Protein AF-A0A3M6UAI1-F1 (afdb_monomer)

Sequence (737 aa):
MRRSVRLAARAIEEVVSQNNKALQTSGQAITINLKEKEGNYSRKETSSKSETRKSKARKRARAKSSTEQDHNEKKGGYLIKSVAAEEKVKPEIKRVKTEPGIHATIKSEDKLNFQPLHEKLIGAHVSISGGLHNAVSEALAIGAKAFGMFLRSQRQWMSKPLQDKDAELFKEACSKANFSPHSILPHGIYLMNCGSPDEETLSKSRATLVDELKRCERLGLCLYNFHPGSTCGKITVEESVGRIAESINQAHAETKYVVTVLENMSCQGNTIGGKFEELRGIIDQVQDKSRVGVCLDTCHAFAAGYDIASERGFEIMMDEFETIVGLKYLRGVHLNDSKGDLGCHLDRHENIGKGKIGVEAFRRVMRDPRFNGIPMILETPYVSENIYQKEIKQLYAMIYLQVRGKKVKKKKLGILKTGLHLNSMSVTEVVLGVIFSILVVVNLVGNTLVCLVVFQNKSLRVPMNYLLVNLAIADMSFAVFVSPQYIVRPFFHHPEPPVGDFLCKVATGGSLSWVGTAASVFTLVLIASDRYYSVLFPYGKKGRMTPLRVKLGIVTSWLIAVISEIPAILVMKYDTDRKICLEDWPNIGFARAYTLATLFFDFILPFTFMASVYSKVIYRLWRGSNHAGTHLALLKRRKKVTKLLLIITALHGVCLFPDTVTYVLSYFGFQYGSIAYKVGTVLVCVNSTVNPFLYSLQSERFRRSLRQLLQCCEKCLVVRCWERRDVIVVNDIQMRG

Organism: Pocillopora damicornis (NCBI:txid46731)

Mean predicted aligned error: 20.4 Å

Secondary structure (DSSP, 8-state):
-HHHHHHHHHHHHHHHHHHHHHHHHHHHHHHHHHHHHHTTSSS-------------------------------------------------------------------------S---EEEEB---TT-HHHHHHHHHHTT-SSEEEESS-TT-S--PPPPHHHHHHHHHHHHHHT--GGGEEEE--TT--TT-SSHHHHHHHHHHHHHHHHHHHHHT--EEEE--EE-TTTS-HHHHHHHHHHHHHHHHHT-SSPEEEEEP----TTEE-SSHHHHHHHHHH-S-GGGEEEEEEHHHHHHHT---SSHHHHHHHHHHHHHHT-GGGEEEEE--EESSPTT-----EE-TTTSSS-HHHHHHHHH-GGGSSSEEEE-----STTHHHHHHHHHHHHHHTTTT-S--------------------HHHHHHHHHHHHHHHHHHHHHHHHHHHHHH-GGG-SHHHHHHHHHHHHHHHHHHHHHIIIIIGGG--PPPTTHHHHHIIIIIS-HHHHHHHHHHHHHHHHHHHHHHHHHH-TT--TT---HHHHHHHHHHHHHHHHHHHHHHHHHEEEETTTTEEEE--SSHHHHHHHHHHHIIIIIIHHHHHHHHHHHHHHHHHHH-----THHHHHHHHHHHHHHHHHHHHHHHHHHHHHHHHHHHHHTTTS-TT-HHHHHHHHHHHHHHHHHHHHHHHH-HHHHHHHHHHHHHHHHHHHHTSS---------------

pLDDT: mean 78.72, std 26.61, range [20.84, 98.88]

Radius of gyration: 40.07 Å; Cα contacts (8 Å, |Δi|>4): 977; chains: 1; bounding box: 144×85×112 Å

InterPro domains:
  IPR000276 G protein-coupled receptor, rhodopsin-like [PF00001] (446-695)
  IPR000276 G protein-coupled receptor, rhodopsin-like [PR00237] (431-455)
  IPR000276 G protein-coupled receptor, rhodopsin-like [PR00237] (464-485)
  IPR000276 G protein-coupled receptor, rhodopsin-like [PR00237] (513-535)
  IPR000276 G protein-coupled receptor, rhodopsin-like [PR00237] (549-570)
  IPR000276 G protein-coupled receptor, rhodopsin-like [PR00237] (595-618)
  IPR000276 G protein-coupled receptor, rhodopsin-like [PR00237] (641-665)
  IPR000276 G protein-coupled receptor, rhodopsin-like [PR00237] (677-703)
  IPR000276 G protein-coupled receptor, rhodopsin-like [PS00237] (519-535)
  IPR001719 AP endonuclease 2 [MF_00152] (120-399)
  IPR001719 AP endonuclease 2 [PS51432] (119-400)
  IPR001719 AP endonuclease 2 [PTHR21445] (45-399)
  IPR001719 AP endonuclease 2 [SM00518] (121-399)
  IPR001719 AP endonuclease 2 [TIGR00587] (120-396)
  IPR001719 AP endonuclease 2 [cd00019] (122-398)
  IPR013022 Xylose isomerase-like, TIM barrel domain [PF01261] (138-395)
  IPR017452 GPCR, rhodopsin-like, 7TM [PS50262] (446-695)
  IPR018246 AP endonuclease 2, zinc binding site [PS00729] (187-195)
  IPR018246 AP endonuclease 2, zinc binding site [PS00730] (293-300)
  IPR018246 AP endonuclease 2, zinc binding site [PS00731] (333-349)

Nearest PDB structures (foldseek):
  2nq9-assembly1_A  TM=9.874E-01  e=1.048E-27  Escherichia coli
  8rly-assembly2_B  TM=9.868E-01  e=1.005E-27  Escherichia coli
  2nqj-assembly1_A  TM=9.873E-01  e=2.262E-27  Escherichia coli
  4k1g-assembly2_B  TM=9.879E-01  e=7.804E-27  Escherichia coli K-12
  4hno-assembly1_A  TM=9.567E-01  e=3.231E-23  Thermotoga maritima MSB8

Foldseek 3Di:
DVVVVVVVVVVVVVVVVVVVVVVVVVVVVVVVVVVVVVVPPPDDDDDDDDDDDDDDDDDDDDDDDDDDDDDDDDDDDDDDDDDDDDDDDDDDDDDDDDDDDDDDDDDDDDDPDDDDLPQFFEFAEAEQPPAVLVSLVRRVVLVGNAYEYEPADLPDLDDDQDDLVRLVSNLVSCVVSVHDLLRYEYEHRPQAALLEPDPVNVVSNLVSLLSRLVSCVSNVHAEYEYAQHFDLPPDDLLSSLLSSLVSLQSSCVNHPGHAYAHEAALQARGGFRLDLLSVLSNLVSRPPNNRYAYEYEPQSPQSSQQLLLDPVSVVVVVVSNCVRPRLSRHAEYEYFAYQDGGNNSDDDGAAAQPHDSHPVSLLCVLQDCSNGNHHYYYPHDCPDPSSRSVSSVSSVLSNPLPPVPDDDPDDDDDDDDPDDPPDPDPPVLVVQLVLLVVLLVLLLVLLVLLLCLCVVDPVNVDLLSVLVNLLSVLLNQLSQQVNCQRHVLSVDQQDDPPRSFVCCLRHHVSLRSQLSLQLNLLSLLVNLQCLLCCQPPVPDPPSHRDVVNSVVSSVVSSVVSCVLSVQVSVQWGQDPSVRHTDRHDPDLVVQLVSLVVCCVPSAVVSLVSSVVSLVSSCCRLVVVPDDDDPVVVVSVVSVLVSVLSVVLSVLSNVLQVQQSVQSNCCSVPHPPPDPSNSSSSSSNSVSSSCSSVSCCVRDPSSVVSSVVVVVVVVVVVVVPPDDPDDDDDDDDDDDDD

Structure (mmCIF, N/CA/C/O backbone):
data_AF-A0A3M6UAI1-F1
#
_entry.id   AF-A0A3M6UAI1-F1
#
loop_
_atom_site.group_PDB
_atom_site.id
_atom_site.type_symbol
_atom_site.label_atom_id
_atom_site.label_alt_id
_atom_site.label_comp_id
_atom_site.label_asym_id
_atom_site.label_entity_id
_atom_site.label_seq_id
_atom_site.pdbx_PDB_ins_code
_atom_site.Cartn_x
_atom_site.Cartn_y
_atom_site.Cartn_z
_atom_site.occupancy
_atom_site.B_iso_or_equiv
_atom_site.auth_seq_id
_atom_site.auth_comp_id
_atom_site.auth_asym_id
_atom_site.auth_atom_id
_atom_site.pdbx_PDB_model_num
ATOM 1 N N . MET A 1 1 ? -27.367 -25.748 21.943 1.00 34.75 1 MET A N 1
ATOM 2 C CA . MET A 1 1 ? -26.567 -24.761 22.709 1.00 34.75 1 MET A CA 1
ATOM 3 C C . MET A 1 1 ? -25.481 -25.406 23.584 1.00 34.75 1 MET A C 1
ATOM 5 O O . MET A 1 1 ? -24.318 -25.249 23.250 1.00 34.75 1 MET A O 1
ATOM 9 N N . ARG A 1 2 ? -25.790 -26.214 24.620 1.00 27.20 2 ARG A N 1
ATOM 10 C CA . ARG A 1 2 ? -24.753 -26.900 25.444 1.00 27.20 2 ARG A CA 1
ATOM 11 C C . ARG A 1 2 ? -23.818 -27.831 24.648 1.00 27.20 2 ARG A C 1
ATOM 13 O O . ARG A 1 2 ? -22.632 -27.900 24.945 1.00 27.20 2 ARG A O 1
ATOM 20 N N . ARG A 1 3 ? -24.335 -28.514 23.619 1.00 30.08 3 ARG A N 1
ATOM 21 C CA . ARG A 1 3 ? -23.545 -29.384 22.722 1.00 30.08 3 ARG A CA 1
ATOM 22 C C . ARG A 1 3 ? -22.584 -28.583 21.831 1.00 30.08 3 ARG A C 1
ATOM 24 O O . ARG A 1 3 ? -21.436 -28.973 21.681 1.00 30.08 3 ARG A O 1
ATOM 31 N N . SER A 1 4 ? -23.026 -27.428 21.334 1.00 35.78 4 SER A N 1
ATOM 32 C CA . SER A 1 4 ? -22.235 -26.508 20.504 1.00 35.78 4 SER A CA 1
ATOM 33 C C . SER A 1 4 ? -21.109 -25.833 21.297 1.00 35.78 4 SER A C 1
ATOM 35 O O . SER A 1 4 ? -19.996 -25.728 20.804 1.00 35.78 4 SER A O 1
ATOM 37 N N . VAL A 1 5 ? -21.365 -25.462 22.558 1.00 40.44 5 VAL A N 1
ATOM 38 C CA . VAL A 1 5 ? -20.342 -24.904 23.465 1.00 40.44 5 VAL A CA 1
ATOM 39 C C . VAL A 1 5 ? -19.292 -25.955 23.841 1.00 40.44 5 VAL A C 1
ATOM 41 O O . VAL A 1 5 ? -18.109 -25.643 23.883 1.00 40.44 5 VAL A O 1
ATOM 44 N N . ARG A 1 6 ? -19.693 -27.218 24.051 1.00 39.75 6 ARG A N 1
ATOM 45 C CA . ARG A 1 6 ? -18.743 -28.318 24.301 1.00 39.75 6 ARG A CA 1
ATOM 46 C C . ARG A 1 6 ? -17.888 -28.655 23.078 1.00 39.75 6 ARG A C 1
ATOM 48 O O . ARG A 1 6 ? -16.724 -28.989 23.248 1.00 39.75 6 ARG A O 1
ATOM 55 N N . LEU A 1 7 ? -18.448 -28.565 21.871 1.00 46.12 7 LEU A N 1
ATOM 56 C CA . LEU A 1 7 ? -17.697 -28.765 20.626 1.00 46.12 7 LEU A CA 1
ATOM 57 C C . LEU A 1 7 ? -16.696 -27.627 20.383 1.00 46.12 7 LEU A C 1
ATOM 59 O O . LEU A 1 7 ? -15.553 -27.901 20.046 1.00 46.12 7 LEU A O 1
ATOM 63 N N . ALA A 1 8 ? -17.087 -26.376 20.647 1.00 38.50 8 ALA A N 1
ATOM 64 C CA . ALA A 1 8 ? -16.180 -25.231 20.570 1.00 38.50 8 ALA A CA 1
ATOM 65 C C . ALA A 1 8 ? -15.060 -25.299 21.624 1.00 38.50 8 ALA A C 1
ATOM 67 O O . ALA A 1 8 ? -13.908 -25.038 21.302 1.00 38.50 8 ALA A O 1
ATOM 68 N N . ALA A 1 9 ? -15.369 -25.709 22.860 1.00 40.47 9 ALA A N 1
ATOM 69 C CA . ALA A 1 9 ? -14.361 -25.894 23.906 1.00 40.47 9 ALA A CA 1
ATOM 70 C C . ALA A 1 9 ? -13.353 -27.005 23.559 1.00 40.47 9 ALA A C 1
ATOM 72 O O . ALA A 1 9 ? -12.156 -26.801 23.724 1.00 40.47 9 ALA A O 1
ATOM 73 N N . ARG A 1 10 ? -13.818 -28.134 22.997 1.00 46.31 10 ARG A N 1
ATOM 74 C CA . ARG A 1 10 ? -12.936 -29.216 22.523 1.00 46.31 10 ARG A CA 1
ATOM 75 C C . ARG A 1 10 ? -12.051 -28.788 21.355 1.00 46.31 10 ARG A C 1
ATOM 77 O O . ARG A 1 10 ? -10.870 -29.104 21.360 1.00 46.31 10 ARG A O 1
ATOM 84 N N . ALA A 1 11 ? -12.592 -28.027 20.403 1.00 44.28 11 ALA A N 1
ATOM 85 C CA . ALA A 1 11 ? -11.807 -27.488 19.294 1.00 44.28 11 ALA A CA 1
ATOM 86 C C . ALA A 1 11 ? -10.728 -26.502 19.783 1.00 44.28 11 ALA A C 1
ATOM 88 O O . ALA A 1 11 ? -9.613 -26.498 19.273 1.00 44.28 11 ALA A O 1
ATOM 89 N N . ILE A 1 12 ? -11.029 -25.697 20.809 1.00 42.81 12 ILE A N 1
ATOM 90 C CA . ILE A 1 12 ? -10.052 -24.792 21.433 1.00 42.81 12 ILE A CA 1
ATOM 91 C C . ILE A 1 12 ? -8.975 -25.585 22.189 1.00 42.81 12 ILE A C 1
ATOM 93 O O . ILE A 1 12 ? -7.795 -25.266 22.064 1.00 42.81 12 ILE A O 1
ATOM 97 N N . GLU A 1 13 ? -9.344 -26.635 22.927 1.00 49.84 13 GLU A N 1
ATOM 98 C CA . GLU A 1 13 ? -8.384 -27.514 23.612 1.00 49.84 13 GLU A CA 1
ATOM 99 C C . GLU A 1 13 ? -7.473 -28.268 22.628 1.00 49.84 13 GLU A C 1
ATOM 101 O O . GLU A 1 13 ? -6.271 -28.376 22.876 1.00 49.84 13 GLU A O 1
ATOM 106 N N . GLU A 1 14 ? -7.996 -28.721 21.483 1.00 54.00 14 GLU A N 1
ATOM 107 C CA . GLU A 1 14 ? -7.200 -29.346 20.416 1.00 54.00 14 GLU A CA 1
ATOM 108 C C . GLU A 1 14 ? -6.208 -28.363 19.785 1.00 54.00 14 GLU A C 1
ATOM 110 O O . GLU A 1 14 ? -5.037 -28.704 19.616 1.00 54.00 14 GLU A O 1
ATOM 115 N N . VAL A 1 15 ? -6.628 -27.124 19.512 1.00 46.25 15 VAL A N 1
ATOM 116 C CA . VAL A 1 15 ? -5.749 -26.079 18.956 1.00 46.25 15 VAL A CA 1
ATOM 117 C C . VAL A 1 15 ? -4.660 -25.673 19.956 1.00 46.25 15 VAL A C 1
ATOM 119 O O . VAL A 1 15 ? -3.497 -25.513 19.582 1.00 46.25 15 VAL A O 1
ATOM 122 N N . VAL A 1 16 ? -4.993 -25.561 21.247 1.00 48.16 16 VAL A N 1
ATOM 123 C CA . VAL A 1 16 ? -4.012 -25.265 22.307 1.00 48.16 16 VAL A CA 1
ATOM 124 C C . VAL A 1 16 ? -3.039 -26.435 22.502 1.00 48.16 16 VAL A C 1
ATOM 126 O O . VAL A 1 16 ? -1.840 -26.215 22.679 1.00 48.16 16 VAL A O 1
ATOM 129 N N . SER A 1 17 ? -3.514 -27.681 22.406 1.00 49.91 17 SER A N 1
ATOM 130 C CA . SER A 1 17 ? -2.671 -28.883 22.459 1.00 49.91 17 SER A CA 1
ATOM 131 C C . SER A 1 17 ? -1.700 -28.963 21.274 1.00 49.91 17 SER A C 1
ATOM 133 O O . SER A 1 17 ? -0.514 -29.242 21.467 1.00 49.91 17 SER A O 1
ATOM 135 N N . GLN A 1 18 ? -2.172 -28.662 20.060 1.00 52.34 18 GLN A N 1
ATOM 136 C CA . GLN A 1 18 ? -1.345 -28.638 18.851 1.00 52.34 18 GLN A CA 1
ATOM 137 C C . GLN A 1 18 ? -0.272 -27.543 18.913 1.00 52.34 18 GLN A C 1
ATOM 139 O O . GLN A 1 18 ? 0.891 -27.819 18.614 1.00 52.34 18 GLN A O 1
ATOM 144 N N . ASN A 1 19 ? -0.613 -26.346 19.400 1.00 46.47 19 ASN A N 1
ATOM 145 C CA . ASN A 1 19 ? 0.363 -25.269 19.585 1.00 46.47 19 ASN A CA 1
ATOM 146 C C . ASN A 1 19 ? 1.387 -25.575 20.688 1.00 46.47 19 ASN A C 1
ATOM 148 O O . ASN A 1 19 ? 2.567 -25.283 20.514 1.00 46.47 19 ASN A O 1
ATOM 152 N N . ASN A 1 20 ? 0.986 -26.220 21.788 1.00 49.91 20 ASN A N 1
ATOM 153 C CA . ASN A 1 20 ? 1.927 -26.632 22.836 1.00 49.91 20 ASN A CA 1
ATOM 154 C C . ASN A 1 20 ? 2.885 -27.737 22.361 1.00 49.91 20 ASN A C 1
ATOM 156 O O . ASN A 1 20 ? 4.064 -27.716 22.717 1.00 49.91 20 ASN A O 1
ATOM 160 N N . LYS A 1 21 ? 2.420 -28.661 21.507 1.00 47.31 21 LYS A N 1
ATOM 161 C CA . LYS A 1 21 ? 3.292 -29.646 20.848 1.00 47.31 21 LYS A CA 1
ATOM 162 C C . LYS A 1 21 ? 4.280 -28.983 19.888 1.00 47.31 21 LYS A C 1
ATOM 164 O O . LYS A 1 21 ? 5.450 -29.359 19.907 1.00 47.31 21 LYS A O 1
ATOM 169 N N . ALA A 1 22 ? 3.846 -27.976 19.123 1.00 40.16 22 ALA A N 1
ATOM 170 C CA . ALA A 1 22 ? 4.710 -27.190 18.236 1.00 40.16 22 ALA A CA 1
ATOM 171 C C . ALA A 1 22 ? 5.765 -26.369 19.010 1.00 40.16 22 ALA A C 1
ATOM 173 O O . ALA A 1 22 ? 6.926 -26.302 18.609 1.00 40.16 22 ALA A O 1
ATOM 174 N N . LEU A 1 23 ? 5.403 -25.814 20.172 1.00 36.47 23 LEU A N 1
ATOM 175 C CA . LEU A 1 23 ? 6.325 -25.107 21.072 1.00 36.47 23 LEU A CA 1
ATOM 176 C C . LEU A 1 23 ? 7.360 -26.041 21.723 1.00 36.47 23 LEU A C 1
ATOM 178 O O . LEU A 1 23 ? 8.516 -25.650 21.873 1.00 36.47 23 LEU A O 1
ATOM 182 N N . GLN A 1 24 ? 6.996 -27.286 22.049 1.00 40.25 24 GLN A N 1
ATOM 183 C CA . GLN A 1 24 ? 7.952 -28.282 22.557 1.00 40.25 24 GLN A CA 1
ATOM 184 C C . GLN A 1 24 ? 8.924 -28.783 21.479 1.00 40.25 24 GLN A C 1
ATOM 186 O O . GLN A 1 24 ? 10.110 -28.947 21.767 1.00 40.25 24 GLN A O 1
ATOM 191 N N . THR A 1 25 ? 8.466 -28.957 20.232 1.00 44.31 25 THR A N 1
ATOM 192 C CA . THR A 1 25 ? 9.351 -29.326 19.107 1.00 44.31 25 THR A CA 1
ATOM 193 C C . THR A 1 25 ? 10.301 -28.185 18.745 1.00 44.31 25 THR A C 1
ATOM 195 O O . THR A 1 25 ? 11.486 -28.420 18.510 1.00 44.31 25 THR A O 1
ATOM 198 N N . SER A 1 26 ? 9.827 -26.935 18.796 1.00 40.75 26 SER A N 1
ATOM 199 C CA . SER A 1 26 ? 10.674 -25.759 18.569 1.00 40.75 26 SER A CA 1
ATOM 200 C C . SER A 1 26 ? 11.665 -25.516 19.721 1.00 40.75 26 SER A C 1
ATOM 202 O O . SER A 1 26 ? 12.798 -25.106 19.476 1.00 40.75 26 SER A O 1
ATOM 204 N N . GLY A 1 27 ? 11.293 -25.825 20.971 1.00 35.28 27 GLY A N 1
ATOM 205 C CA . GLY A 1 27 ? 12.182 -25.736 22.139 1.00 35.28 27 GLY A CA 1
ATOM 206 C C . GLY A 1 27 ? 13.313 -26.775 22.146 1.00 35.28 27 GLY A C 1
ATOM 207 O O . GLY A 1 27 ? 14.443 -26.458 22.525 1.00 35.28 27 GLY A O 1
ATOM 208 N N . GLN A 1 28 ? 13.059 -27.996 21.662 1.00 36.03 28 GLN A N 1
ATOM 209 C CA . GLN A 1 28 ? 14.103 -29.017 21.494 1.00 36.03 28 GLN A CA 1
ATOM 210 C C . GLN A 1 28 ? 15.088 -28.664 20.366 1.00 36.03 28 GLN A C 1
ATOM 212 O O . GLN A 1 28 ? 16.293 -28.834 20.548 1.00 36.03 28 GLN A O 1
ATOM 217 N N . ALA A 1 29 ? 14.619 -28.076 19.259 1.00 34.31 29 ALA A N 1
ATOM 218 C CA . ALA A 1 29 ? 15.483 -27.626 18.160 1.00 34.31 29 ALA A CA 1
ATOM 219 C C . ALA A 1 29 ? 16.419 -26.460 18.552 1.00 34.31 29 ALA A C 1
ATOM 221 O O . ALA A 1 29 ? 17.553 -26.376 18.075 1.00 34.31 29 ALA A O 1
ATOM 222 N N . ILE A 1 30 ? 15.976 -25.582 19.462 1.00 37.34 30 ILE A N 1
ATOM 223 C CA . ILE A 1 30 ? 16.789 -24.472 19.990 1.00 37.34 30 ILE A CA 1
ATOM 224 C C . ILE A 1 30 ? 17.833 -24.981 21.000 1.00 37.34 30 ILE A C 1
ATOM 226 O O . ILE A 1 30 ? 18.968 -24.509 21.006 1.00 37.34 30 ILE A O 1
ATOM 230 N N . THR A 1 31 ? 17.495 -25.994 21.803 1.00 33.78 31 THR A N 1
ATOM 231 C CA . THR A 1 31 ? 18.413 -26.562 22.811 1.00 33.78 31 THR A CA 1
ATOM 232 C C . THR A 1 31 ? 19.536 -27.401 22.179 1.00 33.78 31 THR A C 1
ATOM 234 O O . THR A 1 31 ? 20.648 -27.435 22.704 1.00 33.78 31 THR A O 1
ATOM 237 N N . ILE A 1 32 ? 19.285 -28.033 21.025 1.00 40.06 32 ILE A N 1
ATOM 238 C CA . ILE A 1 32 ? 20.305 -28.774 20.259 1.00 40.06 32 ILE A CA 1
ATOM 239 C C . ILE A 1 32 ? 21.310 -27.806 19.603 1.00 40.06 32 ILE A C 1
ATOM 241 O O . ILE A 1 32 ? 22.516 -28.014 19.712 1.00 40.06 32 ILE A O 1
ATOM 245 N N . ASN A 1 33 ? 20.840 -26.684 19.043 1.00 36.19 33 ASN A N 1
ATOM 246 C CA . ASN A 1 33 ? 21.704 -25.669 18.418 1.00 36.19 33 ASN A CA 1
ATOM 247 C C . ASN A 1 33 ? 22.584 -24.883 19.411 1.00 36.19 33 ASN A C 1
ATOM 249 O O . ASN A 1 33 ? 23.636 -24.366 19.031 1.00 36.19 33 ASN A O 1
ATOM 253 N N . LEU A 1 34 ? 22.177 -24.774 20.681 1.00 34.19 34 LEU A N 1
ATOM 254 C CA . LEU A 1 34 ? 22.977 -24.099 21.711 1.00 34.19 34 LEU A CA 1
ATOM 255 C C . LEU A 1 34 ? 24.119 -24.985 22.239 1.00 34.19 34 LEU A C 1
ATOM 257 O O . LEU A 1 34 ? 25.206 -24.473 22.498 1.00 34.19 34 LEU A O 1
ATOM 261 N N . LYS A 1 35 ? 23.938 -26.314 22.287 1.00 33.84 35 LYS A N 1
ATOM 262 C CA . LYS A 1 35 ? 25.005 -27.251 22.687 1.00 33.84 35 LYS A CA 1
ATOM 263 C C . LYS A 1 35 ? 26.096 -27.441 21.626 1.00 33.84 35 LYS A C 1
ATOM 265 O O . LYS A 1 35 ? 27.243 -27.680 21.991 1.00 33.84 35 LYS A O 1
ATOM 270 N N . GLU A 1 36 ? 25.789 -27.274 20.338 1.00 35.59 36 GLU A N 1
ATOM 271 C CA . GLU A 1 36 ? 26.812 -27.297 19.274 1.00 35.59 36 GLU A CA 1
ATOM 272 C C . GLU A 1 36 ? 27.646 -26.005 19.205 1.00 35.59 36 GLU A C 1
ATOM 274 O O . GLU A 1 36 ? 28.802 -26.038 18.780 1.00 35.59 36 GLU A O 1
ATOM 279 N N . LYS A 1 37 ? 27.112 -24.868 19.677 1.00 34.00 37 LYS A N 1
ATOM 280 C CA . LYS A 1 37 ? 27.844 -23.588 19.705 1.00 34.00 37 LYS A CA 1
ATOM 281 C C . LYS A 1 37 ? 28.768 -23.417 20.915 1.00 34.00 37 LYS A C 1
ATOM 283 O O . LYS A 1 37 ? 29.785 -22.740 20.783 1.00 34.00 37 LYS A O 1
ATOM 288 N N . GLU A 1 38 ? 28.494 -24.064 22.047 1.00 33.25 38 GLU A N 1
ATOM 289 C CA . GLU A 1 38 ? 29.391 -24.036 23.219 1.00 33.25 38 GLU A CA 1
ATOM 290 C C . GLU A 1 38 ? 30.606 -24.978 23.084 1.00 33.25 38 GLU A C 1
ATOM 292 O O . GLU A 1 38 ? 31.637 -24.749 23.715 1.00 33.25 38 GLU A O 1
ATOM 297 N N . GLY A 1 39 ? 30.554 -25.977 22.193 1.00 30.69 39 GLY A N 1
ATOM 298 C CA . GLY A 1 39 ? 31.670 -26.900 21.933 1.00 30.69 39 GLY A CA 1
ATOM 299 C C . GLY A 1 39 ? 32.816 -26.330 21.084 1.00 30.69 39 GLY A C 1
ATOM 300 O O . GLY A 1 39 ? 33.887 -26.930 21.032 1.00 30.69 39 GLY A O 1
ATOM 301 N N . ASN A 1 40 ? 32.625 -25.174 20.436 1.00 32.62 40 ASN A N 1
ATOM 302 C CA . ASN A 1 40 ? 33.575 -24.635 19.451 1.00 32.62 40 ASN A CA 1
ATOM 303 C C . ASN A 1 40 ? 34.289 -23.341 19.887 1.00 32.62 40 ASN A C 1
ATOM 305 O O . ASN A 1 40 ? 35.106 -22.812 19.137 1.00 32.62 40 ASN A O 1
ATOM 309 N N . TYR A 1 41 ? 34.021 -22.845 21.102 1.00 26.19 41 TYR A N 1
ATOM 310 C CA . TYR A 1 41 ? 34.630 -21.614 21.634 1.00 26.19 41 TYR A CA 1
ATOM 311 C C . TYR A 1 41 ? 35.697 -21.852 22.717 1.00 26.19 41 TYR A C 1
ATOM 313 O O . TYR A 1 41 ? 36.285 -20.903 23.226 1.00 26.19 41 TYR A O 1
ATOM 321 N N . SER A 1 42 ? 36.004 -23.113 23.044 1.00 28.16 42 SER A N 1
ATOM 322 C CA . SER A 1 42 ? 37.006 -23.476 24.057 1.00 28.16 42 SER A CA 1
ATOM 323 C C . SER A 1 42 ? 38.182 -24.249 23.451 1.00 28.16 42 SER A C 1
ATOM 325 O O . SER A 1 42 ? 38.507 -25.357 23.865 1.00 28.16 42 SER A O 1
ATOM 327 N N . ARG A 1 43 ? 38.820 -23.692 22.411 1.00 28.70 43 ARG A N 1
ATOM 328 C CA . ARG A 1 43 ? 40.165 -24.134 21.997 1.00 28.70 43 ARG A CA 1
ATOM 329 C C . ARG A 1 43 ? 40.885 -23.108 21.126 1.00 28.70 43 ARG A C 1
ATOM 331 O O . ARG A 1 43 ? 41.113 -23.350 19.947 1.00 28.70 43 ARG A O 1
ATOM 338 N N . LYS A 1 44 ? 41.247 -21.965 21.706 1.00 26.78 44 LYS A N 1
ATOM 339 C CA . LYS A 1 44 ? 42.323 -21.086 21.214 1.00 26.78 44 LYS A CA 1
ATOM 340 C C . LYS A 1 44 ? 42.578 -19.999 22.253 1.00 26.78 44 LYS A C 1
ATOM 342 O O . LYS A 1 44 ? 41.873 -19.006 22.264 1.00 26.78 44 LYS A O 1
ATOM 347 N N . GLU A 1 45 ? 43.533 -20.252 23.142 1.00 23.41 45 GLU A N 1
ATOM 348 C CA . GLU A 1 45 ? 44.581 -19.319 23.586 1.00 23.41 45 GLU A CA 1
ATOM 349 C C . GLU A 1 45 ? 45.315 -19.877 24.811 1.00 23.41 45 GLU A C 1
ATOM 351 O O . GLU A 1 45 ? 44.753 -20.641 25.592 1.00 23.41 45 GLU A O 1
ATOM 356 N N . THR A 1 46 ? 46.579 -19.460 24.953 1.00 25.14 46 THR A N 1
ATOM 357 C CA . THR A 1 46 ? 47.639 -19.923 25.876 1.00 25.14 46 THR A CA 1
ATOM 358 C C . THR A 1 46 ? 48.355 -21.194 25.384 1.00 25.14 46 THR A C 1
ATOM 360 O O . THR A 1 46 ? 47.726 -22.159 24.977 1.00 25.14 46 THR A O 1
ATOM 363 N N . SER A 1 47 ? 49.683 -21.292 25.318 1.00 24.47 47 SER A N 1
ATOM 364 C CA . SER A 1 47 ? 50.780 -20.481 25.848 1.00 24.47 47 SER A CA 1
ATOM 365 C C . SER A 1 47 ? 52.073 -20.896 25.116 1.00 24.47 47 SER A C 1
ATOM 367 O O . SER A 1 47 ? 52.224 -22.047 24.704 1.00 24.47 47 SER A O 1
ATOM 369 N N . SER A 1 48 ? 52.996 -19.951 24.946 1.00 21.95 48 SER A N 1
ATOM 370 C CA . SER A 1 48 ? 54.361 -20.159 24.468 1.00 21.95 48 SER A CA 1
ATOM 371 C C . SER A 1 48 ? 55.323 -20.370 25.646 1.00 21.95 48 SER A C 1
ATOM 373 O O . SER A 1 48 ? 55.291 -19.591 26.594 1.00 21.95 48 SER A O 1
ATOM 375 N N . LYS A 1 49 ? 56.218 -21.373 25.563 1.00 25.09 49 LYS A N 1
ATOM 376 C CA . LYS A 1 49 ? 57.694 -21.261 25.716 1.00 25.09 49 LYS A CA 1
ATOM 377 C C . LYS A 1 49 ? 58.410 -22.605 25.989 1.00 25.09 49 LYS A C 1
ATOM 379 O O . LYS A 1 49 ? 57.939 -23.434 26.751 1.00 25.09 49 LYS A O 1
ATOM 384 N N . SER A 1 50 ? 59.599 -22.664 25.370 1.00 22.31 50 SER A N 1
ATOM 385 C CA . SER A 1 50 ? 60.882 -23.325 25.701 1.00 22.31 50 SER A CA 1
ATOM 386 C C . SER A 1 50 ? 61.096 -24.849 25.612 1.00 22.31 50 SER A C 1
ATOM 388 O O . SER A 1 50 ? 60.594 -25.596 26.439 1.00 22.31 50 SER A O 1
ATOM 390 N N . GLU A 1 51 ? 62.034 -25.188 24.699 1.00 23.75 51 GLU A N 1
ATOM 391 C CA . GLU A 1 51 ? 63.201 -26.102 24.835 1.00 23.75 51 GLU A CA 1
ATOM 392 C C . GLU A 1 51 ? 62.925 -27.619 25.018 1.00 23.75 51 GLU A C 1
ATOM 394 O O . GLU A 1 51 ? 61.998 -28.007 25.698 1.00 23.75 51 GLU A O 1
ATOM 399 N N . THR A 1 52 ? 63.658 -28.600 24.466 1.00 23.91 52 THR A N 1
ATOM 400 C CA . THR A 1 52 ? 65.011 -28.693 23.889 1.00 23.91 52 THR A CA 1
ATOM 401 C C . THR A 1 52 ? 65.145 -29.987 23.036 1.00 23.91 52 THR A C 1
ATOM 403 O O . THR A 1 52 ? 64.615 -31.027 23.394 1.00 23.91 52 THR A O 1
ATOM 406 N N . ARG A 1 53 ? 65.970 -29.920 21.973 1.00 25.23 53 ARG A N 1
ATOM 407 C CA . ARG A 1 53 ? 66.937 -30.925 21.437 1.00 25.23 53 ARG A CA 1
ATOM 408 C C . ARG A 1 53 ? 66.552 -32.362 20.970 1.00 25.23 53 ARG A C 1
ATOM 410 O O . ARG A 1 53 ? 66.124 -33.199 21.747 1.00 25.23 53 ARG A O 1
ATOM 417 N N . LYS A 1 54 ? 67.125 -32.665 19.776 1.00 24.61 54 LYS A N 1
ATOM 418 C CA . LYS A 1 54 ? 67.623 -33.953 19.197 1.00 24.61 54 LYS A CA 1
ATOM 419 C C . LYS A 1 54 ? 66.554 -34.901 18.611 1.00 24.61 54 LYS A C 1
ATOM 421 O O . LYS A 1 54 ? 65.501 -35.057 19.189 1.00 24.61 54 LYS A O 1
ATOM 426 N N . SER A 1 55 ? 66.741 -35.638 17.510 1.00 24.66 55 SER A N 1
ATOM 427 C CA . SER A 1 55 ? 67.780 -35.764 16.471 1.00 24.66 55 SER A CA 1
ATOM 428 C C . SER A 1 55 ? 67.328 -36.831 15.447 1.00 24.66 55 SER A C 1
ATOM 430 O O . SER A 1 55 ? 66.724 -37.801 15.888 1.00 24.66 55 SER A O 1
ATOM 432 N N . LYS A 1 56 ? 67.792 -36.735 14.181 1.00 26.19 56 LYS A N 1
ATOM 433 C CA . LYS A 1 56 ? 67.981 -37.831 13.177 1.00 26.19 56 LYS A CA 1
ATOM 434 C C . LYS A 1 56 ? 66.701 -38.529 12.648 1.00 26.19 56 LYS A C 1
ATOM 436 O O . LYS A 1 56 ? 65.747 -38.692 13.377 1.00 26.19 56 LYS A O 1
ATOM 441 N N . ALA A 1 57 ? 66.593 -39.072 11.431 1.00 26.12 57 ALA A N 1
ATOM 442 C CA . ALA A 1 57 ? 67.332 -39.055 10.163 1.00 26.12 57 ALA A CA 1
ATOM 443 C C . ALA A 1 57 ? 66.527 -39.896 9.125 1.00 26.12 57 ALA A C 1
ATOM 445 O O . ALA A 1 57 ? 65.702 -40.709 9.523 1.00 26.12 57 ALA A O 1
ATOM 446 N N . ARG A 1 58 ? 66.912 -39.779 7.835 1.00 26.09 58 ARG A N 1
ATOM 447 C CA . ARG A 1 58 ? 66.605 -40.617 6.630 1.00 26.09 58 ARG A CA 1
ATOM 448 C C . ARG A 1 58 ? 65.246 -40.368 5.944 1.00 26.09 58 ARG A C 1
ATOM 450 O O . ARG A 1 58 ? 64.221 -40.479 6.587 1.00 26.09 58 ARG A O 1
ATOM 457 N N . LYS A 1 59 ? 65.121 -39.888 4.689 1.00 25.00 59 LYS A N 1
ATOM 458 C CA . LYS A 1 59 ? 65.680 -40.160 3.322 1.00 25.00 59 LYS A CA 1
ATOM 459 C C . LYS A 1 59 ? 65.158 -41.424 2.595 1.00 25.00 59 LYS A C 1
ATOM 461 O O . LYS A 1 59 ? 65.570 -42.517 2.957 1.00 25.00 59 LYS A O 1
ATOM 466 N N . ARG A 1 60 ? 64.527 -41.146 1.426 1.00 26.30 60 ARG A N 1
ATOM 467 C CA . ARG A 1 60 ? 64.465 -41.875 0.116 1.00 26.30 60 ARG A CA 1
ATOM 468 C C . ARG A 1 60 ? 63.601 -43.157 0.067 1.00 26.30 60 ARG A C 1
ATOM 470 O O . ARG A 1 60 ? 63.506 -43.823 1.078 1.00 26.30 60 ARG A O 1
ATOM 477 N N . ALA A 1 61 ? 62.940 -43.571 -1.031 1.00 25.42 61 ALA A N 1
ATOM 478 C CA . ALA A 1 61 ? 63.021 -43.338 -2.496 1.00 25.42 61 ALA A CA 1
ATOM 479 C C . ALA A 1 61 ? 61.604 -43.518 -3.149 1.00 25.42 61 ALA A C 1
ATOM 481 O O . ALA A 1 61 ? 60.741 -44.085 -2.494 1.00 25.42 61 ALA A O 1
ATOM 482 N N . ARG A 1 62 ? 61.200 -42.918 -4.298 1.00 24.89 62 ARG A N 1
ATOM 483 C CA . ARG A 1 62 ? 61.422 -43.280 -5.744 1.00 24.89 62 ARG A CA 1
ATOM 484 C C . ARG A 1 62 ? 61.283 -44.801 -6.031 1.00 24.89 62 ARG A C 1
ATOM 486 O O . ARG A 1 62 ? 61.877 -45.557 -5.286 1.00 24.89 62 ARG A O 1
ATOM 493 N N . ALA A 1 63 ? 60.646 -45.341 -7.084 1.00 24.81 63 ALA A N 1
ATOM 494 C CA . ALA A 1 63 ? 60.028 -44.837 -8.319 1.00 24.81 63 ALA A CA 1
ATOM 495 C C . ALA A 1 63 ? 59.192 -45.954 -9.031 1.00 24.81 63 ALA A C 1
ATOM 497 O O . ALA A 1 63 ? 59.399 -47.128 -8.760 1.00 24.81 63 ALA A O 1
ATOM 498 N N . LYS A 1 64 ? 58.303 -45.520 -9.947 1.00 25.75 64 LYS A N 1
ATOM 499 C CA . LYS A 1 64 ? 57.838 -46.052 -11.267 1.00 25.75 64 LYS A CA 1
ATOM 500 C C . LYS A 1 64 ? 58.150 -47.494 -11.754 1.00 25.75 64 LYS A C 1
ATOM 502 O O . LYS A 1 64 ? 59.322 -47.825 -11.853 1.00 25.75 64 LYS A O 1
ATOM 507 N N . SER A 1 65 ? 57.131 -48.174 -12.320 1.00 22.75 65 SER A N 1
ATOM 508 C CA . SER A 1 65 ? 56.967 -48.608 -13.752 1.00 22.75 65 SER A CA 1
ATOM 509 C C . SER A 1 65 ? 55.709 -49.509 -13.876 1.00 22.75 65 SER A C 1
ATOM 511 O O . SER A 1 65 ? 55.571 -50.426 -13.079 1.00 22.75 65 SER A O 1
ATOM 513 N N . SER A 1 66 ? 54.642 -49.193 -14.625 1.00 23.92 66 SER A N 1
ATOM 514 C CA . SER A 1 66 ? 54.382 -49.392 -16.073 1.00 23.92 66 SER A CA 1
ATOM 515 C C . SER A 1 66 ? 54.629 -50.804 -16.629 1.00 23.92 66 SER A C 1
ATOM 517 O O . SER A 1 66 ? 55.794 -51.141 -16.811 1.00 23.92 66 SER A O 1
ATOM 519 N N . THR A 1 67 ? 53.555 -51.521 -17.003 1.00 23.03 67 THR A N 1
ATOM 520 C CA . THR A 1 67 ? 53.318 -52.084 -18.358 1.00 23.03 67 THR A CA 1
ATOM 521 C C . THR A 1 67 ? 51.901 -52.665 -18.498 1.00 23.03 67 THR A C 1
ATOM 523 O O . THR A 1 67 ? 51.346 -53.228 -17.558 1.00 23.03 67 THR A O 1
ATOM 526 N N . GLU A 1 68 ? 51.330 -52.463 -19.687 1.00 24.09 68 GLU A N 1
ATOM 527 C CA . GLU A 1 68 ? 50.059 -52.981 -20.217 1.00 24.09 68 GLU A CA 1
ATOM 528 C C . GLU A 1 68 ? 50.174 -54.465 -20.629 1.00 24.09 68 GLU A C 1
ATOM 530 O O . GLU A 1 68 ? 51.273 -54.916 -20.944 1.00 24.09 68 GLU A O 1
ATOM 535 N N . GLN A 1 69 ? 49.059 -55.213 -20.665 1.00 23.42 69 GLN A N 1
ATOM 536 C CA . GLN A 1 69 ? 48.282 -55.563 -21.881 1.00 23.42 69 GLN A CA 1
ATOM 537 C C . GLN A 1 69 ? 47.499 -56.897 -21.747 1.00 23.42 69 GLN A C 1
ATOM 539 O O . GLN A 1 69 ? 48.030 -57.900 -21.286 1.00 23.42 69 GLN A O 1
ATOM 544 N N . ASP A 1 70 ? 46.234 -56.837 -22.188 1.00 22.50 70 ASP A N 1
ATOM 545 C CA . ASP A 1 70 ? 45.340 -57.854 -22.781 1.00 22.50 70 ASP A CA 1
ATOM 546 C C . ASP A 1 70 ? 45.108 -59.255 -22.174 1.00 22.50 70 ASP A C 1
ATOM 548 O O . ASP A 1 70 ? 45.975 -60.121 -22.162 1.00 22.50 70 ASP A O 1
ATOM 552 N N . HIS A 1 71 ? 43.828 -59.549 -21.884 1.00 24.61 71 HIS A N 1
ATOM 553 C CA . HIS A 1 71 ? 43.059 -60.558 -22.633 1.00 24.61 71 HIS A CA 1
ATOM 554 C C . HIS A 1 71 ? 41.542 -60.472 -22.363 1.00 24.61 71 HIS A C 1
ATOM 556 O O . HIS A 1 71 ? 41.062 -59.763 -21.485 1.00 24.61 71 HIS A O 1
ATOM 562 N N . ASN A 1 72 ? 40.800 -61.179 -23.209 1.00 23.59 72 ASN A N 1
ATOM 563 C CA . ASN A 1 72 ? 39.483 -60.880 -23.755 1.00 23.59 72 ASN A CA 1
ATOM 564 C C . ASN A 1 72 ? 38.388 -61.836 -23.215 1.00 23.59 72 ASN A C 1
ATOM 566 O O . ASN A 1 72 ? 38.694 -62.912 -22.714 1.00 23.59 72 ASN A O 1
ATOM 570 N N . GLU A 1 73 ? 37.131 -61.467 -23.487 1.00 24.20 73 GLU A N 1
ATOM 571 C CA . GLU A 1 73 ? 35.930 -62.310 -23.665 1.00 24.20 73 GLU A CA 1
ATOM 572 C C . GLU A 1 73 ? 34.980 -62.721 -22.506 1.00 24.20 73 GLU A C 1
ATOM 574 O O . GLU A 1 73 ? 35.274 -63.585 -21.689 1.00 24.20 73 GLU A O 1
ATOM 579 N N . LYS A 1 74 ? 33.716 -62.268 -22.712 1.00 24.59 74 LYS A N 1
ATOM 580 C CA . LYS A 1 74 ? 32.415 -63.000 -22.663 1.00 24.59 74 LYS A CA 1
ATOM 581 C C . LYS A 1 74 ? 31.856 -63.370 -21.270 1.00 24.59 74 LYS A C 1
ATOM 583 O O . LYS A 1 74 ? 32.589 -63.700 -20.362 1.00 24.59 74 LYS A O 1
ATOM 588 N N . LYS A 1 75 ? 30.541 -63.407 -21.000 1.00 23.83 75 LYS A N 1
ATOM 589 C CA . LYS A 1 75 ? 29.291 -63.430 -21.794 1.00 23.83 75 LYS A CA 1
ATOM 590 C C . LYS A 1 75 ? 28.114 -63.209 -20.819 1.00 23.83 75 LYS A C 1
ATOM 592 O O . LYS A 1 75 ? 28.215 -63.600 -19.662 1.00 23.83 75 LYS A O 1
ATOM 597 N N . GLY A 1 76 ? 26.969 -62.732 -21.311 1.00 23.08 76 GLY A N 1
ATOM 598 C CA . GLY A 1 76 ? 25.693 -62.834 -20.590 1.00 23.08 76 GLY A CA 1
ATOM 599 C C . GLY A 1 76 ? 24.605 -61.940 -21.176 1.00 23.08 76 GLY A C 1
ATOM 600 O O . GLY A 1 76 ? 24.426 -60.818 -20.724 1.00 23.08 76 GLY A O 1
ATOM 601 N N . GLY A 1 77 ? 23.914 -62.423 -22.210 1.00 21.75 77 GLY A N 1
ATOM 602 C CA . GLY A 1 77 ? 22.753 -61.752 -22.798 1.00 21.75 77 GLY A CA 1
ATOM 603 C C . GLY A 1 77 ? 21.431 -62.230 -22.200 1.00 21.75 77 GLY A C 1
ATOM 604 O O . GLY A 1 77 ? 21.359 -63.331 -21.665 1.00 21.75 77 GLY A O 1
ATOM 605 N N . TYR A 1 78 ? 20.380 -61.430 -22.382 1.00 23.30 78 TYR A N 1
ATOM 606 C CA . TYR A 1 78 ? 19.010 -61.910 -22.557 1.00 23.30 78 TYR A CA 1
ATOM 607 C C . TYR A 1 78 ? 18.252 -60.928 -23.457 1.00 23.30 78 TYR A C 1
ATOM 609 O O . TYR A 1 78 ? 18.342 -59.713 -23.296 1.00 23.30 78 TYR A O 1
ATOM 617 N N . LEU A 1 79 ? 17.545 -61.485 -24.436 1.00 20.88 79 LEU A N 1
ATOM 618 C CA . LEU A 1 79 ? 16.805 -60.810 -25.495 1.00 20.88 79 LEU A CA 1
ATOM 619 C C . LEU A 1 79 ? 15.386 -61.378 -25.465 1.00 20.88 79 LEU A C 1
ATOM 621 O O . LEU A 1 79 ? 15.255 -62.589 -25.607 1.00 20.88 79 LEU A O 1
ATOM 625 N N . ILE A 1 80 ? 14.342 -60.551 -25.338 1.00 23.56 80 ILE A N 1
ATOM 626 C CA . ILE A 1 80 ? 12.983 -60.908 -25.783 1.00 23.56 80 ILE A CA 1
ATOM 627 C C . ILE A 1 80 ? 12.325 -59.686 -26.441 1.00 23.56 80 ILE A C 1
ATOM 629 O O . ILE A 1 80 ? 12.213 -58.614 -25.852 1.00 23.56 80 ILE A O 1
ATOM 633 N N . LYS A 1 81 ? 11.906 -59.901 -27.693 1.00 21.97 81 LYS A N 1
ATOM 634 C CA . LYS A 1 81 ? 11.051 -59.059 -28.541 1.00 21.97 81 LYS A CA 1
ATOM 635 C C . LYS A 1 81 ? 9.600 -59.068 -28.045 1.00 21.97 81 LYS A C 1
ATOM 637 O O . LYS A 1 81 ? 9.117 -60.117 -27.636 1.00 21.97 81 LYS A O 1
ATOM 642 N N . SER A 1 82 ? 8.850 -57.999 -28.303 1.00 23.52 82 SER A N 1
ATOM 643 C CA . SER A 1 82 ? 7.500 -58.143 -28.872 1.00 23.52 82 SER A CA 1
ATOM 644 C C . SER A 1 82 ? 7.093 -56.895 -29.661 1.00 23.52 82 SER A C 1
ATOM 646 O O . SER A 1 82 ? 7.490 -55.776 -29.348 1.00 23.52 82 SER A O 1
ATOM 648 N N . VAL A 1 83 ? 6.368 -57.153 -30.746 1.00 22.66 83 VAL A N 1
ATOM 649 C CA . VAL A 1 83 ? 5.827 -56.237 -31.753 1.00 22.66 83 VAL A CA 1
ATOM 650 C C . VAL A 1 83 ? 4.306 -56.316 -31.635 1.00 22.66 83 VAL A C 1
ATOM 652 O O . VAL A 1 83 ? 3.799 -57.428 -31.500 1.00 22.66 83 VAL A O 1
ATOM 655 N N . ALA A 1 84 ? 3.594 -55.192 -31.761 1.00 22.27 84 ALA A N 1
ATOM 656 C CA . ALA A 1 84 ? 2.216 -55.159 -32.264 1.00 22.27 84 ALA A CA 1
ATOM 657 C C . ALA A 1 84 ? 1.845 -53.748 -32.775 1.00 22.27 84 ALA A C 1
ATOM 659 O O . ALA A 1 84 ? 1.869 -52.778 -32.019 1.00 22.27 84 ALA A O 1
ATOM 660 N N . ALA A 1 85 ? 1.531 -53.670 -34.074 1.00 21.59 85 ALA A N 1
ATOM 661 C CA . ALA A 1 85 ? 0.651 -52.683 -34.724 1.00 21.59 85 ALA A CA 1
ATOM 662 C C . ALA A 1 85 ? -0.813 -52.948 -34.281 1.00 21.59 85 ALA A C 1
ATOM 664 O O . ALA A 1 85 ? -1.051 -53.981 -33.664 1.00 21.59 85 ALA A O 1
ATOM 665 N N . GLU A 1 86 ? -1.876 -52.172 -34.494 1.00 21.91 86 GLU A N 1
ATOM 666 C CA . GLU A 1 86 ? -2.325 -51.032 -35.318 1.00 21.91 86 GLU A CA 1
ATOM 667 C C . GLU A 1 86 ? -3.582 -50.497 -34.547 1.00 21.91 86 GLU A C 1
ATOM 669 O O . GLU A 1 86 ? -4.065 -51.173 -33.643 1.00 21.91 86 GLU A O 1
ATOM 674 N N . GLU A 1 87 ? -4.144 -49.293 -34.703 1.00 21.66 87 GLU A N 1
ATOM 675 C CA . GLU A 1 87 ? -5.143 -48.963 -35.733 1.00 21.66 87 GLU A CA 1
ATOM 676 C C . GLU A 1 87 ? -5.751 -47.558 -35.448 1.00 21.66 87 GLU A C 1
ATOM 678 O O . GLU A 1 87 ? -5.825 -47.097 -34.306 1.00 21.66 87 GLU A O 1
ATOM 683 N N . LYS A 1 88 ? -6.172 -46.863 -36.513 1.00 23.78 88 LYS A N 1
ATOM 684 C CA . LYS A 1 88 ? -6.727 -45.495 -36.562 1.00 23.78 88 LYS A CA 1
ATOM 685 C C . LYS A 1 88 ? -8.256 -45.501 -36.454 1.00 23.78 88 LYS A C 1
ATOM 687 O O . LYS A 1 88 ? -8.867 -46.245 -37.205 1.00 23.78 88 LYS A O 1
ATOM 692 N N . VAL A 1 89 ? -8.874 -44.535 -35.756 1.00 22.19 89 VAL A N 1
ATOM 693 C CA . VAL A 1 89 ? -10.254 -44.076 -36.065 1.00 22.19 89 VAL A CA 1
ATOM 694 C C . VAL A 1 89 ? -10.443 -42.576 -35.751 1.00 22.19 89 VAL A C 1
ATOM 696 O O . VAL A 1 89 ? -10.263 -42.132 -34.621 1.00 22.19 89 VAL A O 1
ATOM 699 N N . LYS A 1 90 ? -10.843 -41.802 -36.772 1.00 23.94 90 LYS A N 1
ATOM 700 C CA . LYS A 1 90 ? -11.509 -40.480 -36.697 1.00 23.94 90 LYS A CA 1
ATOM 701 C C . LYS A 1 90 ? -13.031 -40.695 -36.699 1.00 23.94 90 LYS A C 1
ATOM 703 O O . LYS A 1 90 ? -13.474 -41.663 -37.312 1.00 23.94 90 LYS A O 1
ATOM 708 N N . PRO A 1 91 ? -13.831 -39.725 -36.224 1.00 24.27 91 PRO A N 1
ATOM 709 C CA . PRO A 1 91 ? -15.110 -39.481 -36.881 1.00 24.27 91 PRO A CA 1
ATOM 710 C C . PRO A 1 91 ? -15.357 -38.017 -37.261 1.00 24.27 91 PRO A C 1
ATOM 712 O O . PRO A 1 91 ? -14.634 -37.088 -36.907 1.00 24.27 91 PRO A O 1
ATOM 715 N N . GLU A 1 92 ? -16.392 -37.896 -38.079 1.00 20.97 92 GLU A N 1
ATOM 716 C CA . GLU A 1 92 ? -16.655 -36.930 -39.131 1.00 20.97 92 GLU A CA 1
ATOM 717 C C . GLU A 1 92 ? -17.785 -35.950 -38.761 1.00 20.97 92 GLU A C 1
ATOM 719 O O . GLU A 1 92 ? -18.555 -36.147 -37.823 1.00 20.97 92 GLU A O 1
ATOM 724 N N . ILE A 1 93 ? -17.850 -34.866 -39.529 1.00 26.27 93 ILE A N 1
ATOM 725 C CA . ILE A 1 93 ? -18.714 -33.685 -39.422 1.00 26.27 93 ILE A CA 1
ATOM 726 C C . ILE A 1 93 ? -20.171 -33.999 -39.817 1.00 26.27 93 ILE A C 1
ATOM 728 O O . ILE A 1 93 ? -20.404 -34.726 -40.778 1.00 26.27 93 ILE A O 1
ATOM 732 N N . LYS A 1 94 ? -21.159 -33.315 -39.215 1.00 22.33 94 LYS A N 1
ATOM 733 C CA . LYS A 1 94 ? -22.451 -33.038 -39.881 1.00 22.33 94 LYS A CA 1
ATOM 734 C C . LYS A 1 94 ? -22.855 -31.562 -39.767 1.00 22.33 94 LYS A C 1
ATOM 736 O O . LYS A 1 94 ? -23.146 -31.061 -38.686 1.00 22.33 94 LYS A O 1
ATOM 741 N N . ARG A 1 95 ? -22.891 -30.886 -40.923 1.00 20.84 95 ARG A N 1
ATOM 742 C CA . ARG A 1 95 ? -23.605 -29.623 -41.196 1.00 20.84 95 ARG A CA 1
ATOM 743 C C . ARG A 1 95 ? -25.015 -29.951 -41.708 1.00 20.84 95 ARG A C 1
ATOM 745 O O . ARG A 1 95 ? -25.165 -30.896 -42.477 1.00 20.84 95 ARG A O 1
ATOM 752 N N . VAL A 1 96 ? -26.004 -29.122 -41.370 1.00 22.94 96 VAL A N 1
ATOM 753 C CA . VAL A 1 96 ? -27.350 -29.101 -41.983 1.00 22.94 96 VAL A CA 1
ATOM 754 C C . VAL A 1 96 ? -27.621 -27.695 -42.552 1.00 22.94 96 VAL A C 1
ATOM 756 O O . VAL A 1 96 ? -27.123 -26.708 -42.012 1.00 22.94 96 VAL A O 1
ATOM 759 N N . LYS A 1 97 ? -28.328 -27.643 -43.692 1.00 21.50 97 LYS A N 1
ATOM 760 C CA . LYS A 1 97 ? -28.527 -26.525 -44.643 1.00 21.50 97 LYS A CA 1
ATOM 761 C C . LYS A 1 97 ? -29.853 -25.734 -44.429 1.00 21.50 97 LYS A C 1
ATOM 763 O O . LYS A 1 97 ? -30.825 -26.365 -44.042 1.00 21.50 97 LYS A O 1
ATOM 768 N N . THR A 1 98 ? -29.812 -24.410 -44.721 1.00 22.11 98 THR A N 1
ATOM 769 C CA . THR A 1 98 ? -30.745 -23.462 -45.447 1.00 22.11 98 THR A CA 1
ATOM 770 C C . THR A 1 98 ? -32.287 -23.526 -45.215 1.00 22.11 98 THR A C 1
ATOM 772 O O . THR A 1 98 ? -32.804 -24.618 -45.062 1.00 22.11 98 THR A O 1
ATOM 775 N N . GLU A 1 99 ? -33.151 -22.479 -45.220 1.00 22.16 99 GLU A N 1
ATOM 776 C CA . GLU A 1 99 ? -33.262 -21.177 -45.952 1.00 22.16 99 GLU A CA 1
ATOM 777 C C . GLU A 1 99 ? -34.522 -20.343 -45.443 1.00 22.16 99 GLU A C 1
ATOM 779 O O . GLU A 1 99 ? -35.009 -20.682 -44.368 1.00 22.16 99 GLU A O 1
ATOM 784 N N . PRO A 1 100 ? -35.106 -19.295 -46.104 1.00 27.89 100 PRO A N 1
ATOM 785 C CA . PRO A 1 100 ? -34.890 -17.838 -45.934 1.00 27.89 100 PRO A CA 1
ATOM 786 C C . PRO A 1 100 ? -36.084 -16.956 -45.421 1.00 27.89 100 PRO A C 1
ATOM 788 O O . PRO A 1 100 ? -37.251 -17.259 -45.630 1.00 27.89 100 PRO A O 1
ATOM 791 N N . GLY A 1 101 ? -35.747 -15.770 -44.872 1.00 22.27 101 GLY A N 1
ATOM 792 C CA . GLY A 1 101 ? -36.408 -14.458 -45.095 1.00 22.27 101 GLY A CA 1
ATOM 793 C C . GLY A 1 101 ? -37.695 -14.062 -44.343 1.00 22.27 101 GLY A C 1
ATOM 794 O O . GLY A 1 101 ? -38.740 -14.598 -44.659 1.00 22.27 101 GLY A O 1
ATOM 795 N N . ILE A 1 102 ? -37.639 -13.002 -43.506 1.00 24.66 102 ILE A N 1
ATOM 796 C CA . ILE A 1 102 ? -38.578 -11.845 -43.496 1.00 24.66 102 ILE A CA 1
ATOM 797 C C . ILE A 1 102 ? -37.824 -10.596 -42.988 1.00 24.66 102 ILE A C 1
ATOM 799 O O . ILE A 1 102 ? -37.221 -10.602 -41.916 1.00 24.66 102 ILE A O 1
ATOM 803 N N . HIS A 1 103 ? -37.867 -9.521 -43.778 1.00 26.25 103 HIS A N 1
ATOM 804 C CA . HIS A 1 103 ? -37.353 -8.188 -43.462 1.00 26.25 103 HIS A CA 1
ATOM 805 C C . HIS A 1 103 ? -38.058 -7.549 -42.253 1.00 26.25 103 HIS A C 1
ATOM 807 O O . HIS A 1 103 ? -39.272 -7.367 -42.273 1.00 26.25 103 HIS A O 1
ATOM 813 N N . ALA A 1 104 ? -37.287 -7.073 -41.274 1.00 25.61 104 ALA A N 1
ATOM 814 C CA . ALA A 1 104 ? -37.677 -5.932 -40.447 1.00 25.61 104 ALA A CA 1
ATOM 815 C C . ALA A 1 104 ? -36.430 -5.149 -40.010 1.00 25.61 104 ALA A C 1
ATOM 817 O O . ALA A 1 104 ? -35.564 -5.628 -39.283 1.00 25.61 104 ALA A O 1
ATOM 818 N N . THR A 1 105 ? -36.343 -3.933 -40.527 1.00 28.03 105 THR A N 1
ATOM 819 C CA . THR A 1 105 ? -35.276 -2.950 -40.377 1.00 28.03 105 THR A CA 1
ATOM 820 C C . THR A 1 105 ? -35.162 -2.449 -38.935 1.00 28.03 105 THR A C 1
ATOM 822 O O . THR A 1 105 ? -36.015 -1.672 -38.522 1.00 28.03 105 THR A O 1
ATOM 825 N N . ILE A 1 106 ? -34.097 -2.784 -38.192 1.00 26.62 106 ILE A N 1
ATOM 826 C CA . ILE A 1 106 ? -33.607 -1.958 -37.068 1.00 26.62 106 ILE A CA 1
ATOM 827 C C . ILE A 1 106 ? -32.071 -1.952 -37.067 1.00 26.62 106 ILE A C 1
ATOM 829 O O . ILE A 1 106 ? -31.411 -2.973 -37.234 1.00 26.62 106 ILE A O 1
ATOM 833 N N . LYS A 1 107 ? -31.545 -0.735 -36.942 1.00 25.41 107 LYS A N 1
ATOM 834 C CA . LYS A 1 107 ? -30.162 -0.292 -37.098 1.00 25.41 107 LYS A CA 1
ATOM 835 C C . LYS A 1 107 ? -29.182 -0.932 -36.103 1.00 25.41 107 LYS A C 1
ATOM 837 O O . LYS A 1 107 ? -29.531 -1.205 -34.962 1.00 25.41 107 LYS A O 1
ATOM 842 N N . SER A 1 108 ? -27.951 -1.073 -36.592 1.00 31.86 108 SER A N 1
ATOM 843 C CA . SER A 1 108 ? -26.662 -1.211 -35.900 1.00 31.86 108 SER A CA 1
ATOM 844 C C . SER A 1 108 ? -26.649 -0.921 -34.389 1.00 31.86 108 SER A C 1
ATOM 846 O O . SER A 1 108 ? -26.772 0.233 -33.977 1.00 31.86 108 SER A O 1
ATOM 848 N N . GLU A 1 109 ? -26.348 -1.944 -33.590 1.00 26.34 109 GLU A N 1
ATOM 849 C CA . GLU A 1 109 ? -25.708 -1.774 -32.283 1.00 26.34 109 GLU A CA 1
ATOM 850 C C . GLU A 1 109 ? -24.403 -2.576 -32.273 1.00 26.34 109 GLU A C 1
ATOM 852 O O . GLU A 1 109 ? -24.395 -3.808 -32.370 1.00 26.34 109 GLU A O 1
ATOM 857 N N . ASP A 1 110 ? -23.296 -1.839 -32.195 1.00 27.20 110 ASP A N 1
ATOM 858 C CA . ASP A 1 110 ? -21.946 -2.356 -32.034 1.00 27.20 110 ASP A CA 1
ATOM 859 C C . ASP A 1 110 ? -21.848 -3.229 -30.779 1.00 27.20 110 ASP A C 1
ATOM 861 O O . ASP A 1 110 ? -22.077 -2.794 -29.646 1.00 27.20 110 ASP A O 1
ATOM 865 N N . LYS A 1 111 ? -21.452 -4.486 -30.984 1.00 28.05 111 LYS A N 1
ATOM 866 C CA . LYS A 1 111 ? -21.007 -5.383 -29.919 1.00 28.05 111 LYS A CA 1
ATOM 867 C C . LYS A 1 111 ? -19.705 -4.839 -29.333 1.00 28.05 111 LYS A C 1
ATOM 869 O O . LYS A 1 111 ? -18.625 -5.123 -29.845 1.00 28.05 111 LYS A O 1
ATOM 874 N N . LEU A 1 112 ? -19.788 -4.097 -28.232 1.00 28.00 112 LEU A N 1
ATOM 875 C CA . LEU A 1 112 ? -18.611 -3.774 -27.430 1.00 28.00 112 LEU A CA 1
ATOM 876 C C . LEU A 1 112 ? -18.176 -5.034 -26.655 1.00 28.00 112 LEU A C 1
ATOM 878 O O . LEU A 1 112 ? -18.681 -5.332 -25.571 1.00 28.00 112 LEU A O 1
ATOM 882 N N . ASN A 1 113 ? -17.264 -5.805 -27.249 1.00 27.02 113 ASN A N 1
ATOM 883 C CA . ASN A 1 113 ? -16.556 -6.902 -26.592 1.00 27.02 113 ASN A CA 1
ATOM 884 C C . ASN A 1 113 ? -15.702 -6.343 -25.439 1.00 27.02 113 ASN A C 1
ATOM 886 O O . ASN A 1 113 ? -14.651 -5.753 -25.676 1.00 27.02 113 ASN A O 1
ATOM 890 N N . PHE A 1 114 ? -16.117 -6.548 -24.188 1.00 34.66 114 PHE A N 1
ATOM 891 C CA . PHE A 1 114 ? -15.239 -6.334 -23.035 1.00 34.66 114 PHE A CA 1
ATOM 892 C C . PHE A 1 114 ? -14.309 -7.545 -22.871 1.00 34.66 114 PHE A C 1
ATOM 894 O O . PHE A 1 114 ? -14.725 -8.589 -22.372 1.00 34.66 114 PHE A O 1
ATOM 901 N N . GLN A 1 115 ? -13.054 -7.399 -23.300 1.00 34.25 115 GLN A N 1
ATOM 902 C CA . GLN A 1 115 ? -11.949 -8.295 -22.935 1.00 34.25 115 GLN A CA 1
ATOM 903 C C . GLN A 1 115 ? -11.589 -8.087 -21.444 1.00 34.25 115 GLN A C 1
ATOM 905 O O . GLN A 1 115 ? -11.646 -6.953 -20.955 1.00 34.25 115 GLN A O 1
ATOM 910 N N . PRO A 1 116 ? -11.246 -9.139 -20.681 1.00 38.41 116 PRO A N 1
ATOM 911 C CA . PRO A 1 116 ? -10.935 -9.014 -19.259 1.00 38.41 116 PRO A CA 1
ATOM 912 C C . PRO A 1 116 ? -9.571 -8.332 -19.035 1.00 38.41 116 PRO A C 1
ATOM 914 O O . PRO A 1 116 ? -8.561 -8.776 -19.565 1.00 38.41 116 PRO A O 1
ATOM 917 N N . LEU A 1 117 ? -9.511 -7.311 -18.166 1.00 49.97 117 LEU A N 1
ATOM 918 C CA . LEU A 1 117 ? -8.291 -6.578 -17.749 1.00 49.97 117 LEU A CA 1
ATOM 919 C C . LEU A 1 117 ? -7.253 -7.425 -16.948 1.00 49.97 117 LEU A C 1
ATOM 921 O O . LEU A 1 117 ? -6.467 -6.892 -16.166 1.00 49.97 117 LEU A O 1
ATOM 925 N N . HIS A 1 118 ? -7.224 -8.752 -17.108 1.00 54.75 118 HIS A N 1
ATOM 926 C CA . HIS A 1 118 ? -6.343 -9.667 -16.365 1.00 54.75 118 HIS A CA 1
ATOM 927 C C . HIS A 1 118 ? -4.953 -9.894 -16.997 1.00 54.75 118 HIS A C 1
ATOM 929 O O . HIS A 1 118 ? -4.190 -10.710 -16.482 1.00 54.75 118 HIS A O 1
ATOM 935 N N . GLU A 1 119 ? -4.594 -9.157 -18.052 1.00 82.00 119 GLU A N 1
ATOM 936 C CA . GLU A 1 119 ? -3.383 -9.389 -18.861 1.00 82.00 119 GLU A CA 1
ATOM 937 C C . GLU A 1 119 ? -2.103 -8.702 -18.348 1.00 82.00 119 GLU A C 1
ATOM 939 O O . GLU A 1 119 ? -1.034 -8.913 -18.918 1.00 82.00 119 GLU A O 1
ATOM 944 N N . LYS A 1 120 ? -2.163 -7.881 -17.289 1.00 93.81 120 LYS A N 1
ATOM 945 C CA . LYS A 1 120 ? -0.954 -7.253 -16.724 1.00 93.81 120 LYS A CA 1
ATOM 946 C C . LYS A 1 120 ? -0.089 -8.288 -16.004 1.00 93.81 120 LYS A C 1
ATOM 948 O O . LYS A 1 120 ? -0.571 -8.961 -15.087 1.00 93.81 120 LYS A O 1
ATOM 953 N N . LEU A 1 121 ? 1.182 -8.379 -16.391 1.00 96.69 121 LEU A N 1
ATOM 954 C CA . LEU A 1 121 ? 2.166 -9.285 -15.803 1.00 96.69 121 LEU A CA 1
ATOM 955 C C . LEU A 1 121 ? 3.134 -8.480 -14.932 1.00 96.69 121 LEU A C 1
ATOM 957 O O . LEU A 1 121 ? 4.172 -8.031 -15.399 1.00 96.69 121 LEU A O 1
ATOM 961 N N . ILE A 1 122 ? 2.770 -8.258 -13.669 1.00 97.94 122 ILE A N 1
ATOM 962 C CA . ILE A 1 122 ? 3.554 -7.419 -12.748 1.00 97.94 122 ILE A CA 1
ATOM 963 C C . ILE A 1 122 ? 4.430 -8.281 -11.843 1.00 97.94 122 ILE A C 1
ATOM 965 O O . ILE A 1 122 ? 3.940 -9.259 -11.268 1.00 97.94 122 ILE A O 1
ATOM 969 N N . GLY A 1 123 ? 5.673 -7.863 -11.631 1.00 98.12 123 GLY A N 1
ATOM 970 C CA . GLY A 1 123 ? 6.478 -8.297 -10.496 1.00 98.12 123 GLY A CA 1
ATOM 971 C C . GLY A 1 123 ? 7.648 -7.376 -10.212 1.00 98.12 123 GLY A C 1
ATOM 972 O O . GLY A 1 123 ? 7.499 -6.164 -10.304 1.00 98.12 123 GLY A O 1
ATOM 973 N N . ALA A 1 124 ? 8.785 -7.942 -9.818 1.00 98.31 124 ALA A N 1
ATOM 974 C CA . ALA A 1 124 ? 9.967 -7.186 -9.417 1.00 98.31 124 ALA A CA 1
ATOM 975 C C . ALA A 1 124 ? 11.255 -7.880 -9.857 1.00 98.31 124 ALA A C 1
ATOM 977 O O . ALA A 1 124 ? 11.240 -9.068 -10.196 1.00 98.31 124 ALA A O 1
ATOM 978 N N . HIS A 1 125 ? 12.360 -7.141 -9.835 1.00 97.75 125 HIS A N 1
ATOM 979 C CA . HIS A 1 125 ? 13.686 -7.709 -9.996 1.00 97.75 125 HIS A CA 1
ATOM 980 C C . HIS A 1 125 ? 14.104 -8.408 -8.690 1.00 97.75 125 HIS A C 1
ATOM 982 O O . HIS A 1 125 ? 14.338 -7.765 -7.663 1.00 97.75 125 HIS A O 1
ATOM 988 N N . VAL A 1 126 ? 14.174 -9.740 -8.718 1.00 96.81 126 VAL A N 1
ATOM 989 C CA . VAL A 1 126 ? 14.399 -10.599 -7.540 1.00 96.81 126 VAL A CA 1
ATOM 990 C C . VAL A 1 126 ? 15.832 -11.126 -7.469 1.00 96.81 126 VAL A C 1
ATOM 992 O O . VAL A 1 126 ? 16.600 -11.057 -8.433 1.00 96.81 126 VAL A O 1
ATOM 995 N N . SER A 1 127 ? 16.222 -11.626 -6.297 1.00 94.12 127 SER A N 1
ATOM 996 C CA . SER A 1 127 ? 17.560 -12.158 -6.067 1.00 94.12 127 SER A CA 1
ATOM 997 C C . SER A 1 127 ? 17.692 -13.583 -6.603 1.00 94.12 127 SER A C 1
ATOM 999 O O . SER A 1 127 ? 16.761 -14.384 -6.583 1.00 94.12 127 SER A O 1
ATOM 1001 N N . ILE A 1 128 ? 18.905 -13.917 -7.041 1.00 93.56 128 ILE A N 1
ATOM 1002 C CA . ILE A 1 128 ? 19.306 -15.278 -7.434 1.00 93.56 128 ILE A CA 1
ATOM 1003 C C . ILE A 1 128 ? 20.203 -15.940 -6.380 1.00 93.56 128 ILE A C 1
ATOM 1005 O O . ILE A 1 128 ? 20.935 -16.891 -6.670 1.00 93.56 128 ILE A O 1
ATOM 1009 N N . SER A 1 129 ? 20.228 -15.394 -5.160 1.00 91.25 129 SER A N 1
ATOM 1010 C CA . SER A 1 129 ? 21.087 -15.900 -4.088 1.00 91.25 129 SER A CA 1
ATOM 1011 C C . SER A 1 129 ? 20.773 -17.368 -3.788 1.00 91.25 129 SER A C 1
ATOM 1013 O O . SER A 1 129 ? 19.618 -17.767 -3.650 1.00 91.25 129 SER A O 1
ATOM 1015 N N . GLY A 1 130 ? 21.811 -18.201 -3.719 1.00 88.38 130 GLY A N 1
ATOM 1016 C CA . GLY A 1 130 ? 21.667 -19.650 -3.545 1.00 88.38 130 GLY A CA 1
ATOM 1017 C C . GLY A 1 130 ? 21.261 -20.426 -4.809 1.00 88.38 130 GLY A C 1
ATOM 1018 O O . GLY A 1 130 ? 21.202 -21.650 -4.748 1.00 88.38 130 GLY A O 1
ATOM 1019 N N . GLY A 1 131 ? 21.040 -19.758 -5.947 1.00 91.94 131 GLY A N 1
ATOM 1020 C CA . GLY A 1 131 ? 20.783 -20.385 -7.247 1.00 91.94 131 GLY A CA 1
ATOM 1021 C C . GLY A 1 131 ? 19.644 -19.726 -8.029 1.00 91.94 131 GLY A C 1
ATOM 1022 O O . GLY A 1 131 ? 18.746 -19.122 -7.451 1.00 91.94 131 GLY A O 1
ATOM 1023 N N . LEU A 1 132 ? 19.645 -19.888 -9.358 1.00 94.44 132 LEU A N 1
ATOM 1024 C CA . LEU A 1 132 ? 18.643 -19.274 -10.246 1.00 94.44 132 LEU A CA 1
ATOM 1025 C C . LEU A 1 132 ? 17.205 -19.709 -9.924 1.00 94.44 132 LEU A C 1
ATOM 1027 O O . LEU A 1 132 ? 16.288 -18.900 -9.985 1.00 94.44 132 LEU A O 1
ATOM 1031 N N . HIS A 1 133 ? 16.998 -20.971 -9.537 1.00 93.69 133 HIS A N 1
ATOM 1032 C CA . HIS A 1 133 ? 15.676 -21.493 -9.167 1.00 93.69 133 HIS A CA 1
ATOM 1033 C C . HIS A 1 133 ? 15.051 -20.760 -7.965 1.00 93.69 133 HIS A C 1
ATOM 1035 O O . HIS A 1 133 ? 13.827 -20.713 -7.856 1.00 93.69 133 HIS A O 1
ATOM 1041 N N . ASN A 1 134 ? 15.857 -20.138 -7.093 1.00 94.75 134 ASN A N 1
ATOM 1042 C CA . ASN A 1 134 ? 15.343 -19.367 -5.959 1.00 94.75 134 ASN A CA 1
ATOM 1043 C C . ASN A 1 134 ? 14.636 -18.080 -6.391 1.00 94.75 134 ASN A C 1
ATOM 1045 O O . ASN A 1 134 ? 13.699 -17.675 -5.707 1.00 94.75 134 ASN A O 1
ATOM 1049 N N . ALA A 1 135 ? 14.993 -17.497 -7.542 1.00 96.88 135 ALA A N 1
ATOM 1050 C CA . ALA A 1 135 ? 14.283 -16.339 -8.087 1.00 96.88 135 ALA A CA 1
ATOM 1051 C C . ALA A 1 135 ? 12.790 -16.636 -8.290 1.00 96.88 135 ALA A C 1
ATOM 1053 O O . ALA A 1 135 ? 11.942 -15.792 -8.016 1.00 96.88 135 ALA A O 1
ATOM 1054 N N . VAL A 1 136 ? 12.448 -17.869 -8.682 1.00 97.31 136 VAL A N 1
ATOM 1055 C CA . VAL A 1 136 ? 11.052 -18.300 -8.836 1.00 97.31 136 VAL A CA 1
ATOM 1056 C C . VAL A 1 136 ? 10.323 -18.297 -7.492 1.00 97.31 136 VAL A C 1
ATOM 1058 O O . VAL A 1 136 ? 9.210 -17.782 -7.385 1.00 97.31 136 VAL A O 1
ATOM 1061 N N . SER A 1 137 ? 10.956 -18.840 -6.451 1.00 95.38 137 SER A N 1
ATOM 1062 C CA . SER A 1 137 ? 10.406 -18.857 -5.091 1.00 95.38 137 SER A CA 1
ATOM 1063 C C . SER A 1 137 ? 10.243 -17.445 -4.522 1.00 95.38 137 SER A C 1
ATOM 1065 O O . SER A 1 137 ? 9.215 -17.146 -3.913 1.00 95.38 137 SER A O 1
ATOM 1067 N N . GLU A 1 138 ? 11.217 -16.559 -4.750 1.00 95.75 138 GLU A N 1
ATOM 1068 C CA . GLU A 1 138 ? 11.132 -15.151 -4.347 1.00 95.75 138 GLU A CA 1
ATOM 1069 C C . GLU A 1 138 ? 10.000 -14.419 -5.077 1.00 95.75 138 GLU A C 1
ATOM 1071 O O . GLU A 1 138 ? 9.194 -13.741 -4.436 1.00 95.75 138 GLU A O 1
ATOM 1076 N N . ALA A 1 139 ? 9.876 -14.612 -6.394 1.00 97.38 139 ALA A N 1
ATOM 1077 C CA . ALA A 1 139 ? 8.801 -14.041 -7.202 1.00 97.38 139 ALA A CA 1
ATOM 1078 C C . ALA A 1 139 ? 7.412 -14.506 -6.720 1.00 97.38 139 ALA A C 1
ATOM 1080 O O . ALA A 1 139 ? 6.495 -13.693 -6.563 1.00 97.38 139 ALA A O 1
ATOM 1081 N N . LEU A 1 140 ? 7.256 -15.796 -6.402 1.00 95.81 140 LEU A N 1
ATOM 1082 C CA . LEU A 1 140 ? 6.020 -16.327 -5.819 1.00 95.81 140 LEU A CA 1
ATOM 1083 C C . LEU A 1 140 ? 5.695 -15.688 -4.464 1.00 95.81 140 LEU A C 1
ATOM 1085 O O . LEU A 1 140 ? 4.546 -15.315 -4.221 1.00 95.81 140 LEU A O 1
ATOM 1089 N N . ALA A 1 141 ? 6.690 -15.527 -3.587 1.00 95.44 141 ALA A N 1
ATOM 1090 C CA . ALA A 1 141 ? 6.494 -14.970 -2.248 1.00 95.44 141 ALA A CA 1
ATOM 1091 C C . ALA A 1 141 ? 5.961 -13.524 -2.278 1.00 95.44 141 ALA A C 1
ATOM 1093 O O . ALA A 1 141 ? 5.134 -13.131 -1.444 1.00 95.44 141 ALA A O 1
ATOM 1094 N N . ILE A 1 142 ? 6.373 -12.737 -3.276 1.00 95.75 142 ILE A N 1
ATOM 1095 C CA . ILE A 1 142 ? 5.891 -11.363 -3.476 1.00 95.75 142 ILE A CA 1
ATOM 1096 C C . ILE A 1 142 ? 4.598 -11.280 -4.309 1.00 95.75 142 ILE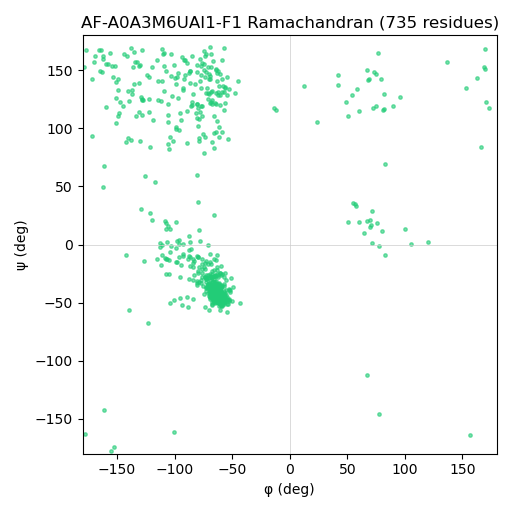 A C 1
ATOM 1098 O O . ILE A 1 142 ? 4.081 -10.185 -4.519 1.00 95.75 142 ILE A O 1
ATOM 1102 N N . GLY A 1 143 ? 4.025 -12.416 -4.725 1.00 95.19 143 GLY A N 1
ATOM 1103 C CA . GLY A 1 143 ? 2.781 -12.472 -5.500 1.00 95.19 143 GLY A CA 1
ATOM 1104 C C . GLY A 1 143 ? 2.934 -11.996 -6.947 1.00 95.19 143 GLY A C 1
ATOM 1105 O O . GLY A 1 143 ? 1.985 -11.453 -7.518 1.00 95.19 143 GLY A O 1
ATOM 1106 N N . ALA A 1 144 ? 4.127 -12.153 -7.517 1.00 97.00 144 ALA A N 1
ATOM 1107 C CA . ALA A 1 144 ? 4.437 -11.717 -8.866 1.00 97.00 144 ALA A CA 1
ATOM 1108 C C . ALA A 1 144 ? 3.821 -12.628 -9.943 1.00 97.00 144 ALA A C 1
ATOM 1110 O O . ALA A 1 144 ? 3.665 -13.832 -9.750 1.00 97.00 144 ALA A O 1
ATOM 1111 N N . LYS A 1 145 ? 3.505 -12.040 -11.103 1.00 96.31 145 LYS A N 1
ATOM 1112 C CA . LYS A 1 145 ? 3.129 -12.744 -12.347 1.00 96.31 145 LYS A CA 1
ATOM 1113 C C . LYS A 1 145 ? 4.178 -12.628 -13.457 1.00 96.31 145 LYS A C 1
ATOM 1115 O O . LYS A 1 145 ? 4.049 -13.292 -14.477 1.00 96.31 145 LYS A O 1
ATOM 1120 N N . ALA A 1 146 ? 5.183 -11.788 -13.245 1.00 97.94 146 ALA A N 1
ATOM 1121 C CA . ALA A 1 146 ? 6.401 -11.660 -14.035 1.00 97.94 146 ALA A CA 1
ATOM 1122 C C . ALA A 1 146 ? 7.569 -11.406 -13.083 1.00 97.94 146 ALA A C 1
ATOM 1124 O O . ALA A 1 146 ? 7.327 -10.997 -11.958 1.00 97.94 146 ALA A O 1
ATOM 1125 N N . PHE A 1 147 ? 8.819 -11.599 -13.478 1.00 98.56 147 PHE A N 1
ATOM 1126 C CA . PHE A 1 147 ? 9.941 -11.147 -12.649 1.00 98.56 147 PHE A CA 1
ATOM 1127 C C . PHE A 1 147 ? 11.188 -10.880 -13.484 1.00 98.56 147 PHE A C 1
ATOM 1129 O O . PHE A 1 147 ? 11.371 -11.464 -14.553 1.00 98.56 147 PHE A O 1
ATOM 1136 N N . GLY A 1 148 ? 12.031 -9.985 -12.977 1.00 98.19 148 GLY A N 1
ATOM 1137 C CA . GLY A 1 148 ? 13.375 -9.756 -13.492 1.00 98.19 148 GLY A CA 1
ATOM 1138 C C . GLY A 1 148 ? 14.414 -10.459 -12.628 1.00 98.19 148 GLY A C 1
ATOM 1139 O O . GLY A 1 148 ? 14.173 -10.722 -11.448 1.00 98.19 148 GLY A O 1
ATOM 1140 N N . MET A 1 149 ? 15.561 -10.792 -13.209 1.00 97.94 149 MET A N 1
ATOM 1141 C CA . MET A 1 149 ? 16.701 -11.337 -12.471 1.00 97.94 149 MET A CA 1
ATOM 1142 C C . MET A 1 149 ? 17.997 -11.161 -13.260 1.00 97.94 149 MET A C 1
ATOM 1144 O O . MET A 1 149 ? 17.990 -11.171 -14.489 1.00 97.94 149 MET A O 1
ATOM 1148 N N . PHE A 1 150 ? 19.134 -11.133 -12.573 1.00 97.38 150 PHE A N 1
ATOM 1149 C CA . PHE A 1 150 ? 20.413 -11.375 -13.237 1.00 97.38 150 PHE A CA 1
ATOM 1150 C C . PHE A 1 150 ? 20.597 -12.873 -13.493 1.00 97.38 150 PHE A C 1
ATOM 1152 O O . PHE A 1 150 ? 20.091 -13.702 -12.744 1.00 97.38 150 PHE A O 1
ATOM 1159 N N . LEU A 1 151 ? 21.380 -13.244 -14.505 1.00 95.19 151 LEU A N 1
ATOM 1160 C CA . LEU A 1 151 ? 21.759 -14.649 -14.740 1.00 95.19 151 LEU A CA 1
ATOM 1161 C C . LEU A 1 151 ? 23.087 -15.030 -14.062 1.00 95.19 151 LEU A C 1
ATOM 1163 O O . LEU A 1 151 ? 23.486 -16.199 -14.046 1.00 95.19 151 LEU A O 1
ATOM 1167 N N . ARG A 1 152 ? 23.787 -14.028 -13.519 1.00 90.62 152 ARG A N 1
ATOM 1168 C CA . ARG A 1 152 ? 25.092 -14.121 -12.854 1.00 90.62 152 ARG A CA 1
ATOM 1169 C C . ARG A 1 152 ? 25.277 -12.968 -11.863 1.00 90.62 152 ARG A C 1
ATOM 1171 O O . ARG A 1 152 ? 24.401 -12.126 -11.704 1.00 90.62 152 ARG A O 1
ATOM 1178 N N . SER A 1 153 ? 26.443 -12.893 -11.216 1.00 89.06 153 SER A N 1
ATOM 1179 C CA . SER A 1 153 ? 26.806 -11.685 -10.468 1.00 89.06 153 SER A CA 1
ATOM 1180 C C . SER A 1 153 ? 27.039 -10.506 -11.413 1.00 89.06 153 SER A C 1
ATOM 1182 O O . SER A 1 153 ? 27.922 -10.534 -12.262 1.00 89.06 153 SER A O 1
ATOM 1184 N N . GLN A 1 154 ? 26.313 -9.426 -11.171 1.00 87.06 154 GLN A N 1
ATOM 1185 C CA . GLN A 1 154 ? 26.396 -8.132 -11.836 1.00 87.06 154 GLN A CA 1
ATOM 1186 C C . GLN A 1 154 ? 27.737 -7.393 -11.672 1.00 87.06 154 GLN A C 1
ATOM 1188 O O . GLN A 1 154 ? 27.946 -6.357 -12.294 1.00 87.06 154 GLN A O 1
ATOM 1193 N N . ARG A 1 155 ? 28.638 -7.888 -10.812 1.00 87.75 155 ARG A N 1
ATOM 1194 C CA . ARG A 1 155 ? 29.918 -7.236 -10.476 1.00 87.75 155 ARG A CA 1
ATOM 1195 C C . ARG A 1 155 ? 31.133 -7.871 -11.156 1.00 87.75 155 ARG A C 1
ATOM 1197 O O . ARG A 1 155 ? 32.253 -7.432 -10.910 1.00 87.75 155 ARG A O 1
ATOM 1204 N N . GLN A 1 156 ? 30.944 -8.929 -11.943 1.00 87.81 156 GLN A N 1
ATOM 1205 C CA . GLN A 1 156 ? 32.038 -9.709 -12.524 1.00 87.81 156 GLN A CA 1
ATOM 1206 C C . GLN A 1 156 ? 31.765 -10.013 -13.998 1.00 87.81 156 GLN A C 1
ATOM 1208 O O . GLN A 1 156 ? 30.660 -10.402 -14.358 1.00 87.81 156 GLN A O 1
ATOM 1213 N N . TRP A 1 157 ? 32.797 -9.893 -14.835 1.00 87.81 157 TRP A N 1
ATOM 1214 C CA . TRP A 1 157 ? 32.742 -10.274 -16.251 1.00 87.81 157 TRP A CA 1
ATOM 1215 C C . TRP A 1 157 ? 32.594 -11.789 -16.435 1.00 87.81 157 TRP A C 1
ATOM 1217 O O . TRP A 1 157 ? 31.750 -12.277 -17.184 1.00 87.81 157 TRP A O 1
ATOM 1227 N N . MET A 1 158 ? 33.412 -12.549 -15.708 1.00 81.44 158 MET A N 1
ATOM 1228 C CA . MET A 1 158 ? 33.457 -14.003 -15.801 1.00 81.44 158 MET A CA 1
ATOM 1229 C C . MET A 1 158 ? 32.534 -14.630 -14.763 1.00 81.44 158 MET A C 1
ATOM 1231 O O . MET A 1 158 ? 32.596 -14.299 -13.580 1.00 81.44 158 MET A O 1
ATOM 1235 N N . SER A 1 159 ? 31.723 -15.592 -15.193 1.00 85.19 159 SER A N 1
ATOM 1236 C CA . SER A 1 159 ? 30.938 -16.439 -14.300 1.00 85.19 159 SER A CA 1
ATOM 1237 C C . SER A 1 159 ? 31.133 -17.906 -14.663 1.00 85.19 159 SER A C 1
ATOM 1239 O O . SER A 1 159 ? 31.479 -18.239 -15.797 1.00 85.19 159 SER A O 1
ATOM 1241 N N . LYS A 1 160 ? 30.934 -18.802 -13.691 1.00 88.62 160 LYS A N 1
ATOM 1242 C CA . LYS A 1 160 ? 31.002 -20.244 -13.958 1.00 88.62 160 LYS A CA 1
ATOM 1243 C C . LYS A 1 160 ? 29.972 -20.616 -15.032 1.00 88.62 160 LYS A C 1
ATOM 1245 O O . LYS A 1 160 ? 28.868 -20.059 -14.997 1.00 88.62 160 LYS A O 1
ATOM 1250 N N . PRO A 1 161 ? 30.289 -21.548 -15.949 1.00 91.44 161 PRO A N 1
ATOM 1251 C CA . PRO A 1 161 ? 29.312 -22.050 -16.906 1.00 91.44 161 PRO A CA 1
ATOM 1252 C C . PRO A 1 161 ? 28.060 -22.543 -16.182 1.00 91.44 161 PRO A C 1
ATOM 1254 O O . PRO A 1 161 ? 28.166 -23.261 -15.181 1.00 91.44 161 PRO A O 1
ATOM 1257 N N . LEU A 1 162 ? 26.884 -22.160 -16.683 1.00 93.75 162 LEU A N 1
ATOM 1258 C CA . LEU A 1 162 ? 25.615 -22.681 -16.182 1.00 93.75 162 LEU A CA 1
ATOM 1259 C C . LEU A 1 162 ? 25.630 -24.213 -16.314 1.00 93.75 162 LEU A C 1
ATOM 1261 O O . LEU A 1 162 ? 26.023 -24.729 -17.358 1.00 93.75 162 LEU A O 1
ATOM 1265 N N . GLN A 1 163 ? 25.272 -24.957 -15.274 1.00 94.38 163 GLN A N 1
ATOM 1266 C CA . GLN A 1 163 ? 25.214 -26.420 -15.356 1.00 94.38 163 GLN A CA 1
ATOM 1267 C C . GLN A 1 163 ? 23.834 -26.855 -15.859 1.00 94.38 163 GLN A C 1
ATOM 1269 O O . GLN A 1 163 ? 22.843 -26.189 -15.564 1.00 94.38 163 GLN A O 1
ATOM 1274 N N . ASP A 1 164 ? 23.753 -27.966 -16.599 1.00 94.38 164 ASP A N 1
ATOM 1275 C CA . ASP A 1 164 ? 22.468 -28.450 -17.140 1.00 94.38 164 ASP A CA 1
ATOM 1276 C C . ASP A 1 164 ? 21.463 -28.739 -16.024 1.00 94.38 164 ASP A C 1
ATOM 1278 O O . ASP A 1 164 ? 20.319 -28.300 -16.094 1.00 94.38 164 ASP A O 1
ATOM 1282 N N . LYS A 1 165 ? 21.937 -29.337 -14.926 1.00 95.62 165 LYS A N 1
ATOM 1283 C CA . LYS A 1 165 ? 21.140 -29.570 -13.718 1.00 95.62 165 LYS A CA 1
ATOM 1284 C C . LYS A 1 165 ? 20.517 -28.285 -13.159 1.00 95.62 165 LYS A C 1
ATOM 1286 O O . LYS A 1 165 ? 19.356 -28.291 -12.766 1.00 95.62 165 LYS A O 1
ATOM 1291 N N . ASP A 1 166 ? 21.268 -27.184 -13.108 1.00 94.44 166 ASP A N 1
ATOM 1292 C CA . ASP A 1 166 ? 20.758 -25.915 -12.571 1.00 94.44 166 ASP A CA 1
ATOM 1293 C C . ASP A 1 166 ? 19.713 -25.292 -13.507 1.00 94.44 166 ASP A C 1
ATOM 1295 O O . ASP A 1 166 ? 18.735 -24.701 -13.047 1.00 94.44 166 ASP A O 1
ATOM 1299 N N . ALA A 1 167 ? 19.900 -25.454 -14.821 1.00 96.81 167 ALA A N 1
ATOM 1300 C CA . ALA A 1 167 ? 18.943 -25.001 -15.821 1.00 96.81 167 ALA A CA 1
ATOM 1301 C C . ALA A 1 167 ? 17.640 -25.818 -15.789 1.00 96.81 167 ALA A C 1
ATOM 1303 O O . ALA A 1 167 ? 16.555 -25.245 -15.876 1.00 96.81 167 ALA A O 1
ATOM 1304 N N . GLU A 1 168 ? 17.730 -27.139 -15.620 1.00 97.19 168 GLU A N 1
ATOM 1305 C CA . GLU A 1 168 ? 16.574 -28.024 -15.434 1.00 97.19 168 GLU A CA 1
ATOM 1306 C C . GLU A 1 168 ? 15.805 -27.687 -14.154 1.00 97.19 168 GLU A C 1
ATOM 1308 O O . GLU A 1 168 ? 14.588 -27.524 -14.207 1.00 97.19 168 GLU A O 1
ATOM 1313 N N . LEU A 1 169 ? 16.509 -27.483 -13.034 1.00 97.19 169 LEU A N 1
ATOM 1314 C CA . LEU A 1 169 ? 15.899 -27.068 -11.766 1.00 97.19 169 LEU A CA 1
ATOM 1315 C C . LEU A 1 169 ? 15.141 -25.743 -11.898 1.00 97.19 169 LEU A C 1
ATOM 1317 O O . LEU A 1 169 ? 14.038 -25.604 -11.370 1.00 97.19 169 LEU A O 1
ATOM 1321 N N . PHE A 1 170 ? 15.708 -24.769 -12.612 1.00 98.00 170 PHE A N 1
ATOM 1322 C CA . PHE A 1 170 ? 15.031 -23.502 -12.881 1.00 98.00 170 PHE A CA 1
ATOM 1323 C C . PHE A 1 170 ? 13.765 -23.698 -13.728 1.00 98.00 170 PHE A C 1
ATOM 1325 O O . PHE A 1 170 ? 12.699 -23.209 -13.357 1.00 98.00 170 PHE A O 1
ATOM 1332 N N . LYS A 1 171 ? 13.850 -24.460 -14.827 1.00 98.06 171 LYS A N 1
ATOM 1333 C CA . LYS A 1 171 ? 12.697 -24.757 -15.695 1.00 98.06 171 LYS A CA 1
ATOM 1334 C C . LYS A 1 171 ? 11.583 -25.479 -14.944 1.00 98.06 171 LYS A C 1
ATOM 1336 O O . LYS A 1 171 ? 10.412 -25.130 -15.095 1.00 98.06 171 LYS A O 1
ATOM 1341 N N . GLU A 1 172 ? 11.939 -26.462 -14.121 1.00 97.31 172 GLU A N 1
ATOM 1342 C CA . GLU A 1 172 ? 10.992 -27.197 -13.285 1.00 97.31 172 GLU A CA 1
ATOM 1343 C C . GLU A 1 172 ? 10.307 -26.264 -12.280 1.00 97.31 172 GLU A C 1
ATOM 1345 O O . GLU A 1 172 ? 9.082 -26.305 -12.133 1.00 97.31 172 GLU A O 1
ATOM 1350 N N . ALA A 1 173 ? 11.072 -25.378 -11.633 1.00 97.31 173 ALA A N 1
ATOM 1351 C CA . ALA A 1 173 ? 10.527 -24.375 -10.726 1.00 97.31 173 ALA A CA 1
ATOM 1352 C C . ALA A 1 173 ? 9.545 -23.437 -11.448 1.00 97.31 173 ALA A C 1
ATOM 1354 O O . ALA A 1 173 ? 8.421 -23.261 -10.974 1.00 97.31 173 ALA A O 1
ATOM 1355 N N . CYS A 1 174 ? 9.910 -22.894 -12.617 1.00 97.50 174 CYS A N 1
ATOM 1356 C CA . CYS A 1 174 ? 9.025 -22.052 -13.428 1.00 97.50 174 CYS A CA 1
ATOM 1357 C C . CYS A 1 174 ? 7.736 -22.783 -13.824 1.00 97.50 174 CYS A C 1
ATOM 1359 O O . CYS A 1 174 ? 6.649 -22.226 -13.670 1.00 97.50 174 CYS A O 1
ATOM 1361 N N . SER A 1 175 ? 7.844 -24.037 -14.277 1.00 95.88 175 SER A N 1
ATOM 1362 C CA . SER A 1 175 ? 6.686 -24.849 -14.662 1.00 95.88 175 SER A CA 1
ATOM 1363 C C . SER A 1 175 ? 5.751 -25.106 -13.481 1.00 95.88 175 SER A C 1
ATOM 1365 O O . SER A 1 175 ? 4.541 -24.968 -13.632 1.00 95.88 175 SER A O 1
ATOM 1367 N N . LYS A 1 176 ? 6.285 -25.446 -12.301 1.00 95.94 176 LYS A N 1
ATOM 1368 C CA . LYS A 1 176 ? 5.490 -25.648 -11.076 1.00 95.94 176 LYS A CA 1
ATOM 1369 C C . LYS A 1 176 ? 4.801 -24.365 -10.610 1.00 95.94 176 LYS A C 1
ATOM 1371 O O . LYS A 1 176 ? 3.701 -24.415 -10.068 1.00 95.94 176 LYS A O 1
ATOM 1376 N N . ALA A 1 177 ? 5.451 -23.226 -10.825 1.00 94.81 177 ALA A N 1
ATOM 1377 C CA . ALA A 1 177 ? 4.972 -21.904 -10.448 1.00 94.81 177 ALA A CA 1
ATOM 1378 C C . ALA A 1 177 ? 4.052 -21.244 -11.495 1.00 94.81 177 ALA A C 1
ATOM 1380 O O . ALA A 1 177 ? 3.530 -20.163 -11.237 1.00 94.81 177 ALA A O 1
ATOM 1381 N N . ASN A 1 178 ? 3.833 -21.879 -12.655 1.00 94.38 178 ASN A N 1
ATOM 1382 C CA . ASN A 1 178 ? 3.104 -21.326 -13.803 1.00 94.38 178 ASN A CA 1
ATOM 1383 C C . ASN A 1 178 ? 3.687 -20.010 -14.361 1.00 94.38 178 ASN A C 1
ATOM 1385 O O . ASN A 1 178 ? 2.942 -19.170 -14.870 1.00 94.38 178 ASN A O 1
ATOM 1389 N N . PHE A 1 179 ? 5.010 -19.825 -14.308 1.00 96.25 179 PHE A N 1
ATOM 1390 C CA . PHE A 1 179 ? 5.662 -18.719 -15.014 1.00 96.25 179 PHE A CA 1
ATOM 1391 C C . PHE A 1 179 ? 5.966 -19.110 -16.459 1.00 96.25 179 PHE A C 1
ATOM 1393 O O . PHE A 1 179 ? 6.732 -20.036 -16.725 1.00 96.25 179 PHE A O 1
ATOM 1400 N N . SER A 1 180 ? 5.383 -18.366 -17.400 1.00 94.69 180 SER A N 1
ATOM 1401 C CA . SER A 1 180 ? 5.733 -18.462 -18.818 1.00 94.69 180 SER A CA 1
ATOM 1402 C C . SER A 1 180 ? 7.095 -17.804 -19.069 1.00 94.69 180 SER A C 1
ATOM 1404 O O . SER A 1 180 ? 7.352 -16.743 -18.492 1.00 94.69 180 SER A O 1
ATOM 1406 N N . PRO A 1 181 ? 7.935 -18.325 -19.981 1.00 94.50 181 PRO A N 1
ATOM 1407 C CA . PRO A 1 181 ? 9.161 -17.655 -20.415 1.00 94.50 181 PRO A CA 1
ATOM 1408 C C . PRO A 1 181 ? 8.980 -16.197 -20.853 1.00 94.50 181 PRO A C 1
ATOM 1410 O O . PRO A 1 181 ? 9.903 -15.404 -20.703 1.00 94.50 181 PRO A O 1
ATOM 1413 N N . HIS A 1 182 ? 7.801 -15.834 -21.373 1.00 94.50 182 HIS A N 1
ATOM 1414 C CA . HIS A 1 182 ? 7.474 -14.462 -21.788 1.00 94.50 182 HIS A CA 1
ATOM 1415 C C . HIS A 1 182 ? 7.229 -13.507 -20.613 1.00 94.50 182 HIS A C 1
ATOM 1417 O O . HIS A 1 182 ? 7.235 -12.298 -20.796 1.00 94.50 182 HIS A O 1
ATOM 1423 N N . SER A 1 183 ? 7.012 -14.039 -19.409 1.00 96.69 183 SER A N 1
ATOM 1424 C CA . SER A 1 183 ? 6.818 -13.258 -18.182 1.00 96.69 183 SER A CA 1
ATOM 1425 C C . SER A 1 183 ? 8.119 -13.018 -17.407 1.00 96.69 183 SER A C 1
ATOM 1427 O O . SER A 1 183 ? 8.100 -12.403 -16.348 1.00 96.69 183 SER A O 1
ATOM 1429 N N . ILE A 1 184 ? 9.256 -13.507 -17.900 1.00 98.50 184 ILE A N 1
ATOM 1430 C CA . ILE A 1 184 ? 10.541 -13.410 -17.208 1.00 98.50 184 ILE A CA 1
ATOM 1431 C C . ILE A 1 184 ? 11.452 -12.522 -18.047 1.00 98.50 184 ILE A C 1
ATOM 1433 O O . ILE A 1 184 ? 11.670 -12.803 -19.226 1.00 98.50 184 ILE A O 1
ATOM 1437 N N . LEU A 1 185 ? 11.979 -11.462 -17.437 1.00 98.62 185 LEU A N 1
ATOM 1438 C CA . LEU A 1 185 ? 12.811 -10.464 -18.107 1.00 98.62 185 LEU A CA 1
ATOM 1439 C C . LEU A 1 185 ? 14.188 -10.388 -17.431 1.00 98.62 185 LEU A C 1
ATOM 1441 O O . LEU A 1 185 ? 14.394 -9.568 -16.538 1.00 98.62 185 LEU A O 1
ATOM 1445 N N . PRO A 1 186 ? 15.135 -11.271 -17.791 1.00 98.31 186 PRO A N 1
ATOM 1446 C CA . PRO A 1 186 ? 16.490 -11.207 -17.272 1.00 98.31 186 PRO A CA 1
ATOM 1447 C C . PRO A 1 186 ? 17.172 -9.896 -17.635 1.00 98.31 186 PRO A C 1
ATOM 1449 O O . PRO A 1 186 ? 16.961 -9.389 -18.735 1.00 98.31 186 PRO A O 1
ATOM 1452 N N . HIS A 1 187 ? 18.029 -9.410 -16.747 1.00 97.94 187 HIS A N 1
ATOM 1453 C CA . HIS A 1 187 ? 18.772 -8.172 -16.927 1.00 97.94 187 HIS A CA 1
ATOM 1454 C C . HIS A 1 187 ? 20.267 -8.444 -17.120 1.00 97.94 187 HIS A C 1
ATOM 1456 O O . HIS A 1 187 ? 20.848 -9.303 -16.448 1.00 97.94 187 HIS A O 1
ATOM 1462 N N . GLY A 1 188 ? 20.903 -7.696 -18.018 1.00 93.31 188 GLY A N 1
ATOM 1463 C CA . GLY A 1 188 ? 22.344 -7.726 -18.230 1.00 93.31 188 GLY A CA 1
ATOM 1464 C C . GLY A 1 188 ? 23.136 -7.028 -17.133 1.00 93.31 188 GLY A C 1
ATOM 1465 O O . GLY A 1 188 ? 22.635 -6.159 -16.424 1.00 93.31 188 GLY A O 1
ATOM 1466 N N . ILE A 1 189 ? 24.397 -7.420 -16.968 1.00 92.81 189 ILE A N 1
ATOM 1467 C CA . ILE A 1 189 ? 25.258 -6.843 -15.934 1.00 92.81 189 ILE A CA 1
ATOM 1468 C C . ILE A 1 189 ? 25.616 -5.386 -16.265 1.00 92.81 189 ILE A C 1
ATOM 1470 O O . ILE A 1 189 ? 25.921 -5.058 -17.408 1.00 92.81 189 ILE A O 1
ATOM 1474 N N . TYR A 1 190 ? 25.688 -4.525 -15.248 1.00 87.69 190 TYR A N 1
ATOM 1475 C CA . TYR A 1 190 ? 25.978 -3.093 -15.428 1.00 87.69 190 TYR A CA 1
ATOM 1476 C C . TYR A 1 190 ? 27.375 -2.781 -15.990 1.00 87.69 190 TYR A C 1
ATOM 1478 O O . TYR A 1 190 ? 27.643 -1.651 -16.380 1.00 87.69 190 TYR A O 1
ATOM 1486 N N . LEU A 1 191 ? 28.282 -3.764 -16.009 1.00 92.50 191 LEU A N 1
ATOM 1487 C CA . LEU A 1 191 ? 29.614 -3.615 -16.602 1.00 92.50 191 LEU A CA 1
ATOM 1488 C C . LEU A 1 191 ? 29.584 -3.595 -18.136 1.00 92.50 191 LEU A C 1
ATOM 1490 O O . LEU A 1 191 ? 30.540 -3.123 -18.747 1.00 92.50 191 LEU A O 1
ATOM 1494 N N . MET A 1 192 ? 28.527 -4.130 -18.756 1.00 95.25 192 MET A N 1
ATOM 1495 C CA . MET A 1 192 ? 28.429 -4.204 -20.209 1.00 95.25 192 MET A CA 1
ATOM 1496 C C . MET A 1 192 ? 28.284 -2.812 -20.824 1.00 95.25 192 MET A C 1
ATOM 1498 O O . MET A 1 192 ? 27.431 -2.022 -20.434 1.00 95.25 192 MET A O 1
ATOM 1502 N N . ASN A 1 193 ? 29.083 -2.554 -21.853 1.00 97.62 193 ASN A N 1
ATOM 1503 C CA . ASN A 1 193 ? 28.923 -1.425 -22.752 1.00 97.62 193 ASN A CA 1
ATOM 1504 C C . ASN A 1 193 ? 29.164 -1.904 -24.192 1.00 97.62 193 ASN A C 1
ATOM 1506 O O . ASN A 1 193 ? 30.287 -1.883 -24.698 1.00 97.62 193 ASN A O 1
ATOM 1510 N N . CYS A 1 194 ? 28.093 -2.340 -24.861 1.00 97.81 194 CYS A N 1
ATOM 1511 C CA . CYS A 1 194 ? 28.130 -2.801 -26.255 1.00 97.81 194 CYS A CA 1
ATOM 1512 C C . CYS A 1 194 ? 28.397 -1.671 -27.266 1.00 97.81 194 CYS A C 1
ATOM 1514 O O . CYS A 1 194 ? 28.633 -1.947 -28.439 1.00 97.81 194 CYS A O 1
ATOM 1516 N N . GLY A 1 195 ? 28.388 -0.417 -26.811 1.00 97.38 195 GLY A N 1
ATOM 1517 C CA . GLY A 1 195 ? 28.752 0.769 -27.582 1.00 97.38 195 GLY A CA 1
ATOM 1518 C C . GLY A 1 195 ? 30.096 1.371 -27.180 1.00 97.38 195 GLY A C 1
ATOM 1519 O O . GLY A 1 195 ? 30.365 2.515 -27.539 1.00 97.38 195 GLY A O 1
ATOM 1520 N N . SER A 1 196 ? 30.913 0.646 -26.405 1.00 97.75 196 SER A N 1
ATOM 1521 C CA . SER A 1 196 ? 32.142 1.177 -25.814 1.00 97.75 196 SER A CA 1
ATOM 1522 C C . SER A 1 196 ? 33.149 1.636 -26.877 1.00 97.75 196 SER A C 1
ATOM 1524 O O . SER A 1 196 ? 33.392 0.893 -27.832 1.00 97.75 196 SER A O 1
ATOM 1526 N N . PRO A 1 197 ? 33.799 2.803 -26.695 1.00 97.19 197 PRO A N 1
ATOM 1527 C CA . PRO A 1 197 ? 34.954 3.217 -27.495 1.00 97.19 197 PRO A CA 1
ATOM 1528 C C . PRO A 1 197 ? 36.214 2.397 -27.178 1.00 97.19 197 PRO A C 1
ATOM 1530 O O . PRO A 1 197 ? 37.096 2.275 -28.023 1.00 97.19 197 PRO A O 1
ATOM 1533 N N . ASP A 1 198 ? 36.300 1.856 -25.961 1.00 97.88 198 ASP A N 1
ATOM 1534 C CA . ASP A 1 198 ? 37.398 1.012 -25.497 1.00 97.88 198 ASP A CA 1
ATOM 1535 C C . ASP A 1 198 ? 37.222 -0.424 -26.001 1.00 97.88 198 ASP A C 1
ATOM 1537 O O . ASP A 1 198 ? 36.207 -1.061 -25.700 1.00 97.88 198 ASP A O 1
ATOM 1541 N N . GLU A 1 199 ? 38.209 -0.913 -26.753 1.00 97.31 199 GLU A N 1
ATOM 1542 C CA . GLU A 1 199 ? 38.149 -2.192 -27.469 1.00 97.31 199 GLU A CA 1
ATOM 1543 C C . GLU A 1 199 ? 38.102 -3.397 -26.521 1.00 97.31 199 GLU A C 1
ATOM 1545 O O . GLU A 1 199 ? 37.391 -4.369 -26.772 1.00 97.31 199 GLU A O 1
ATOM 1550 N N . GLU A 1 200 ? 38.802 -3.327 -25.384 1.00 97.38 200 GLU A N 1
ATOM 1551 C CA . GLU A 1 200 ? 38.774 -4.393 -24.382 1.00 97.38 200 GLU A CA 1
ATOM 1552 C C . GLU A 1 200 ? 37.376 -4.519 -23.761 1.00 97.38 200 GLU A C 1
ATOM 1554 O O . GLU A 1 200 ? 36.816 -5.616 -23.682 1.00 97.38 200 GLU A O 1
ATOM 1559 N N . THR A 1 201 ? 36.783 -3.396 -23.355 1.00 97.50 201 THR A N 1
ATOM 1560 C CA . THR A 1 201 ? 35.421 -3.345 -22.813 1.00 97.50 201 THR A CA 1
ATOM 1561 C C . THR A 1 201 ? 34.390 -3.760 -23.860 1.00 97.50 201 THR A C 1
ATOM 1563 O O . THR A 1 201 ? 33.462 -4.503 -23.532 1.00 97.50 201 THR A O 1
ATOM 1566 N N . LEU A 1 202 ? 34.555 -3.340 -25.118 1.00 98.25 202 LEU A N 1
ATOM 1567 C CA . LEU A 1 202 ? 33.676 -3.725 -26.223 1.00 98.25 202 LEU A CA 1
ATOM 1568 C C . LEU A 1 202 ? 33.719 -5.240 -26.458 1.00 98.25 202 LEU A C 1
ATOM 1570 O O . LEU A 1 202 ? 32.674 -5.893 -26.468 1.00 98.25 202 LEU A O 1
ATOM 1574 N N . SER A 1 203 ? 34.919 -5.814 -26.561 1.00 97.94 203 SER A N 1
ATOM 1575 C CA . SER A 1 203 ? 35.135 -7.252 -26.743 1.00 97.94 203 SER A CA 1
ATOM 1576 C C . SER A 1 203 ? 34.555 -8.072 -25.584 1.00 97.94 203 SER A C 1
ATOM 1578 O O . SER A 1 203 ? 33.784 -9.011 -25.802 1.00 97.94 203 SER A O 1
ATOM 1580 N N . LYS A 1 204 ? 34.813 -7.663 -24.332 1.00 97.50 204 LYS A N 1
ATOM 1581 C CA . LYS A 1 204 ? 34.220 -8.305 -23.146 1.00 97.50 204 LYS A CA 1
ATOM 1582 C C . LYS A 1 204 ? 32.696 -8.195 -23.126 1.00 97.50 204 LYS A C 1
ATOM 1584 O O . LYS A 1 204 ? 32.027 -9.160 -22.754 1.00 97.50 204 LYS A O 1
ATOM 1589 N N . SER A 1 205 ? 32.137 -7.059 -23.538 1.00 97.88 205 SER A N 1
ATOM 1590 C CA . SER A 1 205 ? 30.684 -6.846 -23.598 1.00 97.88 205 SER A CA 1
ATOM 1591 C C . SER A 1 205 ? 30.027 -7.722 -24.661 1.00 97.88 205 SER A C 1
ATOM 1593 O O . SER A 1 205 ? 29.008 -8.341 -24.374 1.00 97.88 205 SER A O 1
ATOM 1595 N N . ARG A 1 206 ? 30.640 -7.854 -25.844 1.00 98.19 206 ARG A N 1
ATOM 1596 C CA . ARG A 1 206 ? 30.190 -8.759 -26.917 1.00 98.19 206 ARG A CA 1
ATOM 1597 C C . ARG A 1 206 ? 30.205 -10.217 -26.469 1.00 98.19 206 ARG A C 1
ATOM 1599 O O . ARG A 1 206 ? 29.182 -10.892 -26.549 1.00 98.19 206 ARG A O 1
ATOM 1606 N N . ALA A 1 207 ? 31.325 -10.672 -25.908 1.00 97.00 207 ALA A N 1
ATOM 1607 C CA . ALA A 1 207 ? 31.445 -12.028 -25.377 1.00 97.00 207 ALA A CA 1
ATOM 1608 C C . ALA A 1 207 ? 30.424 -12.301 -24.257 1.00 97.00 207 ALA A C 1
ATOM 1610 O O . ALA A 1 207 ? 29.824 -13.376 -24.203 1.00 97.00 207 ALA A O 1
ATOM 1611 N N . THR A 1 208 ? 30.189 -11.315 -23.386 1.00 97.12 208 THR A N 1
ATOM 1612 C CA . THR A 1 208 ? 29.191 -11.421 -22.315 1.00 97.12 208 THR A CA 1
ATOM 1613 C C . THR A 1 208 ? 27.777 -11.487 -22.881 1.00 97.12 208 THR A C 1
ATOM 1615 O O . THR A 1 208 ? 27.023 -12.357 -22.464 1.00 97.12 208 THR A O 1
ATOM 1618 N N . LEU A 1 209 ? 27.424 -10.645 -23.859 1.00 98.00 209 LEU A N 1
ATOM 1619 C CA . LEU A 1 209 ? 26.107 -10.671 -24.498 1.00 98.00 209 LEU A CA 1
ATOM 1620 C C . LEU A 1 209 ? 25.824 -12.044 -25.122 1.00 98.00 209 LEU A C 1
ATOM 1622 O O . LEU A 1 209 ? 24.774 -12.624 -24.864 1.00 98.00 209 LEU A O 1
ATOM 1626 N N . VAL A 1 210 ? 26.783 -12.604 -25.867 1.00 98.06 210 VAL A N 1
ATOM 1627 C CA . VAL A 1 210 ? 26.681 -13.959 -26.437 1.00 98.06 210 VAL A CA 1
ATOM 1628 C C . VAL A 1 210 ? 26.438 -15.007 -25.343 1.00 98.06 210 VAL A C 1
ATOM 1630 O O . VAL A 1 210 ? 25.528 -15.828 -25.465 1.00 98.06 210 VAL A O 1
ATOM 1633 N N . ASP A 1 211 ? 27.233 -14.997 -24.268 1.00 97.00 211 ASP A N 1
ATOM 1634 C CA . ASP A 1 211 ? 27.095 -15.962 -23.167 1.00 97.00 211 ASP A CA 1
ATOM 1635 C C . ASP A 1 211 ? 25.754 -15.812 -22.430 1.00 97.00 211 ASP A C 1
ATOM 1637 O O . ASP A 1 211 ? 25.126 -16.809 -22.078 1.00 97.00 211 ASP A O 1
ATOM 1641 N N . GLU A 1 212 ? 25.276 -14.586 -22.223 1.00 97.31 212 GLU A N 1
ATOM 1642 C CA . GLU A 1 212 ? 23.989 -14.313 -21.579 1.00 97.31 212 GLU A CA 1
ATOM 1643 C C . GLU A 1 212 ? 22.804 -14.781 -22.430 1.00 97.31 212 GLU A C 1
ATOM 1645 O O . GLU A 1 212 ? 21.905 -15.447 -21.913 1.00 97.31 212 GLU A O 1
ATOM 1650 N N . LEU A 1 213 ? 22.830 -14.549 -23.748 1.00 98.44 213 LEU A N 1
ATOM 1651 C CA . LEU A 1 213 ? 21.799 -15.080 -24.641 1.00 98.44 213 LEU A CA 1
ATOM 1652 C C . LEU A 1 213 ? 21.821 -16.617 -24.669 1.00 98.44 213 LEU A C 1
ATOM 1654 O O . LEU A 1 213 ? 20.767 -17.244 -24.561 1.00 98.44 213 LEU A O 1
ATOM 1658 N N . LYS A 1 214 ? 23.004 -17.249 -24.709 1.00 97.94 214 LYS A N 1
ATOM 1659 C CA . LYS A 1 214 ? 23.134 -18.718 -24.605 1.00 97.94 214 LYS A CA 1
ATOM 1660 C C . LYS A 1 214 ? 22.598 -19.249 -23.270 1.00 97.94 214 LYS A C 1
ATOM 1662 O O . LYS A 1 214 ? 21.985 -20.318 -23.229 1.00 97.94 214 LYS A O 1
ATOM 1667 N N . ARG A 1 215 ? 22.782 -18.516 -22.166 1.00 97.69 215 ARG A N 1
ATOM 1668 C CA . ARG A 1 215 ? 22.180 -18.854 -20.863 1.00 97.69 215 ARG A CA 1
ATOM 1669 C C . ARG A 1 215 ? 20.664 -18.734 -20.892 1.00 97.69 215 ARG A C 1
ATOM 1671 O O . ARG A 1 215 ? 20.008 -19.658 -20.417 1.00 97.69 215 ARG A O 1
ATOM 1678 N N . CYS A 1 216 ? 20.112 -17.668 -21.474 1.00 98.44 216 CYS A N 1
ATOM 1679 C CA . CYS A 1 216 ? 18.669 -17.538 -21.680 1.00 98.44 216 CYS A CA 1
ATOM 1680 C C . CYS A 1 216 ? 18.105 -18.754 -22.425 1.00 98.44 216 CYS A C 1
ATOM 1682 O O . CYS A 1 216 ? 17.151 -19.364 -21.946 1.00 98.44 216 CYS A O 1
ATOM 1684 N N . GLU A 1 217 ? 18.735 -19.185 -23.522 1.00 98.12 217 GLU A N 1
ATOM 1685 C CA . GLU A 1 217 ? 18.287 -20.366 -24.277 1.00 98.12 217 GLU A CA 1
ATOM 1686 C C . GLU A 1 217 ? 18.325 -21.644 -23.446 1.00 98.12 217 GLU A C 1
ATOM 1688 O O . GLU A 1 217 ? 17.366 -22.419 -23.413 1.00 98.12 217 GLU A O 1
ATOM 1693 N N . ARG A 1 218 ? 19.414 -21.848 -22.701 1.00 97.44 218 ARG A N 1
ATOM 1694 C CA . ARG A 1 218 ? 19.540 -23.005 -21.813 1.00 97.44 218 ARG A CA 1
ATOM 1695 C C . ARG A 1 218 ? 18.521 -22.990 -20.686 1.00 97.44 218 ARG A C 1
ATOM 1697 O O . ARG A 1 218 ? 18.059 -24.063 -20.314 1.00 97.44 218 ARG A O 1
ATOM 1704 N N . LEU A 1 219 ? 18.114 -21.819 -20.203 1.00 98.00 219 LEU A N 1
ATOM 1705 C CA . LEU A 1 219 ? 17.039 -21.642 -19.220 1.00 98.00 219 LEU A CA 1
ATOM 1706 C C . LEU A 1 219 ? 15.635 -21.691 -19.843 1.00 98.00 219 LEU A C 1
ATOM 1708 O O . LEU A 1 219 ? 14.656 -21.795 -19.111 1.00 98.00 219 LEU A O 1
ATOM 1712 N N . GLY A 1 220 ? 15.518 -21.688 -21.174 1.00 97.44 220 GLY A N 1
ATOM 1713 C CA . GLY A 1 220 ? 14.235 -21.643 -21.879 1.00 97.44 220 GLY A CA 1
ATOM 1714 C C . GLY A 1 220 ? 13.579 -20.258 -21.881 1.00 97.44 220 GLY A C 1
ATOM 1715 O O . GLY A 1 220 ? 12.379 -20.164 -22.107 1.00 97.44 220 GLY A O 1
ATOM 1716 N N . LEU A 1 221 ? 14.344 -19.197 -21.620 1.00 98.25 221 LEU A N 1
ATOM 1717 C CA . LEU A 1 221 ? 13.897 -17.804 -21.583 1.00 98.25 221 LEU A CA 1
ATOM 1718 C C . LEU A 1 221 ? 13.937 -17.186 -22.980 1.00 98.25 221 LEU A C 1
ATOM 1720 O O . LEU A 1 221 ? 14.770 -17.564 -23.801 1.00 98.25 221 LEU A O 1
ATOM 1724 N N . CYS A 1 222 ? 13.040 -16.238 -23.251 1.00 97.38 222 CYS A N 1
ATOM 1725 C CA . CYS A 1 222 ? 12.856 -15.666 -24.591 1.00 97.38 222 CYS A CA 1
ATOM 1726 C C . CYS A 1 222 ? 13.201 -14.174 -24.701 1.00 97.38 222 CYS A C 1
ATOM 1728 O O . CYS A 1 222 ? 13.336 -13.675 -25.815 1.00 97.38 222 CYS A O 1
ATOM 1730 N N . LEU A 1 223 ? 13.373 -13.479 -23.576 1.00 98.62 223 LEU A N 1
ATOM 1731 C CA . LEU A 1 223 ? 13.726 -12.061 -23.509 1.00 98.62 223 LEU A CA 1
ATOM 1732 C C . LEU A 1 223 ? 15.061 -11.896 -22.776 1.00 98.62 223 LEU A C 1
ATOM 1734 O O . LEU A 1 223 ? 15.409 -12.721 -21.930 1.00 98.62 223 LEU A O 1
ATOM 1738 N N . TYR A 1 224 ? 15.795 -10.833 -23.092 1.00 98.75 224 TYR A N 1
ATOM 1739 C CA . TYR A 1 224 ? 16.993 -10.425 -22.363 1.00 98.75 224 TYR A CA 1
ATOM 1740 C C . TYR A 1 224 ? 17.145 -8.904 -22.415 1.00 98.75 224 TYR A C 1
ATOM 1742 O O . TYR A 1 224 ? 17.408 -8.351 -23.482 1.00 98.75 224 TYR A O 1
ATOM 1750 N N . ASN A 1 225 ? 16.949 -8.244 -21.277 1.00 98.81 225 ASN A N 1
ATOM 1751 C CA . ASN A 1 225 ? 17.028 -6.798 -21.124 1.00 98.81 225 ASN A CA 1
ATOM 1752 C C . ASN A 1 225 ? 18.454 -6.333 -20.835 1.00 98.81 225 ASN A C 1
ATOM 1754 O O . ASN A 1 225 ? 19.162 -6.961 -20.049 1.00 98.81 225 ASN A O 1
ATOM 1758 N N . PHE A 1 226 ? 18.880 -5.226 -21.436 1.00 98.38 226 PHE A N 1
ATOM 1759 C CA . PHE A 1 226 ? 20.151 -4.593 -21.105 1.00 98.38 226 PHE A CA 1
ATOM 1760 C C . PHE A 1 226 ? 20.166 -3.112 -21.492 1.00 98.38 226 PHE A C 1
ATOM 1762 O O . PHE A 1 226 ? 19.477 -2.676 -22.417 1.00 98.38 226 PHE A O 1
ATOM 1769 N N . HIS A 1 227 ? 21.022 -2.354 -20.809 1.00 98.12 227 HIS A N 1
ATOM 1770 C CA . HIS A 1 227 ? 21.311 -0.972 -21.172 1.00 98.12 227 HIS A CA 1
ATOM 1771 C C . HIS A 1 227 ? 22.131 -0.952 -22.476 1.00 98.12 227 HIS A C 1
ATOM 1773 O O . HIS A 1 227 ? 23.145 -1.657 -22.543 1.00 98.12 227 HIS A O 1
ATOM 1779 N N . PRO A 1 228 ? 21.763 -0.152 -23.497 1.00 96.94 228 PRO A N 1
ATOM 1780 C CA . PRO A 1 228 ? 22.404 -0.197 -24.812 1.00 96.94 228 PRO A CA 1
ATOM 1781 C C . PRO A 1 228 ? 23.922 0.028 -24.764 1.00 96.94 228 PRO A C 1
ATOM 1783 O O . PRO A 1 228 ? 24.697 -0.756 -25.319 1.00 96.94 228 PRO A O 1
ATOM 1786 N N . GLY A 1 229 ? 24.363 1.083 -24.075 1.00 95.75 229 GLY A N 1
ATOM 1787 C CA . GLY A 1 229 ? 25.777 1.414 -23.931 1.00 95.75 229 GLY A CA 1
ATOM 1788 C C . GLY A 1 229 ? 26.031 2.885 -23.616 1.00 95.75 229 GLY A C 1
ATOM 1789 O O . GLY A 1 229 ? 25.138 3.625 -23.208 1.00 95.75 229 GLY A O 1
ATOM 1790 N N . SER A 1 230 ? 27.277 3.315 -23.795 1.00 97.12 230 SER A N 1
ATOM 1791 C CA . SER A 1 230 ? 27.718 4.693 -23.597 1.00 97.12 230 SER A CA 1
ATOM 1792 C C . SER A 1 230 ? 28.873 5.038 -24.532 1.00 97.12 230 SER A C 1
ATOM 1794 O O . SER A 1 230 ? 29.798 4.240 -24.691 1.00 97.12 230 SER A O 1
ATOM 1796 N N . THR A 1 231 ? 28.882 6.269 -25.052 1.00 97.56 231 THR A N 1
ATOM 1797 C CA . THR A 1 231 ? 30.009 6.806 -25.836 1.00 97.56 231 THR A CA 1
ATOM 1798 C C . THR A 1 231 ? 31.258 7.052 -24.986 1.00 97.56 231 THR A C 1
ATOM 1800 O O . THR A 1 231 ? 32.342 7.303 -25.517 1.00 97.56 231 THR A O 1
ATOM 1803 N N . CYS A 1 232 ? 31.105 7.062 -23.655 1.00 96.12 232 CYS A N 1
ATOM 1804 C CA . CYS A 1 232 ? 32.102 7.506 -22.680 1.00 96.12 232 CYS A CA 1
ATOM 1805 C C . CYS A 1 232 ? 32.705 8.895 -22.986 1.00 96.12 232 CYS A C 1
ATOM 1807 O O . CYS A 1 232 ? 33.786 9.205 -22.488 1.00 96.12 232 CYS A O 1
ATOM 1809 N N . GLY A 1 233 ? 32.037 9.708 -23.816 1.00 96.06 233 GLY A N 1
ATOM 1810 C CA . GLY A 1 233 ? 32.536 10.994 -24.303 1.00 96.06 233 GLY A CA 1
ATOM 1811 C C . GLY A 1 233 ? 33.707 10.899 -25.291 1.00 96.06 233 GLY A C 1
ATOM 1812 O O . GLY A 1 233 ? 34.392 11.897 -25.488 1.00 96.06 233 GLY A O 1
ATOM 1813 N N . LYS A 1 234 ? 33.985 9.720 -25.874 1.00 97.50 234 LYS A N 1
ATOM 1814 C CA . LYS A 1 234 ? 35.153 9.497 -26.756 1.00 97.50 234 LYS A CA 1
ATOM 1815 C C . LYS A 1 234 ? 34.814 9.244 -28.228 1.00 97.50 234 LYS A C 1
ATOM 1817 O O . LYS A 1 234 ? 35.713 9.327 -29.055 1.00 97.50 234 LYS A O 1
ATOM 1822 N N . ILE A 1 235 ? 33.569 8.897 -28.534 1.00 97.94 235 ILE A N 1
ATOM 1823 C CA . ILE A 1 235 ? 33.065 8.623 -29.891 1.00 97.94 235 ILE A CA 1
ATOM 1824 C C . ILE A 1 235 ? 31.711 9.307 -30.079 1.00 97.94 235 ILE A C 1
ATOM 1826 O O . ILE A 1 235 ? 31.098 9.733 -29.093 1.00 97.94 235 ILE A O 1
ATOM 1830 N N . THR A 1 236 ? 31.235 9.417 -31.318 1.00 98.25 236 THR A N 1
ATOM 1831 C CA . THR A 1 236 ? 29.909 9.990 -31.576 1.00 98.25 236 THR A CA 1
ATOM 1832 C C . THR A 1 236 ? 28.788 9.037 -31.154 1.00 98.25 236 THR A C 1
ATOM 1834 O O . THR A 1 236 ? 28.993 7.840 -30.915 1.00 98.25 236 THR A O 1
ATOM 1837 N N . VAL A 1 237 ? 27.574 9.581 -31.043 1.00 97.94 237 VAL A N 1
ATOM 1838 C CA . VAL A 1 237 ? 26.363 8.798 -30.763 1.00 97.94 237 VAL A CA 1
ATOM 1839 C C . VAL A 1 237 ? 26.131 7.776 -31.875 1.00 97.94 237 VAL A C 1
ATOM 1841 O O . VAL A 1 237 ? 25.889 6.610 -31.582 1.00 97.94 237 VAL A O 1
ATOM 1844 N N . GLU A 1 238 ? 26.292 8.176 -33.136 1.00 98.12 238 GLU A N 1
ATOM 1845 C CA . GLU A 1 238 ? 26.106 7.332 -34.320 1.00 98.12 238 GLU A CA 1
ATOM 1846 C C . GLU A 1 238 ? 27.106 6.170 -34.351 1.00 98.12 238 GLU A C 1
ATOM 1848 O O . GLU A 1 238 ? 26.721 5.029 -34.612 1.00 98.12 238 GLU A O 1
ATOM 1853 N N . GLU A 1 239 ? 28.376 6.432 -34.022 1.00 98.25 239 GLU A N 1
ATOM 1854 C CA . GLU A 1 239 ? 29.406 5.394 -33.917 1.00 98.25 239 GLU A CA 1
ATOM 1855 C C . GLU A 1 239 ? 29.071 4.380 -32.814 1.00 98.25 239 GLU A C 1
ATOM 1857 O O . GLU A 1 239 ? 29.186 3.169 -33.018 1.00 98.25 239 GLU A O 1
ATOM 1862 N N . SER A 1 240 ? 28.629 4.855 -31.644 1.00 98.44 240 SER A N 1
ATOM 1863 C CA . SER A 1 240 ? 28.243 3.984 -30.529 1.00 98.44 240 SER A CA 1
ATOM 1864 C C . SER A 1 240 ? 26.992 3.164 -30.860 1.00 98.44 240 SER A C 1
ATOM 1866 O O . SER A 1 240 ? 26.985 1.952 -30.650 1.00 98.44 240 SER A O 1
ATOM 1868 N N . VAL A 1 241 ? 25.976 3.783 -31.470 1.00 98.81 241 VAL A N 1
ATOM 1869 C CA . VAL A 1 241 ? 24.766 3.119 -31.982 1.00 98.81 241 VAL A CA 1
ATOM 1870 C C . VAL A 1 241 ? 25.122 2.003 -32.973 1.00 98.81 241 VAL A C 1
ATOM 1872 O O . VAL A 1 241 ? 24.617 0.885 -32.836 1.00 98.81 241 VAL A O 1
ATOM 1875 N N . GLY A 1 242 ? 26.041 2.260 -33.911 1.00 98.62 242 GLY A N 1
ATOM 1876 C CA . GLY A 1 242 ? 26.534 1.248 -34.850 1.00 98.62 242 GLY A CA 1
ATOM 1877 C C . GLY A 1 242 ? 27.228 0.074 -34.152 1.00 98.62 242 GLY A C 1
ATOM 1878 O O . GLY A 1 242 ? 26.924 -1.086 -34.435 1.00 98.62 242 GLY A O 1
ATOM 1879 N N . ARG A 1 243 ? 28.096 0.350 -33.165 1.00 98.69 243 ARG A N 1
ATOM 1880 C CA . ARG A 1 243 ? 28.765 -0.694 -32.359 1.00 98.69 243 ARG A CA 1
ATOM 1881 C C . ARG A 1 243 ? 27.777 -1.548 -31.562 1.00 98.69 243 ARG A C 1
ATOM 1883 O O . ARG A 1 243 ? 27.977 -2.764 -31.460 1.00 98.69 243 ARG A O 1
ATOM 1890 N N . ILE A 1 244 ? 26.717 -0.943 -31.020 1.00 98.81 244 ILE A N 1
ATOM 1891 C CA . ILE A 1 244 ? 25.666 -1.658 -30.282 1.00 98.81 244 ILE A CA 1
ATOM 1892 C C . ILE A 1 244 ? 24.916 -2.596 -31.227 1.00 98.81 244 ILE A C 1
ATOM 1894 O O . ILE A 1 244 ? 24.795 -3.785 -30.928 1.00 98.81 244 ILE A O 1
ATOM 1898 N N . ALA A 1 245 ? 24.474 -2.099 -32.385 1.00 98.88 245 ALA A N 1
ATOM 1899 C CA . ALA A 1 245 ? 23.785 -2.914 -33.381 1.00 98.88 245 ALA A CA 1
ATOM 1900 C C . ALA A 1 245 ? 24.660 -4.073 -33.888 1.00 98.88 245 ALA A C 1
ATOM 1902 O O . ALA A 1 245 ? 24.191 -5.207 -33.980 1.00 98.88 245 ALA A O 1
ATOM 1903 N N . GLU A 1 246 ? 25.948 -3.826 -34.144 1.00 98.75 246 GLU A N 1
ATOM 1904 C CA . GLU A 1 246 ? 26.902 -4.874 -34.518 1.00 98.75 246 GLU A CA 1
ATOM 1905 C C . GLU A 1 246 ? 27.039 -5.936 -33.417 1.00 98.75 246 GLU A C 1
ATOM 1907 O O . GLU A 1 246 ? 26.991 -7.133 -33.698 1.00 98.75 246 GLU A O 1
ATOM 1912 N N . SER A 1 247 ? 27.144 -5.513 -32.155 1.00 98.81 247 SER A N 1
ATOM 1913 C CA . SER A 1 247 ? 27.232 -6.425 -31.009 1.00 98.81 247 SER A CA 1
ATOM 1914 C C . SER A 1 247 ? 25.985 -7.310 -30.884 1.00 98.81 247 SER A C 1
ATOM 1916 O O . SER A 1 247 ? 26.102 -8.503 -30.603 1.00 98.81 247 SER A O 1
ATOM 1918 N N . ILE A 1 248 ? 24.796 -6.751 -31.139 1.00 98.88 248 ILE A N 1
ATOM 1919 C CA . ILE A 1 248 ? 23.534 -7.504 -31.176 1.00 98.88 248 ILE A CA 1
ATOM 1920 C C . ILE A 1 248 ? 23.538 -8.503 -32.335 1.00 98.88 248 ILE A C 1
ATOM 1922 O O . ILE A 1 248 ? 23.232 -9.672 -32.118 1.00 98.88 248 ILE A O 1
ATOM 1926 N N . ASN A 1 249 ? 23.929 -8.078 -33.539 1.00 98.88 249 ASN A N 1
ATOM 1927 C CA . ASN A 1 249 ? 23.986 -8.945 -34.719 1.00 98.88 249 ASN A CA 1
ATOM 1928 C C . ASN A 1 249 ? 24.936 -10.135 -34.512 1.00 98.88 249 ASN A C 1
ATOM 1930 O O . ASN A 1 249 ? 24.580 -11.266 -34.839 1.00 98.88 249 ASN A O 1
ATOM 1934 N N . GLN A 1 250 ? 26.109 -9.906 -33.913 1.00 98.56 250 GLN A N 1
ATOM 1935 C CA . GLN A 1 250 ? 27.048 -10.975 -33.558 1.00 98.56 250 GLN A CA 1
ATOM 1936 C C . GLN A 1 250 ? 26.421 -11.961 -32.560 1.00 98.56 250 GLN A C 1
ATOM 1938 O O . GLN A 1 250 ? 26.459 -13.173 -32.767 1.00 98.56 250 GLN A O 1
ATOM 1943 N N . ALA A 1 251 ? 25.769 -11.453 -31.510 1.00 98.62 251 ALA A N 1
ATOM 1944 C CA . ALA A 1 251 ? 25.114 -12.302 -30.521 1.00 98.62 251 ALA A CA 1
ATOM 1945 C C . ALA A 1 251 ? 23.925 -13.085 -31.101 1.00 98.62 251 ALA A C 1
ATOM 1947 O O . ALA A 1 251 ? 23.721 -14.252 -30.756 1.00 98.62 251 ALA A O 1
ATOM 1948 N N . HIS A 1 252 ? 23.160 -12.477 -32.010 1.00 98.69 252 HIS A N 1
ATOM 1949 C CA . HIS A 1 252 ? 22.070 -13.132 -32.733 1.00 98.69 252 HIS A CA 1
ATOM 1950 C C . HIS A 1 252 ? 22.574 -14.212 -33.684 1.00 98.69 252 HIS A C 1
ATOM 1952 O O . HIS A 1 252 ? 21.921 -15.242 -33.772 1.00 98.69 252 HIS A O 1
ATOM 1958 N N . ALA A 1 253 ? 23.727 -14.033 -34.334 1.00 98.50 253 ALA A N 1
ATOM 1959 C CA . ALA A 1 253 ? 24.326 -15.056 -35.196 1.00 98.50 253 ALA A CA 1
ATOM 1960 C C . ALA A 1 253 ? 24.758 -16.316 -34.419 1.00 98.50 253 ALA A C 1
ATOM 1962 O O . ALA A 1 253 ? 24.781 -17.416 -34.969 1.00 98.50 253 ALA A O 1
ATOM 1963 N N . GLU A 1 254 ? 25.067 -16.169 -33.129 1.00 98.44 254 GLU A N 1
ATOM 1964 C CA . GLU A 1 254 ? 25.485 -17.265 -32.247 1.00 98.44 254 GLU A CA 1
ATOM 1965 C C . GLU A 1 254 ? 24.355 -17.878 -31.404 1.00 98.44 254 GLU A C 1
ATOM 1967 O O . GLU A 1 254 ? 24.596 -18.790 -30.606 1.00 98.44 254 GLU A O 1
ATOM 1972 N N . THR A 1 255 ? 23.127 -17.382 -31.555 1.00 98.38 255 THR A N 1
ATOM 1973 C CA . THR A 1 255 ? 21.946 -17.832 -30.805 1.00 98.38 255 THR A CA 1
ATOM 1974 C C . THR A 1 255 ? 20.732 -17.939 -31.725 1.00 98.38 255 THR A C 1
ATOM 1976 O O . THR A 1 255 ? 20.760 -17.529 -32.876 1.00 98.38 255 THR A O 1
ATOM 1979 N N . LYS A 1 256 ? 19.644 -18.537 -31.263 1.00 97.50 256 LYS A N 1
ATOM 1980 C CA . LYS A 1 256 ? 18.511 -18.959 -32.091 1.00 97.50 256 LYS A CA 1
ATOM 1981 C C . LYS A 1 256 ? 17.293 -18.056 -31.972 1.00 97.50 256 LYS A C 1
ATOM 1983 O O . LYS A 1 256 ? 16.735 -17.691 -33.000 1.00 97.50 256 LYS A O 1
ATOM 1988 N N . TYR A 1 257 ? 16.839 -17.741 -30.757 1.00 97.75 257 TYR A N 1
ATOM 1989 C CA . TYR A 1 257 ? 15.489 -17.168 -30.599 1.00 97.75 257 TYR A CA 1
ATOM 1990 C C . TYR A 1 257 ? 15.330 -16.073 -29.542 1.00 97.75 257 TYR A C 1
ATOM 1992 O O . TYR A 1 257 ? 14.271 -15.450 -29.481 1.00 97.75 257 TYR A O 1
ATOM 2000 N N . VAL A 1 258 ? 16.333 -15.821 -28.698 1.00 98.69 258 VAL A N 1
ATOM 2001 C CA . VAL A 1 258 ? 16.196 -14.816 -27.631 1.00 98.69 258 VAL A CA 1
ATOM 2002 C C . VAL A 1 258 ? 16.115 -13.418 -28.239 1.00 98.69 258 VAL A C 1
ATOM 2004 O O . VAL A 1 258 ? 16.941 -13.060 -29.085 1.00 98.69 258 VAL A O 1
ATOM 2007 N N . VAL A 1 259 ? 15.127 -12.644 -27.792 1.00 98.81 259 VAL A N 1
ATOM 2008 C CA . VAL A 1 259 ? 14.930 -11.241 -28.154 1.00 98.81 259 VAL A CA 1
ATOM 2009 C C . VAL A 1 259 ? 15.787 -10.373 -27.236 1.00 98.81 259 VAL A C 1
ATOM 2011 O O . VAL A 1 259 ? 15.600 -10.380 -26.018 1.00 98.81 259 VAL A O 1
ATOM 2014 N N . THR A 1 260 ? 16.709 -9.606 -27.812 1.00 98.69 260 THR A N 1
ATOM 2015 C CA . THR A 1 260 ? 17.468 -8.576 -27.091 1.00 98.69 260 THR A CA 1
ATOM 2016 C C . THR A 1 260 ? 16.590 -7.347 -26.893 1.00 98.69 260 THR A C 1
ATOM 2018 O O . THR A 1 260 ? 16.127 -6.752 -27.866 1.00 98.69 260 THR A O 1
ATOM 2021 N N . VAL A 1 261 ? 16.351 -6.978 -25.643 1.00 98.81 261 VAL A N 1
ATOM 2022 C CA . VAL A 1 261 ? 15.465 -5.889 -25.240 1.00 98.81 261 VAL A CA 1
ATOM 2023 C C . VAL A 1 261 ? 16.328 -4.711 -24.785 1.00 98.81 261 VAL A C 1
ATOM 2025 O O . VAL A 1 261 ? 17.039 -4.806 -23.791 1.00 98.81 261 VAL A O 1
ATOM 2028 N N . LEU A 1 262 ? 16.310 -3.632 -25.563 1.00 98.81 262 LEU A N 1
ATOM 2029 C CA . LEU A 1 262 ? 17.040 -2.398 -25.286 1.00 98.81 262 LEU A CA 1
ATOM 2030 C C . LEU A 1 262 ? 16.261 -1.570 -24.270 1.00 98.81 262 LEU A C 1
ATOM 2032 O O . LEU A 1 262 ? 15.123 -1.195 -24.538 1.00 98.81 262 LEU A O 1
ATOM 2036 N N . 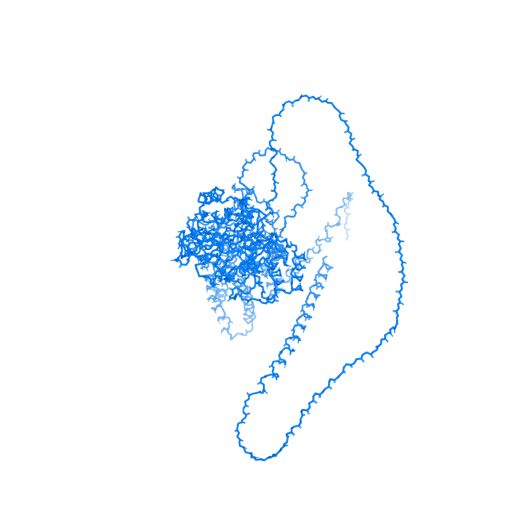GLU A 1 263 ? 16.851 -1.267 -23.128 1.00 98.81 263 GLU A N 1
ATOM 2037 C CA . GLU A 1 263 ? 16.220 -0.366 -22.166 1.00 98.81 263 GLU A CA 1
ATOM 2038 C C . GLU A 1 263 ? 16.472 1.099 -22.535 1.00 98.81 263 GLU A C 1
ATOM 2040 O O . GLU A 1 263 ? 17.582 1.455 -22.942 1.00 98.81 263 GLU A O 1
ATOM 2045 N N . ASN A 1 264 ? 15.461 1.965 -22.417 1.00 98.62 264 ASN A N 1
ATOM 2046 C CA . ASN A 1 264 ? 15.708 3.403 -22.514 1.00 98.62 264 ASN A CA 1
ATOM 2047 C C . ASN A 1 264 ? 16.481 3.894 -21.283 1.00 98.62 264 ASN A C 1
ATOM 2049 O O . ASN A 1 264 ? 16.272 3.414 -20.175 1.00 98.62 264 ASN A O 1
ATOM 2053 N N . MET A 1 265 ? 17.341 4.891 -21.471 1.00 98.12 265 MET A N 1
ATOM 2054 C CA . MET A 1 265 ? 18.247 5.387 -20.435 1.00 98.12 265 MET A CA 1
ATOM 2055 C C . MET A 1 265 ? 17.852 6.785 -19.954 1.00 98.12 265 MET A C 1
ATOM 2057 O O . MET A 1 265 ? 17.115 7.505 -20.614 1.00 98.12 265 MET A O 1
ATOM 2061 N N . SER A 1 266 ? 18.373 7.206 -18.803 1.00 96.44 266 SER A N 1
ATOM 2062 C CA . SER A 1 266 ? 18.075 8.513 -18.197 1.00 96.44 266 SER A CA 1
ATOM 2063 C C . SER A 1 266 ? 18.814 9.701 -18.832 1.00 96.44 266 SER A C 1
ATOM 2065 O O . SER A 1 266 ? 18.692 10.817 -18.337 1.00 96.44 266 SER A O 1
ATOM 2067 N N . CYS A 1 267 ? 19.605 9.488 -19.891 1.00 93.75 267 CYS A N 1
ATOM 2068 C CA . CYS A 1 267 ? 20.616 10.433 -20.400 1.00 93.75 267 CYS A CA 1
ATOM 2069 C C . CYS A 1 267 ? 21.723 10.777 -19.381 1.00 93.75 267 CYS A C 1
ATOM 2071 O O . CYS A 1 267 ? 22.397 11.798 -19.520 1.00 93.75 267 CYS A O 1
ATOM 2073 N N . GLN A 1 268 ? 21.932 9.961 -18.343 1.00 92.00 268 GLN A N 1
ATOM 2074 C CA . GLN A 1 268 ? 22.970 10.232 -17.354 1.00 92.00 268 GLN A CA 1
ATOM 2075 C C . GLN A 1 268 ? 24.375 10.108 -17.961 1.00 92.00 268 GLN A C 1
ATOM 2077 O O . GLN A 1 268 ? 24.809 9.046 -18.407 1.00 92.00 268 GLN A O 1
ATOM 2082 N N . GLY A 1 269 ? 25.144 11.195 -17.910 1.00 92.25 269 GLY A N 1
ATOM 2083 C CA . GLY A 1 269 ? 26.502 11.220 -18.445 1.00 92.25 269 GLY A CA 1
ATOM 2084 C C . GLY A 1 269 ? 26.507 11.082 -19.968 1.00 92.25 269 GLY A C 1
ATOM 2085 O O . GLY A 1 269 ? 26.087 11.991 -20.667 1.00 92.25 269 GLY A O 1
ATOM 2086 N N . ASN A 1 270 ? 27.022 9.960 -20.474 1.00 95.69 270 ASN A N 1
ATOM 2087 C CA . ASN A 1 270 ? 27.213 9.708 -21.908 1.00 95.69 270 ASN A CA 1
ATOM 2088 C C . ASN A 1 270 ? 26.459 8.449 -22.381 1.00 95.69 270 ASN A C 1
ATOM 2090 O O . ASN A 1 270 ? 26.947 7.734 -23.261 1.00 95.69 270 ASN A O 1
ATOM 2094 N N . THR A 1 271 ? 25.367 8.072 -21.714 1.00 97.00 271 THR A N 1
ATOM 2095 C CA . THR A 1 271 ? 24.579 6.871 -22.048 1.00 97.00 271 THR A CA 1
ATOM 2096 C C . THR A 1 271 ? 23.844 7.021 -23.377 1.00 97.00 271 THR A C 1
ATOM 2098 O O . THR A 1 271 ? 23.348 8.102 -23.676 1.00 97.00 271 THR A O 1
ATOM 2101 N N . ILE A 1 272 ? 23.717 5.920 -24.115 1.00 98.00 272 ILE A N 1
ATOM 2102 C CA . ILE A 1 272 ? 22.912 5.796 -25.336 1.00 98.00 272 ILE A CA 1
ATOM 2103 C C . ILE A 1 272 ? 21.559 5.171 -25.002 1.00 98.00 272 ILE A C 1
ATOM 2105 O O . ILE A 1 272 ? 21.489 4.264 -24.174 1.00 98.00 272 ILE A O 1
ATOM 2109 N N . GLY A 1 273 ? 20.510 5.612 -25.691 1.00 97.00 273 GLY A N 1
ATOM 2110 C CA . GLY A 1 273 ? 19.137 5.143 -25.514 1.00 97.00 273 GLY A CA 1
ATOM 2111 C C . GLY A 1 273 ? 18.293 6.092 -24.672 1.00 97.00 273 GLY A C 1
ATOM 2112 O O . GLY A 1 273 ? 17.223 5.707 -24.212 1.00 97.00 273 GLY A O 1
ATOM 2113 N N . GLY A 1 274 ? 18.779 7.312 -24.437 1.00 96.25 274 GLY A N 1
ATOM 2114 C CA . GLY A 1 274 ? 18.022 8.333 -23.722 1.00 96.25 274 GLY A CA 1
ATOM 2115 C C . GLY A 1 274 ? 16.945 8.978 -24.587 1.00 96.25 274 GLY A C 1
ATOM 2116 O O . GLY A 1 274 ? 15.861 9.289 -24.103 1.00 96.25 274 GLY A O 1
ATOM 2117 N N . LYS A 1 275 ? 17.226 9.106 -25.886 1.00 97.62 275 LYS A N 1
ATOM 2118 C CA . LYS A 1 275 ? 16.262 9.521 -26.906 1.00 97.62 275 LYS A CA 1
ATOM 2119 C C . LYS A 1 275 ? 15.732 8.309 -27.662 1.00 97.62 275 LYS A C 1
ATOM 2121 O O . LYS A 1 275 ? 16.487 7.381 -27.966 1.00 97.62 275 LYS A O 1
ATOM 2126 N N . PHE A 1 276 ? 14.454 8.321 -28.023 1.00 98.56 276 PHE A N 1
ATOM 2127 C CA . PHE A 1 276 ? 13.853 7.224 -28.785 1.00 98.56 276 PHE A CA 1
ATOM 2128 C C . PHE A 1 276 ? 14.483 7.033 -30.175 1.00 98.56 276 PHE A C 1
ATOM 2130 O O . PHE A 1 276 ? 14.557 5.900 -30.656 1.00 98.56 276 PHE A O 1
ATOM 2137 N N . GLU A 1 277 ? 15.023 8.086 -30.790 1.00 98.62 277 GLU A N 1
ATOM 2138 C CA . GLU A 1 277 ? 15.749 8.016 -32.062 1.00 98.62 277 GLU A CA 1
ATOM 2139 C C . GLU A 1 277 ? 17.037 7.198 -31.955 1.00 98.62 277 GLU A C 1
ATOM 2141 O O . GLU A 1 277 ? 17.401 6.500 -32.898 1.00 98.62 277 GLU A O 1
ATOM 2146 N N . GLU A 1 278 ? 17.713 7.231 -30.804 1.00 98.69 278 GLU A N 1
ATOM 2147 C CA . GLU A 1 278 ? 18.918 6.427 -30.573 1.00 98.69 278 GLU A CA 1
ATOM 2148 C C . GLU A 1 278 ? 18.560 4.936 -30.528 1.00 98.69 278 GLU A C 1
ATOM 2150 O O . GLU A 1 278 ? 19.234 4.114 -31.151 1.00 98.69 278 GLU A O 1
ATOM 2155 N N . LEU A 1 279 ? 17.450 4.582 -29.865 1.00 98.75 279 LEU A N 1
ATOM 2156 C CA . LEU A 1 279 ? 16.927 3.211 -29.854 1.00 98.75 279 LEU A CA 1
ATOM 2157 C C . LEU A 1 279 ? 16.508 2.763 -31.261 1.00 98.75 279 LEU A C 1
ATOM 2159 O O . LEU A 1 279 ? 16.865 1.665 -31.691 1.00 98.75 279 LEU A O 1
ATOM 2163 N N . ARG A 1 280 ? 15.796 3.620 -32.004 1.00 98.56 280 ARG A N 1
ATOM 2164 C CA . ARG A 1 280 ? 15.417 3.372 -33.405 1.00 98.56 280 ARG A CA 1
ATOM 2165 C C . ARG A 1 280 ? 16.643 3.154 -34.289 1.00 98.56 280 ARG A C 1
ATOM 2167 O O . ARG A 1 280 ? 16.676 2.172 -35.028 1.00 98.56 280 ARG A O 1
ATOM 2174 N N . GLY A 1 281 ? 17.669 3.995 -34.152 1.00 98.69 281 GLY A N 1
ATOM 2175 C CA . GLY A 1 281 ? 18.919 3.900 -34.905 1.00 98.69 281 GLY A CA 1
ATOM 2176 C C . GLY A 1 281 ? 19.659 2.579 -34.684 1.00 98.69 281 GLY A C 1
ATOM 2177 O O . GLY A 1 281 ? 20.229 2.034 -35.633 1.00 98.69 281 GLY A O 1
ATOM 2178 N N . ILE A 1 282 ? 19.597 2.018 -33.468 1.00 98.81 282 ILE A N 1
ATOM 2179 C CA . ILE A 1 282 ? 20.101 0.665 -33.186 1.00 98.81 282 ILE A CA 1
ATOM 2180 C C . ILE A 1 282 ? 19.231 -0.374 -33.907 1.00 98.81 282 ILE A C 1
ATOM 2182 O O . ILE A 1 282 ? 19.752 -1.207 -34.647 1.00 98.81 282 ILE A O 1
ATOM 2186 N N . ILE A 1 283 ? 17.904 -0.321 -33.732 1.00 98.81 283 ILE A N 1
ATOM 2187 C CA . ILE A 1 283 ? 16.956 -1.294 -34.310 1.00 98.81 283 ILE A CA 1
ATOM 2188 C C . ILE A 1 283 ? 17.036 -1.330 -35.846 1.00 98.81 283 ILE A C 1
ATOM 2190 O O . ILE A 1 283 ? 16.911 -2.401 -36.446 1.00 98.81 283 ILE A O 1
ATOM 2194 N N . ASP A 1 284 ? 17.254 -0.191 -36.504 1.00 98.69 284 ASP A N 1
ATOM 2195 C CA . ASP A 1 284 ? 17.409 -0.118 -37.961 1.00 98.69 284 ASP A CA 1
ATOM 2196 C C . ASP A 1 284 ? 18.607 -0.919 -38.468 1.00 98.69 284 ASP A C 1
ATOM 2198 O O . ASP A 1 284 ? 18.502 -1.596 -39.498 1.00 98.69 284 ASP A O 1
ATOM 2202 N N . GLN A 1 285 ? 19.699 -0.914 -37.705 1.00 98.75 285 GLN A N 1
ATOM 2203 C CA . GLN A 1 285 ? 20.953 -1.590 -38.034 1.00 98.75 285 GLN A CA 1
ATOM 2204 C C . GLN A 1 285 ? 21.009 -3.051 -37.554 1.00 98.75 285 GLN A C 1
ATOM 2206 O O . GLN A 1 285 ? 21.872 -3.816 -37.994 1.00 98.75 285 GLN A O 1
ATOM 2211 N N . VAL A 1 286 ? 20.078 -3.483 -36.697 1.00 98.75 286 VAL A N 1
ATOM 2212 C CA . VAL A 1 286 ? 19.909 -4.907 -36.374 1.00 98.75 286 VAL A CA 1
ATOM 2213 C C . VAL A 1 286 ? 19.340 -5.649 -37.590 1.00 98.75 286 VAL A C 1
ATOM 2215 O O . VAL A 1 286 ? 18.338 -5.238 -38.186 1.00 98.75 286 VAL A O 1
ATOM 2218 N N . GLN A 1 287 ? 19.985 -6.755 -37.965 1.00 98.44 287 GLN A N 1
ATOM 2219 C CA . GLN A 1 287 ? 19.639 -7.576 -39.126 1.00 98.44 287 GLN A CA 1
ATOM 2220 C C . GL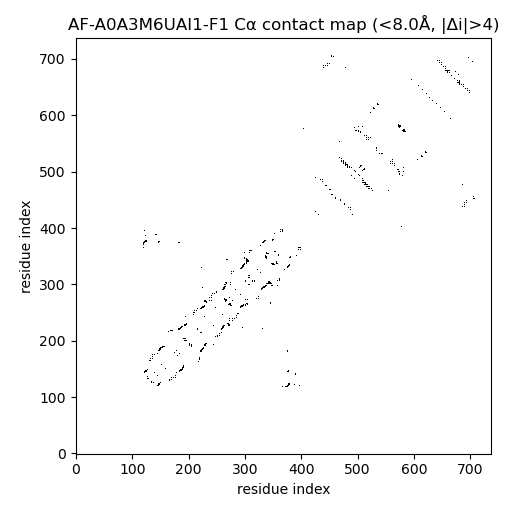N A 1 287 ? 18.323 -8.327 -38.894 1.00 98.44 287 GLN A C 1
ATOM 2222 O O . GLN A 1 287 ? 17.368 -8.144 -39.650 1.00 98.44 287 GLN A O 1
ATOM 2227 N N . ASP A 1 288 ? 18.237 -9.111 -37.815 1.00 98.12 288 ASP A N 1
ATOM 2228 C CA . ASP A 1 288 ? 17.007 -9.803 -37.429 1.00 98.12 288 ASP A CA 1
ATOM 2229 C C . ASP A 1 288 ? 16.141 -8.928 -36.513 1.00 98.12 288 ASP A C 1
ATOM 2231 O O . ASP A 1 288 ? 16.180 -8.991 -35.281 1.00 98.12 288 ASP A O 1
ATOM 2235 N N . LYS A 1 289 ? 15.295 -8.112 -37.144 1.00 98.31 289 LYS A N 1
ATOM 2236 C CA . LYS A 1 289 ? 14.365 -7.214 -36.448 1.00 98.31 289 LYS A CA 1
ATOM 2237 C C . LYS A 1 289 ? 13.277 -7.950 -35.654 1.00 98.31 289 LYS A C 1
ATOM 2239 O O . LYS A 1 289 ? 12.591 -7.304 -34.866 1.00 98.31 289 LYS A O 1
ATOM 2244 N N . SER A 1 290 ? 13.095 -9.262 -35.837 1.00 97.94 290 SER A N 1
ATOM 2245 C CA . SER A 1 290 ? 12.157 -10.050 -35.023 1.00 97.94 290 SER A CA 1
ATOM 2246 C C . SER A 1 290 ? 12.706 -10.344 -33.621 1.00 97.94 290 SER A C 1
ATOM 2248 O O . SER A 1 290 ? 11.933 -10.572 -32.687 1.00 97.94 290 SER A O 1
ATOM 2250 N N . ARG A 1 291 ? 14.034 -10.265 -33.462 1.00 98.31 291 ARG A N 1
ATOM 2251 C CA . ARG A 1 291 ? 14.776 -10.580 -32.237 1.00 98.31 291 ARG A CA 1
ATOM 2252 C C . ARG A 1 291 ? 15.327 -9.356 -31.508 1.00 98.31 291 ARG A C 1
ATOM 2254 O O . ARG A 1 291 ? 16.189 -9.488 -30.643 1.00 98.31 291 ARG A O 1
ATOM 2261 N N . VAL A 1 292 ? 14.795 -8.171 -31.787 1.00 98.75 292 VAL A N 1
ATOM 2262 C CA . VAL A 1 292 ? 15.075 -6.952 -31.018 1.00 98.75 292 VAL A CA 1
ATOM 2263 C C . VAL A 1 292 ? 13.778 -6.343 -30.496 1.00 98.75 292 VAL A C 1
ATOM 2265 O O . VAL A 1 292 ? 12.729 -6.445 -31.132 1.00 98.75 292 VAL A O 1
ATOM 2268 N N . GLY A 1 293 ? 13.838 -5.737 -29.318 1.00 98.69 293 GLY A N 1
ATOM 2269 C CA . GLY A 1 293 ? 12.731 -5.015 -28.704 1.00 98.69 293 GLY A CA 1
ATOM 2270 C C . GLY A 1 293 ? 13.228 -3.928 -27.761 1.00 98.69 293 GLY A C 1
ATOM 2271 O O . GLY A 1 293 ? 14.429 -3.689 -27.673 1.00 98.69 293 GLY A O 1
ATOM 2272 N N . VAL A 1 294 ? 12.299 -3.291 -27.055 1.00 98.88 294 VAL A N 1
ATOM 2273 C CA . VAL A 1 294 ? 12.558 -2.200 -26.114 1.00 98.88 294 VAL A CA 1
ATOM 2274 C C . VAL A 1 294 ? 11.855 -2.454 -24.782 1.00 98.88 294 VAL A C 1
ATOM 2276 O O . VAL A 1 294 ? 10.711 -2.929 -24.758 1.00 98.88 294 VAL A O 1
ATOM 2279 N N . CYS A 1 295 ? 12.550 -2.148 -23.687 1.00 98.81 295 CYS A N 1
ATOM 2280 C CA . CYS A 1 295 ? 11.981 -2.012 -22.353 1.00 98.81 295 CYS A CA 1
ATOM 2281 C C . CYS A 1 295 ? 11.840 -0.523 -22.044 1.00 98.81 295 CYS A C 1
ATOM 2283 O O . CYS A 1 295 ? 12.800 0.228 -22.207 1.00 98.81 295 CYS A O 1
ATOM 2285 N N . LEU A 1 296 ? 10.641 -0.105 -21.637 1.00 98.69 296 LEU A N 1
ATOM 2286 C CA . LEU A 1 296 ? 10.409 1.259 -21.172 1.00 98.69 296 LEU A CA 1
ATOM 2287 C C . LEU A 1 296 ? 10.537 1.323 -19.650 1.00 98.69 296 LEU A C 1
ATOM 2289 O O . LEU A 1 296 ? 9.641 0.874 -18.940 1.00 98.69 296 LEU A O 1
ATOM 2293 N N . ASP A 1 297 ? 11.617 1.904 -19.147 1.00 98.81 297 ASP A N 1
ATOM 2294 C CA . ASP A 1 297 ? 11.754 2.315 -17.758 1.00 98.81 297 ASP A CA 1
ATOM 2295 C C . ASP A 1 297 ? 11.145 3.708 -17.544 1.00 98.81 297 ASP A C 1
ATOM 2297 O O . ASP A 1 297 ? 11.511 4.700 -18.192 1.00 98.81 297 ASP A O 1
ATOM 2301 N N . THR A 1 298 ? 10.186 3.782 -16.616 1.00 98.75 298 THR A N 1
ATOM 2302 C CA . THR A 1 298 ? 9.444 5.012 -16.324 1.00 98.75 298 THR A CA 1
ATOM 2303 C C . THR A 1 298 ? 10.294 6.091 -15.652 1.00 98.75 298 THR A C 1
ATOM 2305 O O . THR A 1 298 ? 10.085 7.274 -15.928 1.00 98.75 298 THR A O 1
ATOM 2308 N N . CYS A 1 299 ? 11.253 5.720 -14.798 1.00 98.69 299 CYS A N 1
ATOM 2309 C CA . CYS A 1 299 ? 12.186 6.655 -14.170 1.00 98.69 299 CYS A CA 1
ATOM 2310 C C . CYS A 1 299 ? 13.167 7.207 -15.203 1.00 98.69 299 CYS A C 1
ATOM 2312 O O . CYS A 1 299 ? 13.387 8.417 -15.254 1.00 98.69 299 CYS A O 1
ATOM 2314 N N . HIS A 1 300 ? 13.713 6.349 -16.064 1.00 98.69 300 HIS A N 1
ATOM 2315 C CA . HIS A 1 300 ? 14.624 6.753 -17.128 1.00 98.69 300 HIS A CA 1
ATOM 2316 C C . HIS A 1 300 ? 13.950 7.693 -18.121 1.00 98.69 300 HIS A C 1
ATOM 2318 O O . HIS A 1 300 ? 14.505 8.747 -18.418 1.00 98.69 300 HIS A O 1
ATOM 2324 N N . ALA A 1 301 ? 12.733 7.374 -18.572 1.00 98.56 301 ALA A N 1
ATOM 2325 C CA . ALA A 1 301 ? 11.992 8.233 -19.494 1.00 98.56 301 ALA A CA 1
ATOM 2326 C C . ALA A 1 301 ? 11.765 9.627 -18.883 1.00 98.56 301 ALA A C 1
ATOM 2328 O O . ALA A 1 301 ? 12.062 10.647 -19.505 1.00 98.56 301 ALA A O 1
ATOM 2329 N N . PHE A 1 302 ? 11.335 9.674 -17.619 1.00 98.62 302 PHE A N 1
ATOM 2330 C CA . PHE A 1 302 ? 11.142 10.928 -16.893 1.00 98.62 302 PHE A CA 1
ATOM 2331 C C . PHE A 1 302 ? 12.444 11.719 -16.712 1.00 98.62 302 PHE A C 1
ATOM 2333 O O . PHE A 1 302 ? 12.489 12.925 -16.949 1.00 98.62 302 PHE A O 1
ATOM 2340 N N . ALA A 1 303 ? 13.532 11.053 -16.334 1.00 98.38 303 ALA A N 1
ATOM 2341 C CA . ALA A 1 303 ? 14.835 11.688 -16.175 1.00 98.38 303 ALA A CA 1
ATOM 2342 C C . ALA A 1 303 ? 15.435 12.165 -17.511 1.00 98.38 303 ALA A C 1
ATOM 2344 O O . ALA A 1 303 ? 16.160 13.160 -17.519 1.00 98.38 303 ALA A O 1
ATOM 2345 N N . ALA A 1 304 ? 15.107 11.509 -18.627 1.00 98.19 304 ALA A N 1
ATOM 2346 C CA . ALA A 1 304 ? 15.514 11.900 -19.976 1.00 98.19 304 ALA A CA 1
ATOM 2347 C C . ALA A 1 304 ? 14.742 13.118 -20.517 1.00 98.19 304 ALA A C 1
ATOM 2349 O O . ALA A 1 304 ? 15.238 13.797 -21.413 1.00 98.19 304 ALA A O 1
ATOM 2350 N N . GLY A 1 305 ? 13.573 13.433 -19.942 1.00 97.94 305 GLY A N 1
ATOM 2351 C CA . GLY A 1 305 ? 12.756 14.598 -20.304 1.00 97.94 305 GLY A CA 1
ATOM 2352 C C . GLY A 1 305 ? 11.350 14.269 -20.810 1.00 97.94 305 GLY A C 1
ATOM 2353 O O . GLY A 1 305 ? 10.596 15.187 -21.129 1.00 97.94 305 GLY A O 1
ATOM 2354 N N . TYR A 1 306 ? 10.962 12.994 -20.846 1.00 98.12 306 TYR A N 1
ATOM 2355 C CA . TYR A 1 306 ? 9.612 12.581 -21.214 1.00 98.12 306 TYR A CA 1
ATOM 2356 C C . TYR A 1 306 ? 8.657 12.708 -20.021 1.00 98.12 306 TYR A C 1
ATOM 2358 O O . TYR A 1 306 ? 8.768 11.984 -19.030 1.00 98.12 306 TYR A O 1
ATOM 2366 N N . ASP A 1 307 ? 7.692 13.625 -20.101 1.00 97.06 307 ASP A N 1
ATOM 2367 C CA . ASP A 1 307 ? 6.746 13.878 -19.009 1.00 97.06 307 ASP A CA 1
ATOM 2368 C C . ASP A 1 307 ? 5.683 12.774 -18.873 1.00 97.06 307 ASP A C 1
ATOM 2370 O O . ASP A 1 307 ? 4.527 12.935 -19.247 1.00 97.06 307 ASP A O 1
ATOM 2374 N N . ILE A 1 308 ? 6.050 11.650 -18.265 1.00 95.94 308 ILE A N 1
ATOM 2375 C CA . ILE A 1 308 ? 5.110 10.586 -17.883 1.00 95.94 308 ILE A CA 1
ATOM 2376 C C . ILE A 1 308 ? 4.199 10.981 -16.697 1.00 95.94 308 ILE A C 1
ATOM 2378 O O . ILE A 1 308 ? 3.162 10.346 -16.451 1.00 95.94 308 ILE A O 1
ATOM 2382 N N . ALA A 1 309 ? 4.562 12.031 -15.949 1.00 95.06 309 ALA A N 1
ATOM 2383 C CA . ALA A 1 309 ? 3.863 12.450 -14.738 1.00 95.06 309 ALA A CA 1
ATOM 2384 C C . ALA A 1 309 ? 2.512 13.105 -15.048 1.00 95.06 309 ALA A C 1
ATOM 2386 O O . ALA A 1 309 ? 1.543 12.852 -14.327 1.00 95.06 309 ALA A O 1
ATOM 2387 N N . SER A 1 310 ? 2.400 13.887 -16.126 1.00 95.88 310 SER A N 1
ATOM 2388 C CA . SER A 1 310 ? 1.121 14.444 -16.587 1.00 95.88 310 SER A CA 1
ATOM 2389 C C . SER A 1 310 ? 0.383 13.512 -17.561 1.00 95.88 310 SER A C 1
ATOM 2391 O O . SER A 1 310 ? 0.973 12.654 -18.210 1.00 95.88 310 SER A O 1
ATOM 2393 N N . GLU A 1 311 ? -0.943 13.652 -17.666 1.00 92.44 311 GLU A N 1
ATOM 2394 C CA . GLU A 1 311 ? -1.745 12.873 -18.627 1.00 92.44 311 GLU A CA 1
ATOM 2395 C C . GLU A 1 311 ? -1.382 13.218 -20.077 1.00 92.44 311 GLU A C 1
ATOM 2397 O O . GLU A 1 311 ? -1.143 12.327 -20.885 1.00 92.44 311 GLU A O 1
ATOM 2402 N N . ARG A 1 312 ? -1.276 14.516 -20.390 1.00 93.94 312 ARG A N 1
ATOM 2403 C CA . ARG A 1 312 ? -0.909 14.985 -21.731 1.00 93.94 312 ARG A CA 1
ATOM 2404 C C . ARG A 1 312 ? 0.516 14.584 -22.105 1.00 93.94 312 ARG A C 1
ATOM 2406 O O . ARG A 1 312 ? 0.736 14.177 -23.239 1.00 93.94 312 ARG A O 1
ATOM 2413 N N . GLY A 1 313 ? 1.468 14.723 -21.184 1.00 96.50 313 GLY A N 1
ATOM 2414 C CA . GLY A 1 313 ? 2.856 14.347 -21.432 1.00 96.50 313 GLY A CA 1
ATOM 2415 C C . GLY A 1 313 ? 3.008 12.845 -21.672 1.00 96.50 313 GLY A C 1
ATOM 2416 O O . GLY A 1 313 ? 3.727 12.448 -22.584 1.00 96.50 313 GLY A O 1
ATOM 2417 N N . PHE A 1 314 ? 2.256 12.019 -20.938 1.00 97.31 314 PHE A N 1
ATOM 2418 C CA . PHE A 1 314 ? 2.248 10.574 -21.139 1.00 97.31 314 PHE A CA 1
ATOM 2419 C C . PHE A 1 314 ? 1.759 10.185 -22.541 1.00 97.31 314 PHE A C 1
ATOM 2421 O O . PHE A 1 314 ? 2.418 9.384 -23.198 1.00 97.31 314 PHE A O 1
ATOM 2428 N N . GLU A 1 315 ? 0.656 10.766 -23.029 1.00 96.75 315 GLU A N 1
ATOM 2429 C CA . GLU A 1 315 ? 0.191 10.479 -24.395 1.00 96.75 315 GLU A CA 1
ATOM 2430 C C . GLU A 1 315 ? 1.182 10.968 -25.455 1.00 96.75 315 GLU A C 1
ATOM 2432 O O . GLU A 1 315 ? 1.483 10.219 -26.376 1.00 96.75 315 GLU A O 1
ATOM 2437 N N . ILE A 1 316 ? 1.771 12.161 -25.285 1.00 97.69 316 ILE A N 1
ATOM 2438 C CA . ILE A 1 316 ? 2.813 12.664 -26.198 1.00 97.69 316 ILE A CA 1
ATOM 2439 C C . ILE A 1 316 ? 4.000 11.696 -26.252 1.00 97.69 316 ILE A C 1
ATOM 2441 O O . ILE A 1 316 ? 4.435 11.333 -27.339 1.00 97.69 316 ILE A O 1
ATOM 2445 N N . MET A 1 317 ? 4.496 11.243 -25.097 1.00 98.12 317 MET A N 1
ATOM 2446 C CA . MET A 1 317 ? 5.600 10.285 -25.029 1.00 98.12 317 MET A CA 1
ATOM 2447 C C . MET A 1 317 ? 5.244 8.971 -25.731 1.00 98.12 317 MET A C 1
ATOM 2449 O O . MET A 1 317 ? 6.069 8.421 -26.455 1.00 98.12 317 MET A O 1
ATOM 2453 N N . MET A 1 318 ? 4.035 8.445 -25.520 1.00 98.06 318 MET A N 1
ATOM 2454 C CA . MET A 1 318 ? 3.624 7.186 -26.139 1.00 98.06 318 MET A CA 1
ATOM 2455 C C . MET A 1 318 ? 3.386 7.317 -27.650 1.00 98.06 318 MET A C 1
ATOM 2457 O O . MET A 1 318 ? 3.701 6.379 -28.383 1.00 98.06 318 MET A O 1
ATOM 2461 N N . ASP A 1 319 ? 2.872 8.454 -28.123 1.00 97.31 319 ASP A N 1
ATOM 2462 C CA . ASP A 1 319 ? 2.724 8.760 -29.552 1.00 97.31 319 ASP A CA 1
ATOM 2463 C C . ASP A 1 319 ? 4.090 8.929 -30.227 1.00 97.31 319 ASP A C 1
ATOM 2465 O O . ASP A 1 319 ? 4.315 8.425 -31.331 1.00 97.31 319 ASP A O 1
ATOM 2469 N N . GLU A 1 320 ? 5.030 9.589 -29.550 1.00 98.12 320 GLU A N 1
ATOM 2470 C CA . GLU A 1 320 ? 6.415 9.712 -29.998 1.00 98.12 320 GLU A CA 1
ATOM 2471 C C . GLU A 1 320 ? 7.095 8.337 -30.046 1.00 98.12 320 GLU A C 1
ATOM 2473 O O . GLU A 1 320 ? 7.710 7.985 -31.054 1.00 98.12 320 GLU A O 1
ATOM 2478 N N . PHE A 1 321 ? 6.908 7.506 -29.016 1.00 98.62 321 PHE A N 1
ATOM 2479 C CA . PHE A 1 321 ? 7.414 6.136 -28.995 1.00 98.62 321 PHE A CA 1
ATOM 2480 C C . PHE A 1 321 ? 6.853 5.297 -30.148 1.00 98.62 321 PHE A C 1
ATOM 2482 O O . PHE A 1 321 ? 7.612 4.597 -30.816 1.00 98.62 321 PHE A O 1
ATOM 2489 N N . GLU A 1 322 ? 5.545 5.358 -30.415 1.00 97.94 322 GLU A N 1
ATOM 2490 C CA . GLU A 1 322 ? 4.928 4.661 -31.552 1.00 97.94 322 GLU A CA 1
ATOM 2491 C C . GLU A 1 322 ? 5.474 5.168 -32.892 1.00 97.94 322 GLU A C 1
ATOM 2493 O O . GLU A 1 322 ? 5.800 4.366 -33.766 1.00 97.94 322 GLU A O 1
ATOM 2498 N N . THR A 1 323 ? 5.614 6.484 -33.044 1.00 98.12 323 THR A N 1
ATOM 2499 C CA . THR A 1 323 ? 6.063 7.107 -34.296 1.00 98.12 323 THR A CA 1
ATOM 2500 C C . THR A 1 323 ? 7.522 6.781 -34.604 1.00 98.12 323 THR A C 1
ATOM 2502 O O . THR A 1 323 ? 7.861 6.475 -35.747 1.00 98.12 323 THR A O 1
ATOM 2505 N N . ILE A 1 324 ? 8.389 6.849 -33.594 1.00 98.56 324 ILE A N 1
ATOM 2506 C CA . ILE A 1 324 ? 9.835 6.703 -33.761 1.00 98.56 324 ILE A CA 1
ATOM 2507 C C . ILE A 1 324 ? 10.241 5.236 -33.669 1.00 98.56 324 ILE A C 1
ATOM 2509 O O . ILE A 1 324 ? 10.905 4.721 -34.562 1.00 98.56 324 ILE A O 1
ATOM 2513 N N . VAL A 1 325 ? 9.859 4.541 -32.598 1.00 98.56 325 VAL A N 1
ATOM 2514 C CA . VAL A 1 325 ? 10.287 3.158 -32.342 1.00 98.56 325 VAL A CA 1
ATOM 2515 C C . VAL A 1 325 ? 9.266 2.170 -32.897 1.00 98.56 325 VAL A C 1
ATOM 2517 O O . VAL A 1 325 ? 9.632 1.271 -33.663 1.00 98.56 325 VAL A O 1
ATOM 2520 N N . GLY A 1 326 ? 7.997 2.351 -32.528 1.00 97.44 326 GLY A N 1
ATOM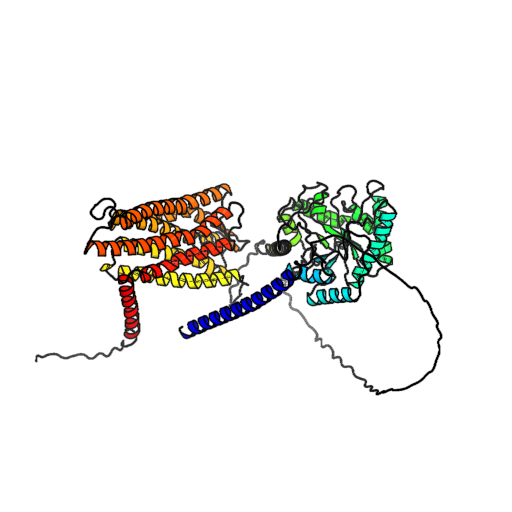 2521 C CA . GLY A 1 326 ? 6.873 1.455 -32.787 1.00 97.44 326 GLY A CA 1
ATOM 2522 C C . GLY A 1 326 ? 6.583 0.517 -31.611 1.00 97.44 326 GLY A C 1
ATOM 2523 O O . GLY A 1 326 ? 7.439 -0.265 -31.192 1.00 97.44 326 GLY A O 1
ATOM 2524 N N . LEU A 1 327 ? 5.333 0.493 -31.143 1.00 97.12 327 LEU A N 1
ATOM 2525 C CA . LEU A 1 327 ? 4.811 -0.363 -30.068 1.00 97.12 327 LEU A CA 1
ATOM 2526 C C . LEU A 1 327 ? 5.021 -1.851 -30.346 1.00 97.12 327 LEU A C 1
ATOM 2528 O O . LEU A 1 327 ? 5.154 -2.644 -29.416 1.00 97.12 327 LEU A O 1
ATOM 2532 N N . LYS A 1 328 ? 5.149 -2.246 -31.618 1.00 97.25 328 LYS A N 1
ATOM 2533 C CA . LYS A 1 328 ? 5.518 -3.616 -32.003 1.00 97.25 328 LYS A CA 1
ATOM 2534 C C . LYS A 1 328 ? 6.874 -4.064 -31.455 1.00 97.25 328 LYS A C 1
ATOM 2536 O O . LYS A 1 328 ? 7.119 -5.268 -31.446 1.00 97.25 328 LYS A O 1
ATOM 2541 N N . TYR A 1 329 ? 7.745 -3.146 -31.031 1.00 98.62 329 TYR A N 1
ATOM 2542 C CA . TYR A 1 329 ? 9.022 -3.444 -30.381 1.00 98.62 329 TYR A CA 1
ATOM 2543 C C . TYR A 1 329 ? 8.946 -3.392 -28.858 1.00 98.62 329 TYR A C 1
ATOM 2545 O O . TYR A 1 329 ? 9.874 -3.864 -28.212 1.00 98.62 329 TYR A O 1
ATOM 2553 N N . LEU A 1 330 ? 7.860 -2.895 -28.261 1.00 98.56 330 LEU A N 1
ATOM 2554 C CA . LEU A 1 330 ? 7.704 -2.899 -26.811 1.00 98.56 330 LEU A CA 1
ATOM 2555 C C . LEU A 1 330 ? 7.629 -4.350 -26.307 1.00 98.56 330 LEU A C 1
ATOM 2557 O O . LEU A 1 330 ? 6.806 -5.150 -26.767 1.00 98.56 330 LEU A O 1
ATOM 2561 N N . ARG A 1 331 ? 8.547 -4.724 -25.414 1.00 98.25 331 ARG A N 1
ATOM 2562 C CA . ARG A 1 331 ? 8.674 -6.091 -24.874 1.00 98.25 331 ARG A CA 1
ATOM 2563 C C . ARG A 1 331 ? 8.674 -6.148 -23.354 1.00 98.25 331 ARG A C 1
ATOM 2565 O O . ARG A 1 331 ? 8.483 -7.233 -22.821 1.00 98.25 331 ARG A O 1
ATOM 2572 N N . GLY A 1 332 ? 8.856 -5.022 -22.672 1.00 98.19 332 GLY A N 1
ATOM 2573 C CA . GLY A 1 332 ? 8.839 -4.942 -21.216 1.00 98.19 332 GLY A CA 1
ATOM 2574 C C . GLY A 1 332 ? 8.685 -3.507 -20.729 1.00 98.19 332 GLY A C 1
ATOM 2575 O O . GLY A 1 332 ? 8.790 -2.560 -21.510 1.00 98.19 332 GLY A O 1
ATOM 2576 N N . VAL A 1 333 ? 8.403 -3.362 -19.439 1.00 98.44 333 VAL A N 1
ATOM 2577 C CA . VAL A 1 333 ? 8.360 -2.070 -18.748 1.00 98.44 333 VAL A CA 1
ATOM 2578 C C . VAL A 1 333 ? 9.056 -2.224 -17.408 1.00 98.44 333 VAL A C 1
ATOM 2580 O O . VAL A 1 333 ? 8.741 -3.159 -16.670 1.00 98.44 333 VAL A O 1
ATOM 2583 N N . HIS A 1 334 ? 9.935 -1.297 -17.057 1.00 98.88 334 HIS A N 1
ATOM 2584 C CA . HIS A 1 334 ? 10.397 -1.150 -15.684 1.00 98.88 334 HIS A CA 1
ATOM 2585 C C . HIS A 1 334 ? 9.584 -0.053 -14.991 1.00 98.88 334 HIS A C 1
ATOM 2587 O O . HIS A 1 334 ? 9.405 1.054 -15.501 1.00 98.88 334 HIS A O 1
ATOM 2593 N N . LEU A 1 335 ? 8.992 -0.399 -13.849 1.00 98.50 335 LEU A N 1
ATOM 2594 C CA . LEU A 1 335 ? 8.069 0.453 -13.106 1.00 98.50 335 LEU A CA 1
ATOM 2595 C C . LEU A 1 335 ? 8.799 1.089 -11.930 1.00 98.50 335 LEU A C 1
ATOM 2597 O O . LEU A 1 335 ? 8.795 0.559 -10.821 1.00 98.50 335 LEU A O 1
ATOM 2601 N N . ASN A 1 336 ? 9.389 2.249 -12.175 1.00 98.62 336 ASN A N 1
ATOM 2602 C CA . ASN A 1 336 ? 10.193 2.971 -11.201 1.00 98.62 336 ASN A CA 1
ATOM 2603 C C . ASN A 1 336 ? 9.705 4.418 -11.093 1.00 98.62 336 ASN A C 1
ATOM 2605 O O . ASN A 1 336 ? 9.594 5.128 -12.095 1.00 98.62 336 ASN A O 1
ATOM 2609 N N . ASP A 1 337 ? 9.370 4.868 -9.880 1.00 98.50 337 ASP A N 1
ATOM 2610 C CA . ASP A 1 337 ? 9.156 6.299 -9.635 1.00 98.50 337 ASP A CA 1
ATOM 2611 C C . ASP A 1 337 ? 10.524 7.004 -9.622 1.00 98.50 337 ASP A C 1
ATOM 2613 O O . ASP A 1 337 ? 11.558 6.352 -9.487 1.00 98.50 337 ASP A O 1
ATOM 2617 N N . SER A 1 338 ? 10.557 8.326 -9.771 1.00 98.12 338 SER A N 1
ATOM 2618 C CA . SER A 1 338 ? 11.810 9.090 -9.845 1.00 98.12 338 SER A CA 1
ATOM 2619 C C . SER A 1 338 ? 12.025 9.929 -8.591 1.00 98.12 338 SER A C 1
ATOM 2621 O O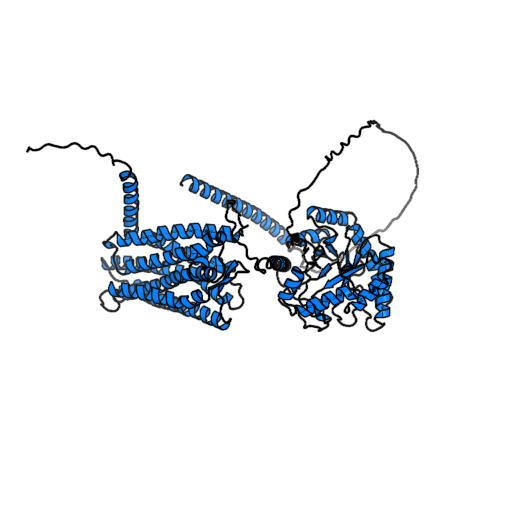 . SER A 1 338 ? 11.143 10.689 -8.188 1.00 98.12 338 SER A O 1
ATOM 2623 N N . LYS A 1 339 ? 13.223 9.872 -7.995 1.00 97.25 339 LYS A N 1
ATOM 2624 C CA . LYS A 1 339 ? 13.636 10.845 -6.962 1.00 97.25 339 LYS A CA 1
ATOM 2625 C C . LYS A 1 339 ? 13.943 12.220 -7.548 1.00 97.25 339 LYS A C 1
ATOM 2627 O O . LYS A 1 339 ? 13.787 13.223 -6.851 1.00 97.25 339 LYS A O 1
ATOM 2632 N N . GLY A 1 340 ? 14.450 12.252 -8.778 1.00 94.81 340 GLY A N 1
ATOM 2633 C CA . GLY A 1 340 ? 14.831 13.472 -9.482 1.00 94.81 340 GLY A CA 1
ATOM 2634 C C . GLY A 1 340 ? 13.653 14.123 -10.202 1.00 94.81 340 GLY A C 1
ATOM 2635 O O . GLY A 1 340 ? 12.622 13.488 -10.427 1.00 94.81 340 GLY A O 1
ATOM 2636 N N . ASP A 1 341 ? 13.810 15.396 -10.554 1.00 97.88 341 ASP A N 1
ATOM 2637 C CA . ASP A 1 341 ? 12.823 16.147 -11.334 1.00 97.88 341 ASP A CA 1
ATOM 2638 C C . ASP A 1 341 ? 12.829 15.733 -12.823 1.00 97.88 341 ASP A C 1
ATOM 2640 O O . ASP A 1 341 ? 13.736 15.039 -13.290 1.00 97.88 341 ASP A O 1
ATOM 2644 N N . LEU A 1 342 ? 11.798 16.145 -13.569 1.00 98.00 342 LEU A N 1
ATOM 2645 C CA . LEU A 1 342 ? 11.688 15.915 -15.015 1.00 98.00 342 LEU A CA 1
ATOM 2646 C C . LEU A 1 342 ? 12.936 16.457 -15.724 1.00 98.00 342 LEU A C 1
ATOM 2648 O O . LEU A 1 342 ? 13.311 17.609 -15.504 1.00 98.00 342 LEU A O 1
ATOM 2652 N N . GLY A 1 343 ? 13.571 15.640 -16.567 1.00 97.75 343 GLY A N 1
ATOM 2653 C CA . GLY A 1 343 ? 14.779 16.047 -17.292 1.00 97.75 343 GLY A CA 1
ATOM 2654 C C . GLY A 1 343 ? 16.025 16.213 -16.410 1.00 97.75 343 GLY A C 1
ATOM 2655 O O . GLY A 1 343 ? 16.946 16.928 -16.789 1.00 97.75 343 GLY A O 1
ATOM 2656 N N . CYS A 1 344 ? 16.071 15.609 -15.215 1.00 96.50 344 CYS A N 1
ATOM 2657 C CA . CYS A 1 344 ? 17.227 15.738 -14.317 1.00 96.50 344 CYS A CA 1
ATOM 2658 C C . CYS A 1 344 ? 18.478 14.967 -14.763 1.00 96.50 344 CYS A C 1
ATOM 2660 O O . CYS A 1 344 ? 19.550 15.187 -14.202 1.00 96.50 344 CYS A O 1
ATOM 2662 N N . HIS A 1 345 ? 18.345 14.049 -15.722 1.00 97.19 345 HIS A N 1
ATOM 2663 C CA . HIS A 1 345 ? 19.417 13.177 -16.199 1.00 97.19 345 HIS A CA 1
ATOM 2664 C C . HIS A 1 345 ? 20.090 12.328 -15.107 1.00 97.19 345 HIS A C 1
ATOM 2666 O O . HIS A 1 345 ? 21.298 12.083 -15.133 1.00 97.19 345 HIS A O 1
ATOM 2672 N N . LEU A 1 346 ? 19.303 11.893 -14.118 1.00 94.06 346 LEU A N 1
ATOM 2673 C CA . LEU A 1 346 ? 19.748 11.034 -13.025 1.00 94.06 346 LEU A CA 1
ATOM 2674 C C . LEU A 1 346 ? 18.928 9.747 -12.986 1.00 94.06 346 LEU A C 1
ATOM 2676 O O . LEU A 1 346 ? 17.710 9.786 -12.824 1.00 94.06 346 LEU A O 1
ATOM 2680 N N . ASP A 1 347 ? 19.616 8.610 -13.024 1.00 96.06 347 ASP A N 1
ATOM 2681 C CA . ASP A 1 347 ? 19.040 7.315 -12.675 1.00 96.06 347 ASP A CA 1
ATOM 2682 C C . ASP A 1 347 ? 18.986 7.183 -11.139 1.00 96.06 347 ASP A C 1
ATOM 2684 O O . ASP A 1 347 ? 19.962 6.840 -10.461 1.00 96.06 347 ASP A O 1
ATOM 2688 N N . ARG A 1 348 ? 17.850 7.592 -10.559 1.00 96.69 348 ARG A N 1
ATOM 2689 C CA . ARG A 1 348 ? 17.575 7.471 -9.121 1.00 96.69 348 ARG A CA 1
ATOM 2690 C C . ARG A 1 348 ? 16.131 7.065 -8.871 1.00 96.69 348 ARG A C 1
ATOM 2692 O O . ARG A 1 348 ? 15.266 7.919 -8.665 1.00 96.69 348 ARG A O 1
ATOM 2699 N N . HIS A 1 349 ? 15.920 5.758 -8.786 1.00 98.00 349 HIS A N 1
ATOM 2700 C CA . HIS A 1 349 ? 14.611 5.168 -8.536 1.00 98.00 349 HIS A CA 1
ATOM 2701 C C . HIS A 1 349 ? 14.038 5.535 -7.159 1.00 98.00 349 HIS A C 1
ATOM 2703 O O . HIS A 1 349 ? 14.750 5.705 -6.157 1.00 98.00 349 HIS A O 1
ATOM 2709 N N . GLU A 1 350 ? 12.713 5.590 -7.109 1.00 98.06 350 GLU A N 1
ATOM 2710 C CA . GLU A 1 350 ? 11.889 5.767 -5.924 1.00 98.06 350 GLU A CA 1
ATOM 2711 C C . GLU A 1 350 ? 10.722 4.769 -5.923 1.00 98.06 350 GLU A C 1
ATOM 2713 O O . GLU A 1 350 ? 10.314 4.245 -6.960 1.00 98.06 350 GLU A O 1
ATOM 2718 N N . ASN A 1 351 ? 10.185 4.489 -4.737 1.00 98.00 351 ASN A N 1
ATOM 2719 C CA . ASN A 1 351 ? 9.001 3.649 -4.578 1.00 98.00 351 ASN A CA 1
ATOM 2720 C C . ASN A 1 351 ? 7.751 4.266 -5.233 1.00 98.00 351 ASN A C 1
ATOM 2722 O O . ASN A 1 351 ? 7.583 5.487 -5.284 1.00 98.00 351 ASN A O 1
ATOM 2726 N N . ILE A 1 352 ? 6.824 3.414 -5.676 1.00 97.69 352 ILE A N 1
ATOM 2727 C CA . ILE A 1 352 ? 5.646 3.796 -6.468 1.00 97.69 352 ILE A CA 1
ATOM 2728 C C . ILE A 1 352 ? 4.786 4.850 -5.754 1.00 97.69 352 ILE A C 1
ATOM 2730 O O . ILE A 1 352 ? 4.145 4.593 -4.728 1.00 97.69 352 ILE A O 1
ATOM 2734 N N . GLY A 1 353 ? 4.701 6.041 -6.349 1.00 94.56 353 GLY A N 1
ATOM 2735 C CA . GLY A 1 353 ? 3.922 7.171 -5.848 1.00 94.56 353 GLY A CA 1
ATOM 2736 C C . GLY A 1 353 ? 4.604 7.963 -4.731 1.00 94.56 353 GLY A C 1
ATOM 2737 O O . GLY A 1 353 ? 3.930 8.752 -4.063 1.00 94.56 353 GLY A O 1
ATOM 2738 N N . LYS A 1 354 ? 5.896 7.728 -4.480 1.00 96.06 354 LYS A N 1
ATOM 2739 C CA . LYS A 1 354 ? 6.714 8.470 -3.507 1.00 96.06 354 LYS A CA 1
ATOM 2740 C C . LYS A 1 354 ? 7.675 9.457 -4.165 1.00 96.06 354 LYS A C 1
ATOM 2742 O O . LYS A 1 354 ? 8.209 10.308 -3.458 1.00 96.06 354 LYS A O 1
ATOM 2747 N N . GLY A 1 355 ? 7.864 9.356 -5.476 1.00 96.50 355 GLY A N 1
ATOM 2748 C CA . GLY A 1 355 ? 8.726 10.233 -6.251 1.00 96.50 355 GLY A CA 1
ATOM 2749 C C . GLY A 1 355 ? 7.959 11.320 -7.000 1.00 96.50 355 GLY A C 1
ATOM 2750 O O . GLY A 1 355 ? 6.822 11.671 -6.671 1.00 96.50 355 GLY A O 1
ATOM 2751 N N . LYS A 1 356 ? 8.630 11.891 -7.998 1.00 97.44 356 LYS A N 1
ATOM 2752 C CA . LYS A 1 356 ? 8.162 13.012 -8.819 1.00 97.44 356 LYS A CA 1
ATOM 2753 C C . LYS A 1 356 ? 7.276 12.585 -9.991 1.00 97.44 356 LYS A C 1
ATOM 2755 O O . LYS A 1 356 ? 6.557 13.434 -10.507 1.00 97.44 356 LYS A O 1
ATOM 2760 N N . ILE A 1 357 ? 7.271 11.302 -10.370 1.00 98.12 357 ILE A N 1
ATOM 2761 C CA . ILE A 1 357 ? 6.340 10.769 -11.380 1.00 98.12 357 ILE A CA 1
ATOM 2762 C C . ILE A 1 357 ? 4.943 10.635 -10.765 1.00 98.12 357 ILE A C 1
ATOM 2764 O O . ILE A 1 357 ? 3.940 11.034 -11.359 1.00 98.12 357 ILE A O 1
ATOM 2768 N N . GLY A 1 358 ? 4.883 10.134 -9.528 1.00 95.06 358 GLY A N 1
ATOM 2769 C CA . GLY A 1 358 ? 3.669 10.127 -8.725 1.00 95.06 358 GLY A CA 1
ATOM 2770 C C . GLY A 1 358 ? 2.651 9.050 -9.115 1.00 95.06 358 GLY A C 1
ATOM 2771 O O . GLY A 1 358 ? 2.687 8.418 -10.167 1.00 95.06 358 GLY A O 1
ATOM 2772 N N . VAL A 1 359 ? 1.690 8.816 -8.217 1.00 95.38 359 VAL A N 1
ATOM 2773 C CA . VAL A 1 359 ? 0.792 7.648 -8.287 1.00 95.38 359 VAL A CA 1
ATOM 2774 C C . VAL A 1 359 ? -0.177 7.664 -9.477 1.00 95.38 359 VAL A C 1
ATOM 2776 O O . VAL A 1 359 ? -0.600 6.603 -9.933 1.00 95.38 359 VAL A O 1
ATOM 2779 N N . GLU A 1 360 ? -0.556 8.843 -9.976 1.00 94.44 360 GLU A N 1
ATOM 2780 C CA . GLU A 1 360 ? -1.503 8.954 -11.095 1.00 94.44 360 GLU A CA 1
ATOM 2781 C C . GLU A 1 360 ? -0.892 8.462 -12.411 1.00 94.44 360 GLU A C 1
ATOM 2783 O O . GLU A 1 360 ? -1.592 7.879 -13.237 1.00 94.44 360 GLU A O 1
ATOM 2788 N N . ALA A 1 361 ? 0.424 8.608 -12.575 1.00 95.88 361 ALA A N 1
ATOM 2789 C CA . ALA A 1 361 ? 1.132 8.098 -13.739 1.00 95.88 361 ALA A CA 1
ATOM 2790 C C . ALA A 1 361 ? 1.116 6.581 -13.812 1.00 95.88 361 ALA A C 1
ATOM 2792 O O . ALA A 1 361 ? 0.681 6.009 -14.810 1.00 95.88 361 ALA A O 1
ATOM 2793 N N . PHE A 1 362 ? 1.453 5.922 -12.707 1.00 97.81 362 PHE A N 1
ATOM 2794 C CA . PHE A 1 362 ? 1.347 4.471 -12.625 1.00 97.81 362 PHE A CA 1
ATOM 2795 C C . PHE A 1 362 ? -0.093 3.995 -12.801 1.00 97.81 362 PHE A C 1
ATOM 2797 O O . PHE A 1 362 ? -0.320 2.958 -13.415 1.00 97.81 362 PHE A O 1
ATOM 2804 N N . ARG A 1 363 ? -1.093 4.765 -12.351 1.00 94.75 363 ARG A N 1
ATOM 2805 C CA . ARG A 1 363 ? -2.499 4.433 -12.610 1.00 94.75 363 ARG A CA 1
ATOM 2806 C C . ARG A 1 363 ? -2.811 4.427 -14.105 1.00 94.75 363 ARG A C 1
ATOM 2808 O O . ARG A 1 363 ? -3.445 3.475 -14.558 1.00 94.75 363 ARG A O 1
ATOM 2815 N N . ARG A 1 364 ? -2.352 5.431 -14.858 1.00 94.62 364 ARG A N 1
ATOM 2816 C CA . ARG A 1 364 ? -2.483 5.477 -16.323 1.00 94.62 364 ARG A CA 1
ATOM 2817 C C . ARG A 1 364 ? -1.773 4.302 -16.991 1.00 94.62 364 ARG A C 1
ATOM 2819 O O . ARG A 1 364 ? -2.435 3.543 -17.691 1.00 94.62 364 ARG A O 1
ATOM 2826 N N . VAL A 1 365 ? -0.502 4.061 -16.666 1.00 96.00 365 VAL A N 1
ATOM 2827 C CA . VAL A 1 365 ? 0.277 2.916 -17.184 1.00 96.00 365 VAL A CA 1
ATOM 2828 C C . VAL A 1 365 ? -0.438 1.584 -16.924 1.00 96.00 365 VAL A C 1
ATOM 2830 O O . VAL A 1 365 ? -0.591 0.754 -17.818 1.00 96.00 365 VAL A O 1
ATOM 2833 N N . MET A 1 366 ? -0.963 1.383 -15.714 1.00 94.81 366 MET A N 1
ATOM 2834 C CA . MET A 1 366 ? -1.662 0.149 -15.348 1.00 94.81 366 MET A CA 1
ATOM 2835 C C . MET A 1 366 ? -2.989 -0.059 -16.091 1.00 94.81 366 MET A C 1
ATOM 2837 O O . MET A 1 366 ? -3.454 -1.195 -16.198 1.00 94.81 366 MET A O 1
ATOM 2841 N N . ARG A 1 367 ? -3.608 1.007 -16.600 1.00 91.75 367 ARG A N 1
ATOM 2842 C CA . ARG A 1 367 ? -4.893 0.972 -17.320 1.00 91.75 367 ARG A CA 1
ATOM 2843 C C . ARG A 1 367 ? -4.742 1.000 -18.832 1.00 91.75 367 ARG A C 1
ATOM 2845 O O . ARG A 1 367 ? -5.695 0.687 -19.539 1.00 91.75 367 ARG A O 1
ATOM 2852 N N . ASP A 1 368 ? -3.567 1.362 -19.312 1.00 93.25 368 ASP A N 1
ATOM 2853 C CA . ASP A 1 368 ? -3.290 1.483 -20.726 1.00 93.25 368 ASP A CA 1
ATOM 2854 C C . ASP A 1 368 ? -3.120 0.090 -21.362 1.00 93.25 368 ASP A C 1
ATOM 2856 O O . ASP A 1 368 ? -2.226 -0.661 -20.958 1.00 93.25 368 ASP A O 1
ATOM 2860 N N . PRO A 1 369 ? -3.960 -0.297 -22.340 1.00 92.81 369 PRO A N 1
ATOM 2861 C CA . PRO A 1 369 ? -3.907 -1.621 -22.957 1.00 92.81 369 PRO A CA 1
ATOM 2862 C C . PRO A 1 369 ? -2.592 -1.901 -23.700 1.00 92.81 369 PRO A C 1
ATOM 2864 O O . PRO A 1 369 ? -2.260 -3.072 -23.876 1.00 92.81 369 PRO A O 1
ATOM 2867 N N . ARG A 1 370 ? -1.810 -0.874 -24.074 1.00 94.19 370 ARG A N 1
ATOM 2868 C CA . ARG A 1 370 ? -0.511 -1.021 -24.758 1.00 94.19 370 ARG A CA 1
ATOM 2869 C C . ARG A 1 370 ? 0.496 -1.849 -23.951 1.00 94.19 370 ARG A C 1
ATOM 2871 O O . ARG A 1 370 ? 1.352 -2.499 -24.537 1.00 94.19 370 ARG A O 1
ATOM 2878 N N . PHE A 1 371 ? 0.360 -1.894 -22.621 1.00 95.81 371 PHE A N 1
ATOM 2879 C CA . PHE A 1 371 ? 1.234 -2.685 -21.738 1.00 95.81 371 PHE A CA 1
ATOM 2880 C C . PHE A 1 371 ? 0.641 -4.041 -21.315 1.00 95.81 371 PHE A C 1
ATOM 2882 O O . PHE A 1 371 ? 0.974 -4.554 -20.247 1.00 95.81 371 PHE A O 1
ATOM 2889 N N . ASN A 1 372 ? -0.351 -4.578 -22.025 1.00 94.44 372 ASN A N 1
ATOM 2890 C CA . ASN A 1 372 ? -0.894 -5.904 -21.716 1.00 94.44 372 ASN A CA 1
ATOM 2891 C C . ASN A 1 372 ? 0.037 -7.015 -22.222 1.00 94.44 372 ASN A C 1
ATOM 2893 O O . ASN A 1 372 ? 0.663 -6.878 -23.267 1.00 94.44 372 ASN A O 1
ATOM 2897 N N . GLY A 1 373 ? 0.112 -8.131 -21.492 1.00 93.38 373 GLY A N 1
ATOM 2898 C CA . GLY A 1 373 ? 0.825 -9.333 -21.937 1.00 93.38 373 GLY A CA 1
ATOM 2899 C C . GLY A 1 373 ? 2.354 -9.238 -21.941 1.00 93.38 373 GLY A C 1
ATOM 2900 O O . GLY A 1 373 ? 3.004 -10.222 -22.285 1.00 93.38 373 GLY A O 1
ATOM 2901 N N . ILE A 1 374 ? 2.927 -8.104 -21.530 1.00 96.38 374 ILE A N 1
ATOM 2902 C CA . ILE A 1 374 ? 4.375 -7.901 -21.388 1.00 96.38 374 ILE A CA 1
ATOM 2903 C C . ILE A 1 374 ? 4.786 -7.849 -19.906 1.00 96.38 374 ILE A C 1
ATOM 2905 O O . ILE A 1 374 ? 3.982 -7.425 -19.068 1.00 96.38 374 ILE A O 1
ATOM 2909 N N . PRO A 1 375 ? 6.009 -8.287 -19.554 1.00 98.38 375 PRO A N 1
ATOM 2910 C CA . PRO A 1 375 ? 6.536 -8.200 -18.197 1.00 98.38 375 PRO A CA 1
ATOM 2911 C C . PRO A 1 375 ? 6.695 -6.742 -17.750 1.00 98.38 375 PRO A C 1
ATOM 2913 O O . PRO A 1 375 ? 7.296 -5.924 -18.444 1.00 98.38 375 PRO A O 1
ATOM 2916 N N . MET A 1 376 ? 6.168 -6.438 -16.565 1.00 98.56 376 MET A N 1
ATOM 2917 C CA . MET A 1 376 ? 6.262 -5.140 -15.901 1.00 98.56 376 MET A CA 1
ATOM 2918 C C . MET A 1 376 ? 7.001 -5.322 -14.569 1.00 98.56 376 MET A C 1
ATOM 2920 O O . MET A 1 376 ? 6.461 -5.923 -13.635 1.00 98.56 376 MET A O 1
ATOM 2924 N N . ILE A 1 377 ? 8.249 -4.866 -14.494 1.00 98.75 377 ILE A N 1
ATOM 2925 C CA . ILE A 1 377 ? 9.202 -5.217 -13.435 1.00 98.75 377 ILE A CA 1
ATOM 2926 C C . ILE A 1 377 ? 9.490 -4.000 -12.550 1.00 98.75 377 ILE A C 1
ATOM 2928 O O . ILE A 1 377 ? 9.900 -2.956 -13.033 1.00 98.75 377 ILE A O 1
ATOM 2932 N N . LEU A 1 378 ? 9.264 -4.122 -11.245 1.00 98.69 378 LEU A N 1
ATOM 2933 C CA . LEU A 1 378 ? 9.695 -3.139 -10.246 1.00 98.69 378 LEU A CA 1
ATOM 2934 C C . LEU A 1 378 ? 11.195 -3.279 -9.953 1.00 98.69 378 LEU A C 1
ATOM 2936 O O . LEU A 1 378 ? 11.661 -4.382 -9.652 1.00 98.69 378 LEU A O 1
ATOM 2940 N N . GLU A 1 379 ? 11.907 -2.157 -9.912 1.00 97.50 379 GLU A N 1
ATOM 2941 C CA . GLU A 1 379 ? 13.305 -2.052 -9.458 1.00 97.50 379 GLU A CA 1
ATOM 2942 C C . GLU A 1 379 ? 13.448 -0.938 -8.410 1.00 97.50 379 GLU A C 1
ATOM 2944 O O . GLU A 1 379 ? 14.467 -0.251 -8.285 1.00 97.50 379 GLU A O 1
ATOM 2949 N N . THR A 1 380 ? 12.369 -0.739 -7.655 1.00 97.19 380 THR A N 1
ATOM 2950 C CA . THR A 1 380 ? 12.248 0.292 -6.634 1.00 97.19 380 THR A CA 1
ATOM 2951 C C . THR A 1 380 ? 13.175 0.003 -5.444 1.00 97.19 380 THR A C 1
ATOM 2953 O O . THR A 1 380 ? 13.503 -1.150 -5.143 1.00 97.19 380 THR A O 1
ATOM 2956 N N . PRO A 1 381 ? 13.623 1.037 -4.711 1.00 94.75 381 PRO A N 1
ATOM 2957 C CA . PRO A 1 381 ? 14.549 0.849 -3.603 1.00 94.75 381 PRO A CA 1
ATOM 2958 C C . PRO A 1 381 ? 13.947 -0.003 -2.474 1.00 94.75 381 PRO A C 1
ATOM 2960 O O . PRO A 1 381 ? 12.787 0.146 -2.074 1.00 94.75 381 PRO A O 1
ATOM 2963 N N . TYR A 1 382 ? 14.781 -0.871 -1.895 1.00 88.88 382 TYR A N 1
ATOM 2964 C CA . TYR A 1 382 ? 14.388 -1.743 -0.791 1.00 88.88 382 TYR A CA 1
ATOM 2965 C C . TYR A 1 382 ? 14.362 -0.984 0.545 1.00 88.88 382 TYR A C 1
ATOM 2967 O O . TYR A 1 382 ? 15.355 -0.924 1.268 1.00 88.88 382 TYR A O 1
ATOM 2975 N N . VAL A 1 383 ? 13.216 -0.383 0.875 1.00 79.12 383 VAL A N 1
ATOM 2976 C CA . VAL A 1 383 ? 13.034 0.424 2.102 1.00 79.12 383 VAL A CA 1
ATOM 2977 C C . VAL A 1 383 ? 12.446 -0.349 3.287 1.00 79.12 383 VAL A C 1
ATOM 2979 O O . VAL A 1 383 ? 12.504 0.115 4.424 1.00 79.12 383 VAL A O 1
ATOM 2982 N N . SER A 1 384 ? 11.836 -1.513 3.049 1.00 79.06 384 SER A N 1
ATOM 2983 C CA . SER A 1 384 ? 11.271 -2.365 4.103 1.00 79.06 384 SER A CA 1
ATOM 2984 C C . SER A 1 384 ? 11.051 -3.790 3.607 1.00 79.06 384 SER A C 1
ATOM 2986 O O . SER A 1 384 ? 10.904 -4.018 2.404 1.00 79.06 384 SER A O 1
ATOM 2988 N N . GLU A 1 385 ? 10.941 -4.739 4.537 1.00 73.88 385 GLU A N 1
ATOM 2989 C CA . GLU A 1 385 ? 10.513 -6.096 4.205 1.00 73.88 385 GLU A CA 1
ATOM 2990 C C . GLU A 1 385 ? 9.149 -6.093 3.496 1.00 73.88 385 GLU A C 1
ATOM 2992 O O . GLU A 1 385 ? 8.199 -5.414 3.907 1.00 73.88 385 GLU A O 1
ATOM 2997 N N . ASN A 1 386 ? 9.051 -6.890 2.429 1.00 86.62 386 ASN A N 1
ATOM 2998 C CA . ASN A 1 386 ? 7.859 -7.051 1.589 1.00 86.62 386 ASN A CA 1
ATOM 2999 C C . ASN A 1 386 ? 7.447 -5.812 0.769 1.00 86.62 386 ASN A C 1
ATOM 3001 O O . ASN A 1 386 ? 6.287 -5.730 0.355 1.00 86.62 386 ASN A O 1
ATOM 3005 N N . ILE A 1 387 ? 8.345 -4.849 0.518 1.00 92.81 387 ILE A N 1
ATOM 3006 C CA . ILE A 1 387 ? 8.013 -3.650 -0.273 1.00 92.81 387 ILE A CA 1
ATOM 3007 C C . ILE A 1 387 ? 7.462 -3.993 -1.666 1.00 92.81 387 ILE A C 1
ATOM 3009 O O . ILE A 1 387 ? 6.360 -3.558 -1.993 1.00 92.81 387 ILE A O 1
ATOM 3013 N N . TYR A 1 388 ? 8.123 -4.881 -2.414 1.00 95.81 388 TYR A N 1
ATOM 3014 C CA . TYR A 1 388 ? 7.645 -5.304 -3.733 1.00 95.81 388 TYR A CA 1
ATOM 3015 C C . TYR A 1 388 ? 6.266 -5.964 -3.673 1.00 95.81 388 TYR A C 1
ATOM 3017 O O . TYR A 1 388 ? 5.407 -5.671 -4.495 1.00 95.81 388 TYR A O 1
ATOM 3025 N N . GLN A 1 389 ? 5.984 -6.781 -2.650 1.00 96.00 389 GLN A N 1
ATOM 3026 C CA . GLN A 1 389 ? 4.653 -7.372 -2.482 1.00 96.00 389 GLN A CA 1
ATOM 3027 C C . GLN A 1 389 ? 3.570 -6.292 -2.292 1.00 96.00 389 GLN A C 1
ATOM 3029 O O . GLN A 1 389 ? 2.444 -6.438 -2.775 1.00 96.00 389 GLN A O 1
ATOM 3034 N N . LYS A 1 390 ? 3.886 -5.208 -1.571 1.00 95.44 390 LYS A N 1
ATOM 3035 C CA . LYS A 1 390 ? 2.965 -4.079 -1.373 1.00 95.44 390 LYS A CA 1
ATOM 3036 C C . LYS A 1 390 ? 2.759 -3.301 -2.670 1.00 95.44 390 LYS A C 1
ATOM 3038 O O . LYS A 1 390 ? 1.612 -3.014 -3.004 1.00 95.44 390 LYS A O 1
ATOM 3043 N N . GLU A 1 391 ? 3.827 -3.006 -3.402 1.00 97.31 391 GLU A N 1
ATOM 3044 C CA . GLU A 1 391 ? 3.764 -2.247 -4.656 1.00 97.31 391 GLU A CA 1
ATOM 3045 C C . GLU A 1 391 ? 3.071 -3.030 -5.776 1.00 97.31 391 GLU A C 1
ATOM 3047 O O . GLU A 1 391 ? 2.201 -2.479 -6.445 1.00 97.31 391 GLU A O 1
ATOM 3052 N N . ILE A 1 392 ? 3.328 -4.336 -5.910 1.00 97.06 392 ILE A N 1
ATOM 3053 C CA . ILE A 1 392 ? 2.601 -5.215 -6.843 1.00 97.06 392 ILE A CA 1
ATOM 3054 C C . ILE A 1 392 ? 1.093 -5.160 -6.554 1.00 97.06 392 ILE A C 1
ATOM 3056 O O . ILE A 1 392 ? 0.282 -4.946 -7.459 1.00 97.06 392 ILE A O 1
ATOM 3060 N N . LYS A 1 393 ? 0.692 -5.295 -5.281 1.00 94.69 393 LYS A N 1
ATOM 3061 C CA . LYS A 1 393 ? -0.720 -5.181 -4.871 1.00 94.69 393 LYS A CA 1
ATOM 3062 C C . LYS A 1 393 ? -1.289 -3.792 -5.167 1.00 94.69 393 LYS A C 1
ATOM 3064 O O . LYS A 1 393 ? -2.426 -3.690 -5.628 1.00 94.69 393 LYS A O 1
ATOM 3069 N N . GLN A 1 394 ? -0.516 -2.738 -4.911 1.00 94.56 394 GLN A N 1
ATOM 3070 C CA . GLN A 1 394 ? -0.902 -1.355 -5.184 1.00 94.56 394 GLN A CA 1
ATOM 3071 C C . GLN A 1 394 ? -1.156 -1.138 -6.680 1.00 94.56 394 GLN A C 1
ATOM 3073 O O . GLN A 1 394 ? -2.199 -0.595 -7.030 1.00 94.56 394 GLN A O 1
ATOM 3078 N N . LEU A 1 395 ? -0.264 -1.608 -7.554 1.00 95.12 395 LEU A N 1
ATOM 3079 C CA . LEU A 1 395 ? -0.384 -1.488 -9.009 1.00 95.12 395 LEU A CA 1
ATOM 3080 C C . LEU A 1 395 ? -1.591 -2.261 -9.557 1.00 95.12 395 LEU A C 1
ATOM 3082 O O . LEU A 1 395 ? -2.392 -1.695 -10.301 1.00 95.12 395 LEU A O 1
ATOM 3086 N N . TYR A 1 396 ? -1.810 -3.512 -9.131 1.00 94.25 396 TYR A N 1
ATOM 3087 C CA . TYR A 1 396 ? -3.021 -4.249 -9.522 1.00 94.25 396 TYR A CA 1
ATOM 3088 C C . TYR A 1 396 ? -4.304 -3.545 -9.063 1.00 94.25 396 TYR A C 1
ATOM 3090 O O . TYR A 1 396 ? -5.297 -3.553 -9.790 1.00 94.25 396 TYR A O 1
ATOM 3098 N N . ALA A 1 397 ? -4.303 -2.896 -7.894 1.00 89.19 397 ALA A N 1
ATOM 3099 C CA . ALA A 1 397 ? -5.460 -2.131 -7.431 1.00 89.19 397 ALA A CA 1
ATOM 3100 C C . ALA A 1 397 ? -5.780 -0.927 -8.338 1.00 89.19 397 ALA A C 1
ATOM 3102 O O . ALA A 1 397 ? -6.943 -0.530 -8.436 1.00 89.19 397 ALA A O 1
ATOM 3103 N N . MET A 1 398 ? -4.792 -0.367 -9.047 1.00 90.31 398 MET A N 1
ATOM 3104 C CA . MET A 1 398 ? -5.008 0.756 -9.967 1.00 90.31 398 MET A CA 1
ATOM 3105 C C . MET A 1 398 ? -5.828 0.366 -11.207 1.00 90.31 398 MET A C 1
ATOM 3107 O O . MET A 1 398 ? -6.575 1.205 -11.720 1.00 90.31 398 MET A O 1
ATOM 3111 N N . ILE A 1 399 ? -5.769 -0.903 -11.630 1.00 83.31 399 ILE A N 1
ATOM 3112 C CA . ILE A 1 399 ? -6.498 -1.449 -12.789 1.00 83.31 399 ILE A CA 1
ATOM 3113 C C . ILE A 1 399 ? -8.022 -1.404 -12.571 1.00 83.31 399 ILE A C 1
ATOM 3115 O O . ILE A 1 399 ? -8.774 -0.941 -13.425 1.00 83.31 399 ILE A O 1
ATOM 3119 N N . TYR A 1 400 ? -8.503 -1.854 -11.409 1.00 58.06 400 TYR A N 1
ATOM 3120 C CA . TYR A 1 400 ? -9.937 -2.106 -11.182 1.00 58.06 400 TYR A CA 1
ATOM 3121 C C . TYR A 1 400 ? -10.774 -0.856 -10.875 1.00 58.06 400 TYR A C 1
ATOM 3123 O O . TYR A 1 400 ? -12.005 -0.912 -10.882 1.00 58.06 400 TYR A O 1
ATOM 3131 N N . LEU A 1 401 ? -10.137 0.289 -10.632 1.00 52.59 401 LEU A N 1
ATOM 3132 C CA . LEU A 1 401 ? -10.802 1.516 -10.180 1.00 52.59 401 LEU A CA 1
ATOM 3133 C C . LEU A 1 401 ? -11.532 2.307 -11.302 1.00 52.59 401 LEU A C 1
ATOM 3135 O O . LEU A 1 401 ? -11.901 3.451 -11.066 1.00 52.59 401 LEU A O 1
ATOM 3139 N N . GLN A 1 402 ? -11.748 1.757 -12.512 1.00 37.25 402 GLN A N 1
ATOM 3140 C CA . GLN A 1 402 ? -12.346 2.496 -13.651 1.00 37.25 402 GLN A CA 1
ATOM 3141 C C . GLN A 1 402 ? -13.785 2.098 -14.044 1.00 37.25 402 GLN A C 1
ATOM 3143 O O . GLN A 1 402 ? -14.451 2.843 -14.762 1.00 37.25 402 GLN A O 1
ATOM 3148 N N . VAL A 1 403 ? -14.349 0.990 -13.548 1.00 39.31 403 VAL A N 1
ATOM 3149 C CA . VAL A 1 403 ? -15.670 0.504 -14.027 1.00 39.31 403 VAL A CA 1
ATOM 3150 C C . VAL A 1 403 ? -16.866 1.379 -13.576 1.00 39.31 403 VAL A C 1
ATOM 3152 O O . VAL A 1 403 ? -18.002 1.131 -13.968 1.00 39.31 403 VAL A O 1
ATOM 3155 N N . ARG A 1 404 ? -16.660 2.458 -12.810 1.00 37.25 404 ARG A N 1
ATOM 3156 C CA . ARG A 1 404 ? -17.740 3.362 -12.352 1.00 37.25 404 ARG A CA 1
ATOM 3157 C C . ARG A 1 404 ? -17.839 4.707 -13.085 1.00 37.25 404 ARG A C 1
ATOM 3159 O O . ARG A 1 404 ? -18.574 5.584 -12.651 1.00 37.25 404 ARG A O 1
ATOM 3166 N N . GLY A 1 405 ? -17.159 4.861 -14.221 1.00 30.39 405 GLY A N 1
ATOM 3167 C CA . GLY A 1 405 ? -16.982 6.160 -14.877 1.00 30.39 405 GLY A CA 1
ATOM 3168 C C . GLY A 1 405 ? -17.746 6.439 -16.176 1.00 30.39 405 GLY A C 1
ATOM 3169 O O . GLY A 1 405 ? -17.294 7.313 -16.897 1.00 30.39 405 GLY A O 1
ATOM 3170 N N . LYS A 1 406 ? -18.845 5.757 -16.549 1.00 29.45 406 LYS A N 1
ATOM 3171 C CA . LYS A 1 406 ? -19.732 6.232 -17.646 1.00 29.45 406 LYS A CA 1
ATOM 3172 C C . LYS A 1 406 ? -21.208 5.910 -17.377 1.00 29.45 406 LYS A C 1
ATOM 3174 O O . LYS A 1 406 ? -21.602 4.752 -17.264 1.00 29.45 406 LYS A O 1
ATOM 3179 N N . LYS A 1 407 ? -22.033 6.963 -17.295 1.00 33.50 407 LYS A N 1
ATOM 3180 C CA . LYS A 1 407 ? -23.498 6.922 -17.143 1.00 33.50 407 LYS A CA 1
ATOM 3181 C C . LYS A 1 407 ? -24.152 6.218 -18.341 1.00 33.50 407 LYS A C 1
ATOM 3183 O O . LYS A 1 407 ? -24.379 6.845 -19.370 1.00 33.50 407 LYS A O 1
ATOM 3188 N N . VAL A 1 408 ? -24.542 4.953 -18.187 1.00 27.62 408 VAL A N 1
ATOM 3189 C CA . VAL A 1 408 ? -25.570 4.339 -19.042 1.00 27.62 408 VAL A CA 1
ATOM 3190 C C . VAL A 1 408 ? -26.904 4.470 -18.317 1.00 27.62 408 VAL A C 1
ATOM 3192 O O . VAL A 1 408 ? -27.112 3.870 -17.263 1.00 27.62 408 VAL A O 1
ATOM 3195 N N . LYS A 1 409 ? -27.821 5.266 -18.877 1.00 33.94 409 LYS A N 1
ATOM 3196 C CA . LYS A 1 409 ? -29.229 5.305 -18.459 1.00 33.94 409 LYS A CA 1
ATOM 3197 C C . LYS A 1 409 ? -29.825 3.901 -18.628 1.00 33.94 409 LYS A C 1
ATOM 3199 O O . LYS A 1 409 ? -30.259 3.555 -19.722 1.00 33.94 409 LYS A O 1
ATOM 3204 N N . LYS A 1 410 ? -29.877 3.087 -17.570 1.00 31.28 410 LYS A N 1
ATOM 3205 C CA . LYS A 1 410 ? -30.619 1.820 -17.595 1.00 31.28 410 LYS A CA 1
ATOM 3206 C C . LYS A 1 410 ? -32.005 1.998 -16.992 1.00 31.28 410 LYS A C 1
ATOM 3208 O O . LYS A 1 410 ? -32.213 1.989 -15.783 1.00 31.28 410 LYS A O 1
ATOM 3213 N N . LYS A 1 411 ? -32.948 2.168 -17.919 1.00 30.97 411 LYS A N 1
ATOM 3214 C CA . LYS A 1 411 ? -34.371 1.861 -17.776 1.00 30.97 411 LYS A CA 1
ATOM 3215 C C . LYS A 1 411 ? -34.537 0.490 -17.107 1.00 30.97 411 LYS A C 1
ATOM 3217 O O . LYS A 1 411 ? -33.791 -0.438 -17.409 1.00 30.97 411 LYS A O 1
ATOM 3222 N N . LYS A 1 412 ? -35.539 0.418 -16.225 1.00 37.56 412 LYS A N 1
ATOM 3223 C CA . LYS A 1 412 ? -36.154 -0.775 -15.622 1.00 37.56 412 LYS A CA 1
ATOM 3224 C C . LYS A 1 412 ? -35.782 -2.096 -16.308 1.00 37.56 412 LYS A C 1
ATOM 3226 O O . LYS A 1 412 ? -36.235 -2.357 -17.417 1.00 37.56 412 LYS A O 1
ATOM 3231 N N . LEU A 1 413 ? -35.120 -2.974 -15.564 1.00 27.75 413 LEU A N 1
ATOM 3232 C CA . LEU A 1 413 ? -35.397 -4.402 -15.649 1.00 27.75 413 LEU A CA 1
ATOM 3233 C C . LEU A 1 413 ? -35.289 -4.989 -14.243 1.00 27.75 413 LEU A C 1
ATOM 3235 O O . LEU A 1 413 ? -34.225 -5.392 -13.783 1.00 27.75 413 LEU A O 1
ATOM 3239 N N . GLY A 1 414 ? -36.413 -4.951 -13.531 1.00 31.61 414 GLY A N 1
ATOM 3240 C CA . GLY A 1 414 ? -36.635 -5.895 -12.452 1.00 31.61 414 GLY A CA 1
ATOM 3241 C C . GLY A 1 414 ? -36.887 -7.262 -13.075 1.00 31.61 414 GLY A C 1
ATOM 3242 O O . GLY A 1 414 ? -37.612 -7.345 -14.061 1.00 31.61 414 GLY A O 1
ATOM 3243 N N . ILE A 1 415 ? -36.246 -8.291 -12.528 1.00 28.89 415 ILE A N 1
ATOM 3244 C CA . ILE A 1 415 ? -36.815 -9.593 -12.148 1.00 28.89 415 ILE A CA 1
ATOM 3245 C C . ILE A 1 415 ? -35.642 -10.519 -11.784 1.00 28.89 415 ILE A C 1
ATOM 3247 O O . ILE A 1 415 ? -34.711 -10.721 -12.556 1.00 28.89 415 ILE A O 1
ATOM 3251 N N . LEU A 1 416 ? -35.716 -11.009 -10.544 1.00 32.59 416 LEU A N 1
ATOM 3252 C CA . LEU A 1 416 ? -35.062 -12.168 -9.937 1.00 32.59 416 LEU A CA 1
ATOM 3253 C C . LEU A 1 416 ? -33.747 -12.685 -10.555 1.00 32.59 416 LEU A C 1
ATOM 3255 O O . LEU A 1 416 ? -33.743 -13.509 -11.464 1.00 32.59 416 LEU A O 1
ATOM 3259 N N . LYS A 1 417 ? -32.640 -12.402 -9.860 1.00 27.62 417 LYS A N 1
ATOM 3260 C CA . LYS A 1 417 ? -31.662 -13.445 -9.515 1.00 27.62 417 LYS A CA 1
ATOM 3261 C C . LYS A 1 417 ? -31.352 -13.365 -8.023 1.00 27.62 417 LYS A C 1
ATOM 3263 O O . LYS A 1 417 ? -30.438 -12.678 -7.583 1.00 27.62 417 LYS A O 1
ATOM 3268 N N . THR A 1 418 ? -32.148 -14.090 -7.245 1.00 31.92 418 THR A N 1
ATOM 3269 C CA . THR A 1 418 ? -31.734 -14.670 -5.967 1.00 31.92 418 THR A CA 1
ATOM 3270 C C . THR A 1 418 ? -30.595 -15.646 -6.250 1.00 31.92 418 THR A C 1
ATOM 3272 O O . THR A 1 418 ? -30.813 -16.800 -6.603 1.00 31.92 418 THR A O 1
ATOM 3275 N N . GLY A 1 419 ? -29.372 -15.146 -6.164 1.00 25.69 419 GLY A N 1
ATOM 3276 C CA . GLY A 1 419 ? -28.146 -15.919 -6.236 1.00 25.69 419 GLY A CA 1
ATOM 3277 C C . GLY A 1 419 ? -27.129 -15.154 -5.417 1.00 25.69 419 GLY A C 1
ATOM 3278 O O . GLY A 1 419 ? -26.706 -14.074 -5.812 1.00 25.69 419 GLY A O 1
ATOM 3279 N N . LEU A 1 420 ? -26.855 -15.672 -4.228 1.00 29.44 420 LEU A N 1
ATOM 3280 C CA . LEU A 1 420 ? -25.972 -15.122 -3.214 1.00 29.44 420 LEU A CA 1
ATOM 3281 C C . LEU A 1 420 ? -24.582 -14.851 -3.830 1.00 29.44 420 LEU A C 1
ATOM 3283 O O . LEU A 1 420 ? -23.727 -15.731 -3.863 1.00 29.44 420 LEU A O 1
ATOM 3287 N N . HIS A 1 421 ? -24.359 -13.640 -4.350 1.00 26.56 421 HIS A N 1
ATOM 3288 C CA . HIS A 1 421 ? -23.024 -13.129 -4.646 1.00 26.56 421 HIS A CA 1
ATOM 3289 C C . HIS A 1 421 ? -22.336 -12.930 -3.292 1.00 26.56 421 HIS A C 1
ATOM 3291 O O . HIS A 1 421 ? -22.431 -11.868 -2.679 1.00 26.56 421 HIS A O 1
ATOM 3297 N N . LEU A 1 422 ? -21.680 -13.975 -2.783 1.00 33.62 422 LEU A N 1
ATOM 3298 C CA . LEU A 1 422 ? -20.671 -13.791 -1.751 1.00 33.62 422 LEU A CA 1
ATOM 3299 C C . LEU A 1 422 ? -19.548 -12.968 -2.383 1.00 33.62 422 LEU A C 1
ATOM 3301 O O . LEU A 1 422 ? -18.691 -13.492 -3.091 1.00 33.62 422 LEU A O 1
ATOM 3305 N N . ASN A 1 423 ? -19.585 -11.656 -2.146 1.00 45.69 423 ASN A N 1
ATOM 3306 C CA . ASN A 1 423 ? -18.406 -10.807 -2.243 1.00 45.69 423 ASN A CA 1
ATOM 3307 C C . ASN A 1 423 ? -17.283 -11.529 -1.485 1.00 45.69 423 ASN A C 1
ATOM 3309 O O . ASN A 1 423 ? -17.512 -11.983 -0.363 1.00 45.69 423 ASN A O 1
ATOM 3313 N N . SER A 1 424 ? -16.101 -11.685 -2.083 1.00 48.50 424 SER A N 1
ATOM 3314 C CA . SER A 1 424 ? -14.946 -12.278 -1.405 1.00 48.50 424 SER A CA 1
ATOM 3315 C C . SER A 1 424 ? -14.510 -11.351 -0.264 1.00 48.50 424 SER A C 1
ATOM 3317 O O . SER A 1 424 ? -13.646 -10.493 -0.444 1.00 48.50 424 SER A O 1
ATOM 3319 N N . MET A 1 425 ? -15.176 -11.466 0.886 1.00 61.06 425 MET A N 1
ATOM 3320 C CA . MET A 1 425 ? -14.852 -10.740 2.107 1.00 61.06 425 MET A CA 1
ATOM 3321 C C . MET A 1 425 ? -13.414 -11.063 2.491 1.00 61.06 425 MET A C 1
ATOM 3323 O O . MET A 1 425 ? -12.997 -12.223 2.444 1.00 61.06 425 MET A O 1
ATOM 3327 N N . SER A 1 426 ? -12.647 -10.050 2.886 1.00 75.12 426 SER A N 1
ATOM 3328 C CA . SER A 1 426 ? -11.308 -10.304 3.407 1.00 75.12 426 SER A CA 1
ATOM 3329 C C . SER A 1 426 ? -11.395 -11.135 4.691 1.00 75.12 426 SER A C 1
ATOM 3331 O O . SER A 1 426 ? -12.329 -10.986 5.481 1.00 75.12 426 SER A O 1
ATOM 3333 N N . VAL A 1 427 ? -10.394 -11.986 4.944 1.00 79.56 427 VAL A N 1
ATOM 3334 C CA . VAL A 1 427 ? -10.308 -12.770 6.192 1.00 79.56 427 VAL A CA 1
ATOM 3335 C C . VAL A 1 427 ? -10.437 -11.855 7.415 1.00 79.56 427 VAL A C 1
ATOM 3337 O O . VAL A 1 427 ? -11.139 -12.184 8.365 1.00 79.56 427 VAL A O 1
ATOM 3340 N N . THR A 1 428 ? -9.841 -10.661 7.363 1.00 79.94 428 THR A N 1
ATOM 3341 C CA . THR A 1 428 ? -9.942 -9.647 8.420 1.00 79.94 428 THR A CA 1
ATOM 3342 C C . THR A 1 428 ? -11.376 -9.152 8.635 1.00 79.94 428 THR A C 1
ATOM 3344 O O . THR A 1 428 ? -11.790 -9.016 9.781 1.00 79.94 428 THR A O 1
ATOM 3347 N N . GLU A 1 429 ? -12.149 -8.888 7.576 1.00 84.19 429 GLU A N 1
ATOM 3348 C CA . GLU A 1 429 ? -13.559 -8.475 7.698 1.00 84.19 429 GLU A CA 1
ATOM 3349 C C . GLU A 1 429 ? -14.434 -9.595 8.256 1.00 84.19 429 GLU A C 1
ATOM 3351 O O . GLU A 1 429 ? -15.285 -9.328 9.100 1.00 84.19 429 GLU A O 1
ATOM 3356 N N . VAL A 1 430 ? -14.196 -10.846 7.847 1.00 86.00 430 VAL A N 1
ATOM 3357 C CA . VAL A 1 430 ? -14.903 -12.011 8.403 1.00 86.00 430 VAL A CA 1
ATOM 3358 C C . VAL A 1 430 ? -14.592 -12.159 9.892 1.00 86.00 430 VAL A C 1
ATOM 3360 O O . VAL A 1 430 ? -15.507 -12.260 10.707 1.00 86.00 430 VAL A O 1
ATOM 3363 N N . VAL A 1 431 ? -13.310 -12.120 10.265 1.00 89.69 431 VAL A N 1
ATOM 3364 C CA . VAL A 1 431 ? -12.870 -12.250 11.661 1.00 89.69 431 VAL A CA 1
ATOM 3365 C C . VAL A 1 431 ? -13.449 -11.129 12.524 1.00 89.69 431 VAL A C 1
ATOM 3367 O O . VAL A 1 431 ? -14.022 -11.406 13.577 1.00 89.69 431 VAL A O 1
ATOM 3370 N N . LEU A 1 432 ? -13.362 -9.872 12.077 1.00 90.81 432 LEU A N 1
ATOM 3371 C CA . LEU A 1 432 ? -13.930 -8.740 12.812 1.00 90.81 432 LEU A CA 1
ATOM 3372 C C . LEU A 1 432 ? -15.454 -8.828 12.894 1.00 90.81 432 LEU A C 1
ATOM 3374 O O . LEU A 1 432 ? -16.001 -8.636 13.976 1.00 90.81 432 LEU A O 1
ATOM 3378 N N . GLY A 1 433 ? -16.136 -9.180 11.803 1.00 92.25 433 GLY A N 1
ATOM 3379 C CA . GLY A 1 433 ? -17.585 -9.370 11.794 1.00 92.25 433 GLY A CA 1
ATOM 3380 C C . GLY A 1 433 ? -18.038 -10.416 12.815 1.00 92.25 433 GLY A C 1
ATOM 3381 O O . GLY A 1 433 ? -18.985 -10.171 13.563 1.00 92.25 433 GLY A O 1
ATOM 3382 N N . VAL A 1 434 ? -17.325 -11.543 12.928 1.00 93.69 434 VAL A N 1
ATOM 3383 C CA . VAL A 1 434 ? -17.598 -12.582 13.938 1.00 93.69 434 VAL A CA 1
ATOM 3384 C C . VAL A 1 434 ? -17.344 -12.068 15.358 1.00 93.69 434 VAL A C 1
ATOM 3386 O O . VAL A 1 434 ? -18.203 -12.236 16.226 1.00 93.69 434 VAL A O 1
ATOM 3389 N N . ILE A 1 435 ? -16.203 -11.413 15.602 1.00 95.38 435 ILE A N 1
ATOM 3390 C CA . ILE A 1 435 ? -15.855 -10.863 16.922 1.00 95.38 435 ILE A CA 1
ATOM 3391 C C . ILE A 1 435 ? -16.905 -9.842 17.375 1.00 95.38 435 ILE A C 1
ATOM 3393 O O . ILE A 1 435 ? -17.463 -9.981 18.466 1.00 95.38 435 ILE A O 1
ATOM 3397 N N . PHE A 1 436 ? -17.225 -8.855 16.535 1.00 96.06 436 PHE A N 1
ATOM 3398 C CA . PHE A 1 436 ? -18.223 -7.835 16.853 1.00 96.06 436 PHE A CA 1
ATOM 3399 C C . PHE A 1 436 ? -19.621 -8.434 17.014 1.00 96.06 436 PHE A C 1
ATOM 3401 O O . PHE A 1 436 ? -20.339 -8.018 17.915 1.00 96.06 436 PHE A O 1
ATOM 3408 N N . SER A 1 437 ? -19.996 -9.453 16.234 1.00 95.31 437 SER A N 1
ATOM 3409 C CA . SER A 1 437 ? -21.287 -10.137 16.411 1.00 95.31 437 SER A CA 1
ATOM 3410 C C . SER A 1 437 ? -21.425 -10.760 17.800 1.00 95.31 437 SER A C 1
ATOM 3412 O O . SER A 1 437 ? -22.458 -10.605 18.449 1.00 95.31 437 SER A O 1
ATOM 3414 N N . ILE A 1 438 ? -20.378 -11.429 18.293 1.00 96.62 438 ILE A N 1
ATOM 3415 C CA . ILE A 1 438 ? -20.384 -12.019 19.638 1.00 96.62 438 ILE A CA 1
ATOM 3416 C C . ILE A 1 438 ? -20.410 -10.914 20.700 1.00 96.62 438 ILE A C 1
ATOM 3418 O O . ILE A 1 438 ? -21.246 -10.954 21.605 1.00 96.62 438 ILE A O 1
ATOM 3422 N N . LEU A 1 439 ? -19.519 -9.923 20.592 1.00 97.12 439 LEU A N 1
ATOM 3423 C CA . LEU A 1 439 ? -19.400 -8.854 21.586 1.00 97.12 439 LEU A CA 1
ATOM 3424 C C . LEU A 1 439 ? -20.677 -8.017 21.689 1.00 97.12 439 LEU A C 1
ATOM 3426 O O . LEU A 1 439 ? -21.148 -7.790 22.798 1.00 97.12 439 LEU A O 1
ATOM 3430 N N . VAL A 1 440 ? -21.283 -7.624 20.565 1.00 97.12 440 VAL A N 1
ATOM 3431 C CA . VAL A 1 440 ? -22.531 -6.844 20.544 1.00 97.12 440 VAL A CA 1
ATOM 3432 C C . VAL A 1 440 ? -23.665 -7.611 21.223 1.00 97.12 440 VAL A C 1
ATOM 3434 O O . VAL A 1 440 ? -24.370 -7.038 22.050 1.00 97.12 440 VAL A O 1
ATOM 3437 N N . VAL A 1 441 ? -23.822 -8.913 20.962 1.00 97.00 441 VAL A N 1
ATOM 3438 C CA . VAL A 1 441 ? -24.861 -9.720 21.628 1.00 97.00 441 VAL A CA 1
ATOM 3439 C C . VAL A 1 441 ? -24.636 -9.772 23.139 1.00 97.00 441 VAL A C 1
ATOM 3441 O O . VAL A 1 441 ? -25.569 -9.536 23.910 1.00 97.00 441 VAL A O 1
ATOM 3444 N N . VAL A 1 442 ? -23.406 -10.051 23.580 1.00 96.75 442 VAL A N 1
ATOM 3445 C CA . VAL A 1 442 ? -23.080 -10.103 25.014 1.00 96.75 442 VAL A CA 1
ATOM 3446 C C . VAL A 1 442 ? -23.285 -8.735 25.668 1.00 96.75 442 VAL A C 1
ATOM 3448 O O . VAL A 1 442 ? -23.841 -8.667 26.766 1.00 96.75 442 VAL A O 1
ATOM 3451 N N . ASN A 1 443 ? -22.898 -7.656 24.986 1.00 97.56 443 ASN A N 1
ATOM 3452 C CA . ASN A 1 443 ? -23.066 -6.284 25.444 1.00 97.56 443 ASN A CA 1
ATOM 3453 C C . ASN A 1 443 ? -24.546 -5.949 25.654 1.00 97.56 443 ASN A C 1
ATOM 3455 O O . ASN A 1 443 ? -24.939 -5.607 26.769 1.00 97.56 443 ASN A O 1
ATOM 3459 N N . LEU A 1 444 ? -25.374 -6.109 24.617 1.00 97.44 444 LEU A N 1
ATOM 3460 C CA . LEU A 1 444 ? -26.790 -5.750 24.669 1.00 97.44 444 LEU A CA 1
ATOM 3461 C C . LEU A 1 444 ? -27.528 -6.555 25.739 1.00 97.44 444 LEU A C 1
ATOM 3463 O O . LEU A 1 444 ? -28.266 -5.981 26.540 1.00 97.44 444 LEU A O 1
ATOM 3467 N N . VAL A 1 445 ? -27.293 -7.868 25.816 1.00 95.69 445 VAL A N 1
ATOM 3468 C CA . VAL A 1 445 ? -27.919 -8.725 26.833 1.00 95.69 445 VAL A CA 1
ATOM 3469 C C . VAL A 1 445 ? -27.452 -8.335 28.236 1.00 95.69 445 VAL A C 1
ATOM 3471 O O . VAL A 1 445 ? -28.276 -8.123 29.128 1.00 95.69 445 VAL A O 1
ATOM 3474 N N . GLY A 1 446 ? -26.140 -8.220 28.448 1.00 94.38 446 GLY A N 1
ATOM 3475 C CA . GLY A 1 446 ? -25.562 -7.923 29.755 1.00 94.38 446 GLY A CA 1
ATOM 3476 C C . GLY A 1 446 ? -26.004 -6.564 30.294 1.00 94.38 446 GLY A C 1
ATOM 3477 O O . GLY A 1 446 ? -26.464 -6.472 31.433 1.00 94.38 446 GLY A O 1
ATOM 3478 N N . ASN A 1 447 ? -25.913 -5.517 29.474 1.00 96.06 447 ASN A N 1
ATOM 3479 C CA . ASN A 1 447 ? -26.277 -4.158 29.867 1.00 96.06 447 ASN A CA 1
ATOM 3480 C C . ASN A 1 447 ? -27.799 -3.988 30.021 1.00 96.06 447 ASN A C 1
ATOM 3482 O O . ASN A 1 447 ? -28.241 -3.342 30.973 1.00 96.06 447 ASN A O 1
ATOM 3486 N N . THR A 1 448 ? -28.619 -4.675 29.216 1.00 95.62 448 THR A N 1
ATOM 3487 C CA . THR A 1 448 ? -30.079 -4.729 29.435 1.00 95.62 448 THR A CA 1
ATOM 3488 C C . THR A 1 448 ? -30.418 -5.350 30.791 1.00 95.62 448 THR A C 1
ATOM 3490 O O . THR A 1 448 ? -31.255 -4.823 31.529 1.00 95.62 448 THR A O 1
ATOM 3493 N N . LEU A 1 449 ? -29.746 -6.442 31.176 1.00 92.81 449 LEU A N 1
ATOM 3494 C CA . LEU A 1 449 ? -29.943 -7.065 32.488 1.00 92.81 449 LEU A CA 1
ATOM 3495 C C . LEU A 1 449 ? -29.564 -6.119 33.636 1.00 92.81 449 LEU A C 1
ATOM 3497 O O . LEU A 1 449 ? -30.258 -6.104 34.653 1.00 92.81 449 LEU A O 1
ATOM 3501 N N . VAL A 1 450 ? -28.518 -5.296 33.480 1.00 92.69 450 VAL A N 1
ATOM 3502 C CA . VAL A 1 450 ? -28.170 -4.248 34.459 1.00 92.69 450 VAL A CA 1
ATOM 3503 C C . VAL A 1 450 ? -29.327 -3.267 34.637 1.00 92.69 450 VAL A C 1
ATOM 3505 O O . VAL A 1 450 ? -29.746 -3.026 35.774 1.00 92.69 450 VAL A O 1
ATOM 3508 N N . CYS A 1 451 ? -29.887 -2.757 33.537 1.00 94.62 451 CYS A N 1
ATOM 3509 C CA . CYS A 1 451 ? -31.038 -1.857 33.572 1.00 94.62 451 CYS A CA 1
ATOM 3510 C C . CYS A 1 451 ? -32.243 -2.510 34.266 1.00 94.62 451 CYS A C 1
ATOM 3512 O O . CYS A 1 451 ? -32.796 -1.942 35.211 1.00 94.62 451 CYS A O 1
ATOM 3514 N N . LEU A 1 452 ? -32.619 -3.726 33.857 1.00 92.75 452 LEU A N 1
ATOM 3515 C CA . LEU A 1 452 ? -33.765 -4.451 34.416 1.00 92.75 452 LEU A CA 1
ATOM 3516 C C . LEU A 1 452 ? -33.606 -4.717 35.914 1.00 92.75 452 LEU A C 1
ATOM 3518 O O . LEU A 1 452 ? -34.530 -4.454 36.683 1.00 92.75 452 LEU A O 1
ATOM 3522 N N . VAL A 1 453 ? -32.428 -5.171 36.351 1.00 90.94 453 VAL A N 1
ATOM 3523 C CA . VAL A 1 453 ? -32.153 -5.432 37.768 1.00 90.94 453 VAL A CA 1
ATOM 3524 C C . VAL A 1 453 ? -32.327 -4.162 38.601 1.00 90.94 453 VAL A C 1
ATOM 3526 O O . VAL A 1 453 ? -32.948 -4.219 39.663 1.00 90.94 453 VAL A O 1
ATOM 3529 N N . VAL A 1 454 ? -31.829 -3.012 38.141 1.00 91.06 454 VAL A N 1
ATOM 3530 C CA . VAL A 1 454 ? -31.971 -1.748 38.881 1.00 91.06 454 VAL A CA 1
ATOM 3531 C C . VAL A 1 454 ? -33.421 -1.264 38.887 1.00 91.06 454 VAL A C 1
ATOM 3533 O O . VAL A 1 454 ? -33.936 -0.886 39.943 1.00 91.06 454 VAL A O 1
ATOM 3536 N N . PHE A 1 455 ? -34.109 -1.302 37.743 1.00 91.25 455 PHE A N 1
ATOM 3537 C CA . PHE A 1 455 ? -35.476 -0.798 37.648 1.00 91.25 455 PHE A CA 1
ATOM 3538 C C . PHE A 1 455 ? -36.492 -1.689 38.356 1.00 91.25 455 PHE A C 1
ATOM 3540 O O . PHE A 1 455 ? -37.394 -1.161 38.997 1.00 91.25 455 PHE A O 1
ATOM 3547 N N . GLN A 1 456 ? -36.355 -3.011 38.337 1.00 89.62 456 GLN A N 1
ATOM 3548 C CA . GLN A 1 456 ? -37.312 -3.904 38.999 1.00 89.62 456 GLN A CA 1
ATOM 3549 C C . GLN A 1 456 ? -37.129 -3.943 40.521 1.00 89.62 456 GLN A C 1
ATOM 3551 O O . GLN A 1 456 ? -38.098 -4.101 41.261 1.00 89.62 456 GLN A O 1
ATOM 3556 N N . ASN A 1 457 ? -35.912 -3.710 41.020 1.00 86.81 457 ASN A N 1
ATOM 3557 C CA . ASN A 1 457 ? -35.624 -3.779 42.450 1.00 86.81 457 ASN A CA 1
ATOM 3558 C C . ASN A 1 457 ? -35.625 -2.390 43.088 1.00 86.81 457 ASN A C 1
ATOM 3560 O O . ASN A 1 457 ? -34.628 -1.672 43.042 1.00 86.81 457 ASN A O 1
ATOM 3564 N N . LYS A 1 458 ? -36.719 -2.032 43.778 1.00 87.94 458 LYS A N 1
ATOM 3565 C CA . LYS A 1 458 ? -36.856 -0.742 44.493 1.00 87.94 458 LYS A CA 1
ATOM 3566 C C . LYS A 1 458 ? -35.656 -0.425 45.402 1.00 87.94 458 LYS A C 1
ATOM 3568 O O . LYS A 1 458 ? -35.222 0.719 45.465 1.00 87.94 458 LYS A O 1
ATOM 3573 N N . SER A 1 459 ? -35.072 -1.437 46.047 1.00 85.69 459 SER A N 1
ATOM 3574 C CA . SER A 1 459 ? -33.909 -1.291 46.940 1.00 85.69 459 SER A CA 1
ATOM 3575 C C . SER A 1 459 ? -32.603 -0.895 46.233 1.00 85.69 459 SER A C 1
ATOM 3577 O O . SER A 1 459 ? -31.656 -0.458 46.891 1.00 85.69 459 SER A O 1
ATOM 3579 N N . LEU A 1 460 ? -32.536 -1.047 44.907 1.00 85.62 460 LEU A N 1
ATOM 3580 C CA . LEU A 1 460 ? -31.401 -0.666 44.070 1.00 85.62 460 LEU A CA 1
ATOM 3581 C C . LEU A 1 460 ? -31.601 0.694 43.387 1.00 85.62 460 LEU A C 1
ATOM 3583 O O . LEU A 1 460 ? -30.668 1.172 42.752 1.00 85.62 460 LEU A O 1
ATOM 3587 N N . ARG A 1 461 ? -32.752 1.358 43.539 1.00 89.19 461 ARG A N 1
ATOM 3588 C CA . ARG A 1 461 ? -33.060 2.648 42.896 1.00 89.19 461 ARG A CA 1
ATOM 3589 C C . ARG A 1 461 ? -32.432 3.838 43.635 1.00 89.19 461 ARG A C 1
ATOM 3591 O O . ARG A 1 461 ? -33.122 4.728 44.125 1.00 89.19 461 ARG A O 1
ATOM 3598 N N . VAL A 1 462 ? -31.105 3.838 43.738 1.00 86.31 462 VAL A N 1
ATOM 3599 C CA . VAL A 1 462 ? -30.303 4.890 44.387 1.00 86.31 462 VAL A CA 1
ATOM 3600 C C . VAL A 1 462 ? -29.510 5.699 43.351 1.00 86.31 462 VAL A C 1
ATOM 3602 O O . VAL A 1 462 ? -29.164 5.138 42.313 1.00 86.31 462 VAL A O 1
ATOM 3605 N N . PRO A 1 463 ? -29.158 6.975 43.626 1.00 86.69 463 PRO A N 1
ATOM 3606 C CA . PRO A 1 463 ? -28.440 7.864 42.698 1.00 86.69 463 PRO A CA 1
ATOM 3607 C C . PRO A 1 463 ? -27.269 7.212 41.947 1.00 86.69 463 PRO A C 1
ATOM 3609 O O . PRO A 1 463 ? -27.229 7.238 40.722 1.00 86.69 463 PRO A O 1
ATOM 3612 N N . MET A 1 464 ? -26.374 6.533 42.669 1.00 85.62 464 MET A N 1
ATOM 3613 C CA . MET A 1 464 ? -25.232 5.822 42.078 1.00 85.62 464 MET A CA 1
ATOM 3614 C C . MET A 1 464 ? -25.651 4.743 41.069 1.00 85.62 464 MET A C 1
ATOM 3616 O O . MET A 1 464 ? -25.053 4.619 40.009 1.00 85.62 464 MET A O 1
ATOM 3620 N N . ASN A 1 465 ? -26.694 3.970 41.365 1.00 89.00 465 ASN A N 1
ATOM 3621 C CA . ASN A 1 465 ? -27.129 2.908 40.462 1.00 89.00 465 ASN A CA 1
ATOM 3622 C C . ASN A 1 465 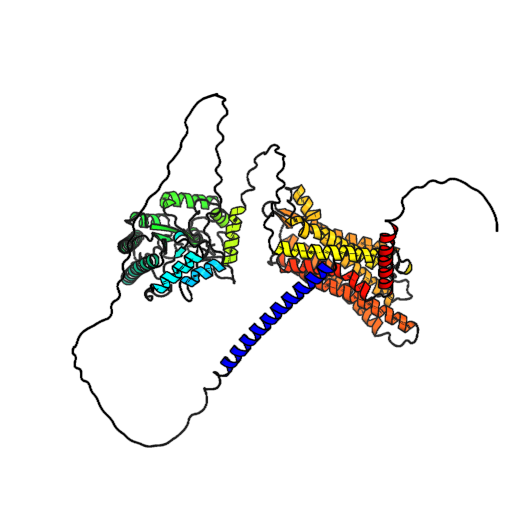? -27.812 3.470 39.209 1.00 89.00 465 ASN A C 1
ATOM 3624 O O . ASN A 1 465 ? -27.736 2.834 38.168 1.00 89.00 465 ASN A O 1
ATOM 3628 N N . TYR A 1 466 ? -28.413 4.664 39.270 1.00 93.00 466 TYR A N 1
ATOM 3629 C CA . TYR A 1 466 ? -28.883 5.354 38.065 1.00 93.00 466 TYR A CA 1
ATOM 3630 C C . TYR A 1 466 ? -27.726 5.797 37.161 1.00 93.00 466 TYR A C 1
ATOM 3632 O O . TYR A 1 466 ? -27.857 5.718 35.945 1.00 93.00 466 TYR A O 1
ATOM 3640 N N . LEU A 1 467 ? -26.578 6.188 37.726 1.00 93.56 467 LEU A N 1
ATOM 3641 C CA . LEU A 1 467 ? -25.370 6.445 36.931 1.00 93.56 467 LEU A CA 1
ATOM 3642 C C . LEU A 1 467 ? -24.819 5.157 36.299 1.00 93.56 467 LEU A C 1
ATOM 3644 O O . LEU A 1 467 ? -24.386 5.187 35.155 1.00 93.56 467 LEU A O 1
ATOM 3648 N N . LEU A 1 468 ? -24.897 4.013 36.992 1.00 91.62 468 LEU A N 1
ATOM 3649 C CA . LEU A 1 468 ? -24.556 2.710 36.398 1.00 91.62 468 LEU A CA 1
ATOM 3650 C C . LEU A 1 468 ? -25.520 2.307 35.274 1.00 91.62 468 LEU A C 1
ATOM 3652 O O . LEU A 1 468 ? -25.093 1.729 34.283 1.00 91.62 468 LEU A O 1
ATOM 3656 N N . VAL A 1 469 ? -26.809 2.628 35.412 1.00 94.62 469 VAL A N 1
ATOM 3657 C CA . VAL A 1 469 ? -27.786 2.454 34.329 1.00 94.62 469 VAL A CA 1
ATOM 3658 C C . VAL A 1 469 ? -27.443 3.355 33.145 1.00 94.62 469 VAL A C 1
ATOM 3660 O O . VAL A 1 469 ? -27.492 2.884 32.017 1.00 94.62 469 VAL A O 1
ATOM 3663 N N . ASN A 1 470 ? -27.059 4.614 33.377 1.00 96.69 470 ASN A N 1
ATOM 3664 C CA . ASN A 1 470 ? -26.629 5.498 32.293 1.00 96.69 470 ASN A CA 1
ATOM 3665 C C . ASN A 1 470 ? -25.386 4.960 31.575 1.00 96.69 470 ASN A C 1
ATOM 3667 O O . ASN A 1 470 ? -25.349 4.968 30.352 1.00 96.69 470 ASN A O 1
ATOM 3671 N N . LEU A 1 471 ? -24.415 4.436 32.329 1.00 95.88 471 LEU A N 1
ATOM 3672 C CA . LEU A 1 471 ? -23.224 3.795 31.770 1.00 95.88 471 LEU A CA 1
ATOM 3673 C C . LEU A 1 471 ? -23.598 2.579 30.907 1.00 95.88 471 LEU A C 1
ATOM 3675 O O . LEU A 1 471 ? -23.140 2.471 29.778 1.00 95.88 471 LEU A O 1
ATOM 3679 N N . ALA A 1 472 ? -24.513 1.728 31.383 1.00 96.50 472 ALA A N 1
ATOM 3680 C CA . ALA A 1 472 ? -25.030 0.602 30.604 1.00 96.50 472 ALA A CA 1
ATOM 3681 C C . ALA A 1 472 ? -25.747 1.053 29.314 1.00 96.50 472 ALA A C 1
ATOM 3683 O O . ALA A 1 472 ? -25.612 0.410 28.278 1.00 96.50 472 ALA A O 1
ATOM 3684 N N . ILE A 1 473 ? -26.495 2.164 29.347 1.00 97.94 473 ILE A N 1
ATOM 3685 C CA . ILE A 1 473 ? -27.155 2.735 28.159 1.00 97.94 473 ILE A CA 1
ATOM 3686 C C . ILE A 1 473 ? -26.128 3.296 27.168 1.00 97.94 473 ILE A C 1
ATOM 3688 O O . ILE A 1 473 ? -26.272 3.092 25.962 1.00 97.94 473 ILE A O 1
ATOM 3692 N N . ALA A 1 474 ? -25.088 3.966 27.656 1.00 97.88 474 ALA A N 1
ATOM 3693 C CA . ALA A 1 474 ? -23.997 4.477 26.834 1.00 97.88 474 ALA A CA 1
ATOM 3694 C C . ALA A 1 474 ? -23.217 3.333 26.151 1.00 97.88 474 ALA A C 1
ATOM 3696 O O . ALA A 1 474 ? -23.012 3.365 24.937 1.00 97.88 474 ALA A O 1
ATOM 3697 N N . ASP A 1 475 ? -22.924 2.258 26.887 1.00 97.44 475 ASP A N 1
ATOM 3698 C CA . ASP A 1 475 ? -22.288 1.044 26.361 1.00 97.44 475 ASP A CA 1
ATOM 3699 C C . ASP A 1 475 ? -23.148 0.316 25.313 1.00 97.44 475 ASP A C 1
ATOM 3701 O O . ASP A 1 475 ? -22.626 -0.141 24.293 1.00 97.44 475 ASP A O 1
ATOM 3705 N N . MET A 1 476 ? -24.469 0.232 25.529 1.00 97.81 476 MET A N 1
ATOM 3706 C CA . MET A 1 476 ? -25.397 -0.300 24.522 1.00 97.81 476 MET A CA 1
ATOM 3707 C C . MET A 1 476 ? -25.458 0.595 23.286 1.00 97.81 476 MET A C 1
ATOM 3709 O O . MET A 1 476 ? -25.544 0.083 22.175 1.00 97.81 476 MET A O 1
ATOM 3713 N N . SER A 1 477 ? -25.390 1.916 23.459 1.00 97.19 477 SER A N 1
ATOM 3714 C CA . SER A 1 477 ? -25.401 2.863 22.339 1.00 97.19 477 SER A CA 1
ATOM 3715 C C . SER A 1 477 ? -24.167 2.676 21.457 1.00 97.19 477 SER A C 1
ATOM 3717 O O . SER A 1 477 ? -24.310 2.551 20.242 1.00 97.19 477 SER A O 1
ATOM 3719 N N . PHE A 1 478 ? -22.977 2.531 22.055 1.00 97.00 478 PHE A N 1
ATOM 3720 C CA . PHE A 1 478 ? -21.769 2.155 21.315 1.00 97.00 478 PHE A CA 1
ATOM 3721 C C . PHE A 1 478 ? -21.983 0.850 20.529 1.00 97.00 478 PHE A C 1
ATOM 3723 O O . PHE A 1 478 ? -21.770 0.819 19.319 1.00 97.00 478 PHE A O 1
ATOM 3730 N N . ALA A 1 479 ? -22.474 -0.210 21.185 1.00 96.62 479 ALA A N 1
ATOM 3731 C CA . ALA A 1 479 ? -22.693 -1.514 20.553 1.00 96.62 479 ALA A CA 1
ATOM 3732 C C . ALA A 1 479 ? -23.701 -1.463 19.388 1.00 96.62 479 ALA A C 1
ATOM 3734 O O . ALA A 1 479 ? -23.475 -2.084 18.348 1.00 96.62 479 ALA A O 1
ATOM 3735 N N . VAL A 1 480 ? -24.793 -0.709 19.536 1.00 96.19 480 VAL A N 1
ATOM 3736 C CA . VAL A 1 480 ? -25.799 -0.530 18.480 1.00 96.19 480 VAL A CA 1
ATOM 3737 C C . VAL A 1 480 ? -25.195 0.176 17.274 1.00 96.19 480 VAL A C 1
ATOM 3739 O O . VAL A 1 480 ? -25.353 -0.323 16.163 1.00 96.19 480 VAL A O 1
ATOM 3742 N N . PHE A 1 481 ? -24.483 1.287 17.468 1.00 95.69 481 PHE A N 1
ATOM 3743 C CA . PHE A 1 481 ? -23.987 2.110 16.359 1.00 95.69 481 PHE A CA 1
ATOM 3744 C C . PHE A 1 481 ? -22.666 1.627 15.751 1.00 95.69 481 PHE A C 1
ATOM 3746 O O . PHE A 1 481 ? -22.378 1.960 14.606 1.00 95.69 481 PHE A O 1
ATOM 3753 N N . VAL A 1 482 ? -21.882 0.804 16.455 1.00 94.56 482 VAL A N 1
ATOM 3754 C CA . VAL A 1 482 ? -20.695 0.143 15.879 1.00 94.56 482 VAL A CA 1
ATOM 3755 C C . VAL A 1 482 ? -21.085 -1.086 15.046 1.00 94.56 482 VAL A C 1
ATOM 3757 O O . VAL A 1 482 ? -20.376 -1.478 14.118 1.00 94.56 482 VAL A O 1
ATOM 3760 N N . SER A 1 483 ? -22.244 -1.693 15.337 1.00 94.12 483 SER A N 1
ATOM 3761 C CA . SER A 1 483 ? -22.704 -2.911 14.663 1.00 94.12 483 SER A CA 1
ATOM 3762 C C . SER A 1 483 ? -22.827 -2.779 13.138 1.00 94.12 483 SER A C 1
ATOM 3764 O O . SER A 1 483 ? -22.341 -3.678 12.443 1.00 94.12 483 SER A O 1
ATOM 3766 N N . PRO A 1 484 ? -23.375 -1.696 12.545 1.00 93.88 484 PRO A N 1
ATOM 3767 C CA . PRO A 1 484 ? -23.561 -1.654 11.106 1.00 93.88 484 PRO A CA 1
ATOM 3768 C C . PRO A 1 484 ? -22.227 -1.497 10.375 1.00 93.88 484 PRO A C 1
ATOM 3770 O O . PRO A 1 484 ? -22.090 -2.017 9.273 1.00 93.88 484 PRO A O 1
ATOM 3773 N N . GLN A 1 485 ? -21.227 -0.862 10.993 1.00 91.50 485 GLN A N 1
ATOM 3774 C CA . GLN A 1 485 ? -19.892 -0.685 10.421 1.00 91.50 485 GLN A CA 1
ATOM 3775 C C . GLN A 1 485 ? -19.143 -2.013 10.226 1.00 91.50 485 GLN A C 1
ATOM 3777 O O . GLN A 1 485 ? -18.489 -2.185 9.197 1.00 91.50 485 GLN A O 1
ATOM 3782 N N . TYR A 1 486 ? -19.235 -2.947 11.181 1.00 91.62 486 TYR A N 1
ATOM 3783 C CA . TYR A 1 486 ? -18.451 -4.194 11.158 1.00 91.62 486 TYR A CA 1
ATOM 3784 C C . TYR A 1 486 ? -19.262 -5.450 10.824 1.00 91.62 486 TYR A C 1
ATOM 3786 O O . TYR A 1 486 ? -18.692 -6.413 10.318 1.00 91.62 486 TYR A O 1
ATOM 3794 N N . ILE A 1 487 ? -20.572 -5.459 11.091 1.00 92.25 487 ILE A N 1
ATOM 3795 C CA . ILE A 1 487 ? -21.435 -6.632 10.877 1.00 92.25 487 ILE A CA 1
ATOM 3796 C C . ILE A 1 487 ? -22.226 -6.493 9.579 1.00 92.25 487 ILE A C 1
ATOM 3798 O O . ILE A 1 487 ? -22.270 -7.429 8.791 1.00 92.25 487 ILE A O 1
ATOM 3802 N N . VAL A 1 488 ? -22.854 -5.337 9.343 1.00 87.62 488 VAL A N 1
ATOM 3803 C CA . VAL A 1 488 ? -23.804 -5.165 8.227 1.00 87.62 488 VAL A CA 1
ATOM 3804 C C . VAL A 1 488 ? -23.103 -4.713 6.952 1.00 87.62 488 VAL A C 1
ATOM 3806 O O . VAL A 1 488 ? -23.350 -5.260 5.880 1.00 87.62 488 VAL A O 1
ATOM 3809 N N . ARG A 1 489 ? -22.202 -3.734 7.059 1.00 84.81 489 ARG A N 1
ATOM 3810 C CA . ARG A 1 489 ? -21.525 -3.094 5.929 1.00 84.81 489 ARG A CA 1
ATOM 3811 C C . ARG A 1 489 ? -20.852 -4.073 4.956 1.00 84.81 489 ARG A C 1
ATOM 3813 O O . ARG A 1 489 ? -21.000 -3.841 3.759 1.00 84.81 489 ARG A O 1
ATOM 3820 N N . PRO A 1 490 ? -20.180 -5.163 5.382 1.00 80.31 490 PRO A N 1
ATOM 3821 C CA . PRO A 1 490 ? -19.594 -6.113 4.431 1.00 80.31 490 PRO A CA 1
ATOM 3822 C C . PRO A 1 490 ? -20.616 -6.791 3.500 1.00 80.31 490 PRO A C 1
ATOM 3824 O O . PRO A 1 490 ? -20.269 -7.211 2.397 1.00 80.31 490 PRO A O 1
ATOM 3827 N N . PHE A 1 491 ? -21.882 -6.866 3.922 1.00 80.81 491 PHE A N 1
ATOM 3828 C CA . PHE A 1 491 ? -22.991 -7.449 3.160 1.00 80.81 491 PHE A CA 1
ATOM 3829 C C . PHE A 1 491 ? -23.916 -6.393 2.542 1.00 80.81 491 PHE A C 1
ATOM 3831 O O . PHE A 1 491 ? -24.830 -6.734 1.792 1.00 80.81 491 PHE A O 1
ATOM 3838 N N . PHE A 1 492 ? -23.706 -5.115 2.859 1.00 81.62 492 PHE A N 1
ATOM 3839 C CA . PHE A 1 492 ? -24.584 -4.027 2.459 1.00 81.62 492 PHE A CA 1
ATOM 3840 C C . PHE A 1 492 ? -23.962 -3.200 1.337 1.00 81.62 492 PHE A C 1
ATOM 3842 O O . PHE A 1 492 ? -22.902 -2.588 1.480 1.00 81.62 492 PHE A O 1
ATOM 3849 N N . HIS A 1 493 ? -24.664 -3.135 0.209 1.00 82.56 493 HIS A N 1
ATOM 3850 C CA . HIS A 1 493 ? -24.289 -2.257 -0.887 1.00 82.56 493 HIS A CA 1
ATOM 3851 C C . HIS A 1 493 ? -24.734 -0.828 -0.588 1.00 82.56 493 HIS A C 1
ATOM 3853 O O . HIS A 1 493 ? -25.917 -0.503 -0.650 1.00 82.56 493 HIS A O 1
ATOM 3859 N N . HIS A 1 494 ? -23.762 0.030 -0.295 1.00 85.00 494 HIS A N 1
ATOM 3860 C CA . HIS A 1 494 ? -24.014 1.449 -0.111 1.00 85.00 494 HIS A CA 1
ATOM 3861 C C . HIS A 1 494 ? -24.569 2.105 -1.390 1.00 85.00 494 HIS A C 1
ATOM 3863 O O . HIS A 1 494 ? -23.971 1.929 -2.460 1.00 85.00 494 HIS A O 1
ATOM 3869 N N . PRO A 1 495 ? -25.665 2.883 -1.288 1.00 89.38 495 PRO A N 1
ATOM 3870 C CA . PRO A 1 495 ? -26.158 3.713 -2.381 1.00 89.38 495 PRO A CA 1
ATOM 3871 C C . PRO A 1 495 ? -25.188 4.865 -2.679 1.00 89.38 495 PRO A C 1
ATOM 3873 O O . PRO A 1 495 ? -24.319 5.189 -1.870 1.00 89.38 495 PRO A O 1
ATOM 3876 N N . GLU A 1 496 ? -25.340 5.495 -3.842 1.00 85.38 496 GLU A N 1
ATOM 3877 C CA . GLU A 1 496 ? -24.565 6.688 -4.203 1.00 85.38 496 GLU A CA 1
ATOM 3878 C C . GLU A 1 496 ? -24.933 7.899 -3.310 1.00 85.38 496 GLU A C 1
ATOM 3880 O O . GLU A 1 496 ? -26.017 7.929 -2.704 1.00 85.38 496 GLU A O 1
ATOM 3885 N N . PRO A 1 497 ? -24.043 8.903 -3.184 1.00 87.00 497 PRO A N 1
ATOM 3886 C CA . PRO A 1 497 ? -24.370 10.176 -2.545 1.00 87.00 497 PRO A CA 1
ATOM 3887 C C . PRO A 1 497 ? -25.613 10.826 -3.186 1.00 87.00 497 PRO A C 1
ATOM 3889 O O . PRO A 1 497 ? -25.809 10.700 -4.396 1.00 87.00 497 PRO A O 1
ATOM 3892 N N . PRO A 1 498 ? -26.478 11.514 -2.413 1.00 92.44 498 PRO A N 1
ATOM 3893 C CA . PRO A 1 498 ? -26.318 11.905 -1.005 1.00 92.44 498 PRO A CA 1
ATOM 3894 C C . PRO A 1 498 ? -26.766 10.840 0.011 1.00 92.44 498 PRO A C 1
ATOM 3896 O O . PRO A 1 498 ? -26.498 10.970 1.204 1.00 92.44 498 PRO A O 1
ATOM 3899 N N . VAL A 1 499 ? -27.447 9.777 -0.433 1.00 92.38 499 VAL A N 1
ATOM 3900 C CA . VAL A 1 499 ? -27.971 8.737 0.470 1.00 92.38 499 VAL A CA 1
ATOM 3901 C C . VAL A 1 499 ? -26.829 7.916 1.069 1.00 92.38 499 VAL A C 1
ATOM 3903 O O . VAL A 1 499 ? -26.859 7.599 2.257 1.00 92.38 499 VAL A O 1
ATOM 3906 N N . GLY A 1 500 ? -25.798 7.608 0.274 1.00 90.62 500 GLY A N 1
ATOM 3907 C CA . GLY A 1 500 ? -24.587 6.938 0.754 1.00 90.62 500 GLY A 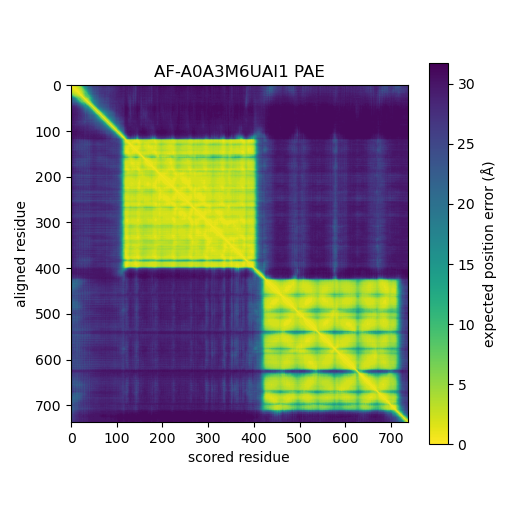CA 1
ATOM 3908 C C . GLY A 1 500 ? -23.898 7.715 1.872 1.00 90.62 500 GLY A C 1
ATOM 3909 O O . GLY A 1 500 ? -23.592 7.135 2.914 1.00 90.62 500 GLY A O 1
ATOM 3910 N N . ASP A 1 501 ? -23.736 9.028 1.683 1.00 93.19 501 ASP A N 1
ATOM 3911 C CA . ASP A 1 501 ? -23.166 9.933 2.685 1.00 93.19 501 ASP A CA 1
ATOM 3912 C C . ASP A 1 501 ? -24.003 9.936 3.955 1.00 93.19 501 ASP A C 1
ATOM 3914 O O . ASP A 1 501 ? -23.470 9.733 5.042 1.00 93.19 501 ASP A O 1
ATOM 3918 N N . PHE A 1 502 ? -25.322 10.097 3.825 1.00 94.94 502 PHE A N 1
ATOM 3919 C CA . PHE A 1 502 ? -26.228 10.049 4.967 1.00 94.94 502 PHE A CA 1
ATOM 3920 C C . PHE A 1 502 ? -26.057 8.750 5.767 1.00 94.94 502 PHE A C 1
ATOM 3922 O O . PHE A 1 502 ? -25.885 8.802 6.983 1.00 94.94 502 PHE A O 1
ATOM 3929 N N . LEU A 1 503 ? -26.009 7.593 5.097 1.00 93.56 503 LEU A N 1
ATOM 3930 C CA . LEU A 1 503 ? -25.801 6.299 5.753 1.00 93.56 503 LEU A CA 1
ATOM 3931 C C . LEU A 1 503 ? -24.426 6.175 6.419 1.00 93.56 503 LEU A C 1
ATOM 3933 O O . LEU A 1 503 ? -24.341 5.610 7.509 1.00 93.56 503 LEU A O 1
ATOM 3937 N N . CYS A 1 504 ? -23.364 6.722 5.823 1.00 93.38 504 CYS A N 1
ATOM 3938 C CA . CYS A 1 504 ? -22.052 6.762 6.468 1.00 93.38 504 CYS A CA 1
ATOM 3939 C C . CYS A 1 504 ? -22.079 7.600 7.754 1.00 93.38 504 CYS A C 1
ATOM 3941 O O . CYS A 1 504 ? -21.522 7.175 8.763 1.00 93.38 504 CYS A O 1
ATOM 3943 N N . LYS A 1 505 ? -22.791 8.731 7.763 1.00 94.38 505 LYS A N 1
ATOM 3944 C CA . LYS A 1 505 ? -22.920 9.591 8.950 1.00 94.38 505 LYS A CA 1
ATOM 3945 C C . LYS A 1 505 ? -23.690 8.924 10.087 1.00 94.38 505 LYS A C 1
ATOM 3947 O O . LYS A 1 505 ? -23.304 9.063 11.244 1.00 94.38 505 LYS A O 1
ATOM 3952 N N . VAL A 1 506 ? -24.775 8.210 9.770 1.00 92.25 506 VAL A N 1
ATOM 3953 C CA . VAL A 1 506 ? -25.739 7.746 10.789 1.00 92.25 506 VAL A CA 1
ATOM 3954 C C . VAL A 1 506 ? -25.713 6.248 11.089 1.00 92.25 506 VAL A C 1
ATOM 3956 O O . VAL A 1 506 ? -26.343 5.818 12.049 1.00 92.25 506 VAL A O 1
ATOM 3959 N N . ALA A 1 507 ? -25.044 5.426 10.281 1.00 90.56 507 ALA A N 1
ATOM 3960 C CA . ALA A 1 507 ? -25.104 3.975 10.456 1.00 90.56 507 ALA A CA 1
ATOM 3961 C C . ALA A 1 507 ? -23.757 3.283 10.250 1.00 90.56 507 ALA A C 1
ATOM 3963 O O . ALA A 1 507 ? -23.299 2.557 11.126 1.00 90.56 507 ALA A O 1
ATOM 3964 N N . THR A 1 508 ? -23.116 3.465 9.100 1.00 92.12 508 THR A N 1
ATOM 3965 C CA . THR A 1 508 ? -22.038 2.561 8.662 1.00 92.12 508 THR A CA 1
ATOM 3966 C C . THR A 1 508 ? -20.633 3.145 8.764 1.00 92.12 508 THR A C 1
ATOM 3968 O O . THR A 1 508 ? -19.666 2.388 8.655 1.00 92.12 508 THR A O 1
ATOM 3971 N N . GLY A 1 509 ? -20.497 4.457 8.983 1.00 89.31 509 GLY A N 1
ATOM 3972 C CA . GLY A 1 509 ? -19.208 5.116 9.218 1.00 89.31 509 GLY A CA 1
ATOM 3973 C C . GLY A 1 509 ? -18.726 5.032 10.665 1.00 89.31 509 GLY A C 1
ATOM 3974 O O . GLY A 1 509 ? -17.554 5.268 10.922 1.00 89.31 509 GLY A O 1
ATOM 3975 N N . GLY A 1 510 ? -19.599 4.651 11.602 1.00 90.44 510 GLY A N 1
ATOM 3976 C CA . GLY A 1 510 ? -19.232 4.414 13.000 1.00 90.44 510 GLY A CA 1
ATOM 3977 C C . GLY A 1 510 ? -19.152 5.663 13.880 1.00 90.44 510 GLY A C 1
ATOM 3978 O O . GLY A 1 510 ? -19.090 5.510 15.096 1.00 90.44 510 GLY A O 1
ATOM 3979 N N . SER A 1 511 ? -19.232 6.882 13.331 1.00 91.19 511 SER A N 1
ATOM 3980 C CA . SER A 1 511 ? -19.093 8.129 14.108 1.00 91.19 511 SER A CA 1
ATOM 3981 C C . SER A 1 511 ? -20.068 8.224 15.290 1.00 91.19 511 SER A C 1
ATOM 3983 O O . SER A 1 511 ? -19.684 8.621 16.383 1.00 91.19 511 SER A O 1
ATOM 3985 N N . LEU A 1 512 ? -21.317 7.773 15.118 1.00 93.81 512 LEU A N 1
ATOM 3986 C CA . LEU A 1 512 ? -22.310 7.763 16.202 1.00 93.81 512 LEU A CA 1
ATOM 3987 C C . LEU A 1 512 ? -21.975 6.806 17.353 1.00 93.81 512 LEU A C 1
ATOM 3989 O O . LEU A 1 512 ? -22.479 6.997 18.459 1.00 93.81 512 LEU A O 1
ATOM 3993 N N . SER A 1 513 ? -21.138 5.789 17.129 1.00 95.25 513 SER A N 1
ATOM 3994 C CA . SER A 1 513 ? -20.720 4.892 18.213 1.00 95.25 513 SER A CA 1
ATOM 3995 C C . SER A 1 513 ? -19.902 5.639 19.267 1.00 95.25 513 SER A C 1
ATOM 3997 O O . SER A 1 513 ? -20.095 5.415 20.464 1.00 95.25 513 SER A O 1
ATOM 3999 N N . TRP A 1 514 ? -19.092 6.611 18.839 1.00 95.25 514 TRP A N 1
ATOM 4000 C CA . TRP A 1 514 ? -18.221 7.400 19.708 1.00 95.25 514 TRP A CA 1
ATOM 4001 C C . TRP A 1 514 ? -18.984 8.312 20.667 1.00 95.25 514 TRP A C 1
ATOM 4003 O O . TRP A 1 514 ? -18.525 8.513 21.787 1.00 95.25 514 TRP A O 1
ATOM 4013 N N . VAL A 1 515 ? -20.212 8.719 20.326 1.00 96.56 515 VAL A N 1
ATOM 4014 C CA . VAL A 1 515 ? -21.111 9.425 21.258 1.00 96.56 515 VAL A CA 1
ATOM 4015 C C . VAL A 1 515 ? -21.383 8.572 22.501 1.00 96.56 515 VAL A C 1
ATOM 4017 O O . VAL A 1 515 ? -21.372 9.078 23.622 1.00 96.56 515 VAL A O 1
ATOM 4020 N N . GLY A 1 516 ? -21.594 7.262 22.323 1.00 96.50 516 GLY A N 1
ATOM 4021 C CA . GLY A 1 516 ? -21.759 6.323 23.433 1.00 96.50 516 GLY A CA 1
ATOM 4022 C C . GLY A 1 516 ? -20.496 6.230 24.289 1.00 96.50 516 GLY A C 1
ATOM 4023 O O . GLY A 1 516 ? -20.570 6.326 25.512 1.00 96.50 516 GLY A O 1
ATOM 4024 N N . THR A 1 517 ? -19.326 6.130 23.656 1.00 96.19 517 THR A N 1
ATOM 4025 C CA . THR A 1 517 ? -18.030 6.108 24.353 1.00 96.19 517 THR A CA 1
ATOM 4026 C C . THR A 1 517 ? -17.792 7.387 25.161 1.00 96.19 517 THR A C 1
ATOM 4028 O O . THR A 1 517 ? -17.495 7.309 26.355 1.00 96.19 517 THR A O 1
ATOM 4031 N N . ALA A 1 518 ? -17.991 8.563 24.561 1.00 96.44 518 ALA A N 1
ATOM 4032 C CA . ALA A 1 518 ? -17.845 9.852 25.233 1.00 96.44 518 ALA A CA 1
ATOM 4033 C C . ALA A 1 518 ? -18.848 10.000 26.394 1.00 96.44 518 ALA A C 1
ATOM 4035 O O . ALA A 1 518 ? -18.469 10.362 27.513 1.00 96.44 518 ALA A O 1
ATOM 4036 N N . ALA A 1 519 ? -20.116 9.618 26.194 1.00 97.75 519 ALA A N 1
ATOM 4037 C CA . ALA A 1 519 ? -21.118 9.614 27.260 1.00 97.75 519 ALA A CA 1
ATOM 4038 C C . ALA A 1 519 ? -20.723 8.680 28.421 1.00 97.75 519 ALA A C 1
ATOM 4040 O O . ALA A 1 519 ? -20.922 9.031 29.592 1.00 97.75 519 ALA A O 1
ATOM 4041 N N . SER A 1 520 ? -20.111 7.525 28.134 1.00 96.94 520 SER A N 1
ATOM 4042 C CA . SER A 1 520 ? -19.549 6.625 29.150 1.00 96.94 520 SER A CA 1
ATOM 4043 C C . SER A 1 520 ? -18.423 7.296 29.948 1.00 96.94 520 SER A C 1
ATOM 4045 O O . SER A 1 520 ? -18.444 7.232 31.181 1.00 96.94 520 SER A O 1
ATOM 4047 N N . VAL A 1 521 ? -17.490 8.005 29.298 1.00 97.12 521 VAL A N 1
ATOM 4048 C CA . VAL A 1 521 ? -16.414 8.754 29.980 1.00 97.12 521 VAL A CA 1
ATOM 4049 C C . VAL A 1 521 ? -16.987 9.808 30.930 1.00 97.12 521 VAL A C 1
ATOM 4051 O O . VAL A 1 521 ? -16.658 9.824 32.121 1.00 97.12 521 VAL A O 1
ATOM 4054 N N . PHE A 1 522 ? -17.900 10.657 30.454 1.00 97.06 522 PHE A N 1
ATOM 4055 C CA . PHE A 1 522 ? -18.513 11.687 31.300 1.00 97.06 522 PHE A CA 1
ATOM 4056 C C . PHE A 1 522 ? -19.387 11.085 32.411 1.00 97.06 522 PHE A C 1
ATOM 4058 O O . PHE A 1 522 ? -19.457 11.626 33.518 1.00 97.06 522 PHE A O 1
ATOM 4065 N N . THR A 1 523 ? -19.983 9.912 32.188 1.00 96.69 523 THR A N 1
ATOM 4066 C CA . THR A 1 523 ? -20.668 9.162 33.250 1.00 96.69 523 THR A CA 1
ATOM 4067 C C . THR A 1 523 ? -19.696 8.698 34.335 1.00 96.69 523 THR A C 1
ATOM 4069 O O . THR A 1 523 ? -20.010 8.803 35.524 1.00 96.69 523 THR A O 1
ATOM 4072 N N . LEU A 1 524 ? -18.493 8.242 33.972 1.00 95.75 524 LEU A N 1
ATOM 4073 C CA . LEU A 1 524 ? -17.455 7.874 34.940 1.00 95.75 524 LEU A CA 1
ATOM 4074 C C . LEU A 1 524 ? -16.971 9.084 35.753 1.00 95.75 524 LEU A C 1
ATOM 4076 O O . LEU A 1 524 ? -16.760 8.958 36.961 1.00 95.75 524 LEU A O 1
ATOM 4080 N N . VAL A 1 525 ? -16.900 10.273 35.147 1.00 96.75 525 VAL A N 1
ATOM 4081 C CA . VAL A 1 525 ? -16.623 11.534 35.860 1.00 96.75 525 VAL A CA 1
ATOM 4082 C C . VAL A 1 525 ? -17.705 11.836 36.906 1.00 96.75 525 VAL A C 1
ATOM 4084 O O . VAL A 1 525 ? -17.389 12.187 38.051 1.00 96.75 525 VAL A O 1
ATOM 4087 N N . LEU A 1 526 ? -18.986 11.651 36.564 1.00 95.50 526 LEU A N 1
ATOM 4088 C CA . LEU A 1 526 ? -20.100 11.808 37.511 1.00 95.50 526 LEU A CA 1
ATOM 4089 C C . LEU A 1 526 ? -20.036 10.774 38.641 1.00 95.50 526 LEU A C 1
ATOM 4091 O O . LEU A 1 526 ? -20.257 11.116 39.803 1.00 95.50 526 LEU A O 1
ATOM 4095 N N . ILE A 1 527 ? -19.689 9.525 38.323 1.00 94.06 527 ILE A N 1
ATOM 4096 C CA . ILE A 1 527 ? -19.491 8.449 39.301 1.00 94.06 527 ILE A CA 1
ATOM 4097 C C . ILE A 1 527 ? -18.339 8.791 40.254 1.00 94.06 527 ILE A C 1
ATOM 4099 O O . ILE A 1 527 ? -18.494 8.660 41.472 1.00 94.06 527 ILE A O 1
ATOM 4103 N N . ALA A 1 528 ? -17.199 9.253 39.736 1.00 94.50 528 ALA A N 1
ATOM 4104 C CA . ALA A 1 528 ? -16.056 9.674 40.542 1.00 94.50 528 ALA A CA 1
ATOM 4105 C C . ALA A 1 528 ? -16.436 10.838 41.470 1.00 94.50 528 ALA A C 1
ATOM 4107 O O . ALA A 1 528 ? -16.147 10.800 42.669 1.00 94.50 528 ALA A O 1
ATOM 4108 N N . SER A 1 529 ? -17.173 11.820 40.947 1.00 93.06 529 SER A N 1
ATOM 4109 C CA . SER A 1 529 ? -17.678 12.967 41.709 1.00 93.06 529 SER A CA 1
ATOM 4110 C C . SER A 1 529 ? -18.657 12.546 42.809 1.00 93.06 529 SER A C 1
ATOM 4112 O O . SER A 1 529 ? -18.532 12.968 43.959 1.00 93.06 529 SER A O 1
ATOM 4114 N N . ASP A 1 530 ? -19.601 11.653 42.510 1.00 90.88 530 ASP A N 1
ATOM 4115 C CA . ASP A 1 530 ? -20.509 11.094 43.513 1.00 90.88 530 ASP A CA 1
ATOM 4116 C C . ASP A 1 530 ? -19.736 10.378 44.631 1.00 90.88 530 ASP A C 1
ATOM 4118 O O . ASP A 1 530 ? -20.035 10.550 45.820 1.00 90.88 530 ASP A O 1
ATOM 4122 N N . ARG A 1 531 ? -18.710 9.595 44.268 1.00 90.31 531 ARG A N 1
ATOM 4123 C CA . ARG A 1 531 ? -17.848 8.910 45.238 1.00 90.31 531 ARG A CA 1
ATOM 4124 C C . ARG A 1 531 ? -17.060 9.883 46.095 1.00 90.31 531 ARG A C 1
ATOM 4126 O O . ARG A 1 531 ? -16.980 9.662 47.303 1.00 90.31 531 ARG A O 1
ATOM 4133 N N . TYR A 1 532 ? -16.543 10.956 45.509 1.00 91.69 532 TYR A N 1
ATOM 4134 C CA . TYR A 1 532 ? -15.870 12.025 46.234 1.00 91.69 532 TYR A CA 1
ATOM 4135 C C . TYR A 1 532 ? -16.752 12.586 47.347 1.00 91.69 532 TYR A C 1
ATOM 4137 O O . TYR A 1 532 ? -16.402 12.497 48.526 1.00 91.69 532 TYR A O 1
ATOM 4145 N N . TYR A 1 533 ? -17.937 13.086 46.994 1.00 90.31 533 TYR A N 1
ATOM 4146 C CA . TYR A 1 533 ? -18.821 13.719 47.969 1.00 90.31 533 TYR A CA 1
ATOM 4147 C C . TYR A 1 533 ? -19.386 12.719 48.984 1.00 90.31 533 TYR A C 1
ATOM 4149 O O . TYR A 1 533 ? -19.424 13.019 50.176 1.00 90.31 533 TYR A O 1
ATOM 4157 N N . SER A 1 534 ? -19.727 11.498 48.557 1.00 85.69 534 SER A N 1
ATOM 4158 C CA . SER A 1 534 ? -20.245 10.450 49.451 1.00 85.69 534 SER A CA 1
ATOM 4159 C C . SER A 1 534 ? -19.227 9.963 50.492 1.00 85.69 534 SER A C 1
ATOM 4161 O O . SER A 1 534 ? -19.616 9.460 51.550 1.00 85.69 534 SER A O 1
ATOM 4163 N N . VAL A 1 535 ? -17.926 10.057 50.193 1.00 85.94 535 VAL A N 1
ATOM 4164 C CA . VAL A 1 535 ? -16.849 9.599 51.083 1.00 85.94 535 VAL A CA 1
ATOM 4165 C C . VAL A 1 535 ? -16.302 10.733 51.944 1.00 85.94 535 VAL A C 1
ATOM 4167 O O . VAL A 1 535 ? -16.120 10.528 53.145 1.00 85.94 535 VAL A O 1
ATOM 4170 N N . LEU A 1 536 ? -16.029 11.902 51.360 1.00 86.44 536 LEU A N 1
ATOM 4171 C CA . LEU A 1 536 ? -15.420 13.020 52.084 1.00 86.44 536 LEU A CA 1
ATOM 4172 C C . LEU A 1 536 ? -16.441 13.811 52.910 1.00 86.44 536 LEU A C 1
ATOM 4174 O O . LEU A 1 536 ? -16.089 14.304 53.978 1.00 86.44 536 LEU A O 1
ATOM 4178 N N . PHE A 1 537 ? -17.699 13.885 52.463 1.00 86.31 537 PHE A N 1
ATOM 4179 C CA . PHE A 1 537 ? -18.755 14.670 53.112 1.00 86.31 537 PHE A CA 1
ATOM 4180 C C . PHE A 1 537 ? -19.999 13.814 53.424 1.00 86.31 537 PHE A C 1
ATOM 4182 O O . PHE A 1 537 ? -21.099 14.134 52.977 1.00 86.31 537 PHE A O 1
ATOM 4189 N N . PRO A 1 538 ? -19.874 12.730 54.217 1.00 79.25 538 PRO A N 1
ATOM 4190 C CA . PRO A 1 538 ? -20.948 11.749 54.408 1.00 79.25 538 PRO A CA 1
ATOM 4191 C C . PRO A 1 538 ? -22.219 12.309 55.068 1.00 79.25 538 PRO A C 1
ATOM 4193 O O . PRO A 1 538 ? -23.295 11.753 54.857 1.00 79.25 538 PRO A O 1
ATOM 4196 N N . TYR A 1 539 ? -22.103 13.391 55.846 1.00 80.25 539 TYR A N 1
ATOM 4197 C CA . TYR A 1 539 ? -23.219 14.052 56.540 1.00 80.25 539 TYR A CA 1
ATOM 4198 C C . TYR A 1 539 ? -23.525 15.457 55.986 1.00 80.25 539 TYR A C 1
ATOM 4200 O O . TYR A 1 539 ? -24.461 16.113 56.434 1.00 80.25 539 TYR A O 1
ATOM 4208 N N . GLY A 1 540 ? -22.753 15.932 55.002 1.00 73.94 540 GLY A N 1
ATOM 4209 C CA . GLY A 1 540 ? -22.912 17.266 54.424 1.00 73.94 540 GLY A CA 1
ATOM 4210 C C . GLY A 1 540 ? -23.929 17.299 53.279 1.00 73.94 540 GLY A C 1
ATOM 4211 O O . GLY A 1 540 ? -24.065 16.348 52.512 1.00 73.94 540 GLY A O 1
ATOM 4212 N N . LYS A 1 541 ? -24.623 18.433 53.103 1.00 76.75 541 LYS A N 1
ATOM 4213 C CA . LYS A 1 541 ? -25.452 18.688 51.902 1.00 76.75 541 LYS A CA 1
ATOM 4214 C C . LYS A 1 541 ? -24.606 19.055 50.666 1.00 76.75 541 LYS A C 1
ATOM 4216 O O . LYS A 1 541 ? -25.094 18.991 49.534 1.00 76.75 541 LYS A O 1
ATOM 4221 N N . LYS A 1 542 ? -23.338 19.434 50.871 1.00 80.06 542 LYS A N 1
ATOM 4222 C CA . LYS A 1 542 ? -22.410 19.898 49.829 1.00 80.06 542 LYS A CA 1
ATOM 4223 C C . LYS A 1 542 ? -22.122 18.782 48.819 1.00 80.06 542 LYS A C 1
ATOM 4225 O O . LYS A 1 542 ? -21.661 17.711 49.194 1.00 80.06 542 LYS A O 1
ATOM 4230 N N . GLY A 1 543 ? -22.429 19.036 47.545 1.00 78.25 543 GLY A N 1
ATOM 4231 C CA . GLY A 1 543 ? -22.164 18.112 46.433 1.00 78.25 543 GLY A CA 1
ATOM 4232 C C . GLY A 1 543 ? -22.919 16.775 46.464 1.00 78.25 543 GLY A C 1
ATOM 4233 O O . GLY A 1 543 ? -22.636 15.901 45.653 1.00 78.25 543 GLY A O 1
ATOM 4234 N N . ARG A 1 544 ? -23.907 16.595 47.358 1.00 83.50 544 ARG A N 1
ATOM 4235 C CA . ARG A 1 544 ? -24.734 15.379 47.400 1.00 83.50 544 ARG A CA 1
ATOM 4236 C C . ARG A 1 544 ? -25.480 15.189 46.076 1.00 83.50 544 ARG A C 1
ATOM 4238 O O . ARG A 1 544 ? -26.178 16.106 45.631 1.00 83.50 544 ARG A O 1
ATOM 4245 N N . MET A 1 545 ? -25.380 13.998 45.490 1.00 86.69 545 MET A N 1
ATOM 4246 C CA . MET A 1 545 ? -26.122 13.620 44.286 1.00 86.69 545 MET A CA 1
ATOM 4247 C C . MET A 1 545 ? -27.583 13.333 44.628 1.00 86.69 545 MET A C 1
ATOM 4249 O O . MET A 1 545 ? -27.951 12.248 45.078 1.00 86.69 545 MET A O 1
ATOM 4253 N N . THR A 1 546 ? -28.424 14.352 44.462 1.00 89.62 546 THR A N 1
ATOM 4254 C CA . THR A 1 546 ? -29.882 14.210 44.504 1.00 89.62 546 THR A CA 1
ATOM 4255 C C . THR A 1 546 ? -30.384 13.619 43.181 1.00 89.62 546 THR A C 1
ATOM 4257 O O . THR A 1 546 ? -29.689 13.737 42.170 1.00 89.62 546 THR A O 1
ATOM 4260 N N . PRO A 1 547 ? -31.592 13.028 43.131 1.00 88.94 547 PRO A N 1
ATOM 4261 C CA . PRO A 1 547 ? -32.169 12.539 41.875 1.00 88.94 547 PRO A CA 1
ATOM 4262 C C . PRO A 1 547 ? -32.197 13.600 40.764 1.00 88.94 547 PRO A C 1
ATOM 4264 O O . PRO A 1 547 ? -31.877 13.293 39.620 1.00 88.94 547 PRO A O 1
ATOM 4267 N N . LEU A 1 548 ? -32.490 14.862 41.112 1.00 90.50 548 LEU A N 1
ATOM 4268 C CA . LEU A 1 548 ? -32.450 15.984 40.171 1.00 90.50 548 LEU A CA 1
ATOM 4269 C C . LEU A 1 548 ? -31.037 16.221 39.618 1.00 90.50 548 LEU A C 1
ATOM 4271 O O . LEU A 1 548 ? -30.870 16.329 38.409 1.00 90.50 548 LEU A O 1
ATOM 4275 N N . ARG A 1 549 ? -30.014 16.256 40.482 1.00 92.81 549 ARG A N 1
ATOM 4276 C CA . ARG A 1 549 ? -28.617 16.439 40.051 1.00 92.81 549 ARG A CA 1
ATOM 4277 C C . ARG A 1 549 ? -28.113 15.281 39.198 1.00 92.81 549 ARG A C 1
ATOM 4279 O O . ARG A 1 549 ? -27.386 15.524 38.247 1.00 92.81 549 ARG A O 1
ATOM 4286 N N . VAL A 1 550 ? -28.526 14.049 39.501 1.00 94.00 550 VAL A N 1
ATOM 4287 C CA . VAL A 1 550 ? -28.218 12.884 38.659 1.00 94.00 550 VAL A CA 1
ATOM 4288 C C . VAL A 1 550 ? -28.867 13.024 37.287 1.00 94.00 550 VAL A C 1
ATOM 4290 O O . VAL A 1 550 ? -28.182 12.856 36.287 1.00 94.00 550 VAL A O 1
ATOM 4293 N N . LYS A 1 551 ? -30.157 13.379 37.225 1.00 94.00 551 LYS A N 1
ATOM 4294 C CA . LYS A 1 551 ? -30.861 13.584 35.951 1.00 94.00 551 LYS A CA 1
ATOM 4295 C C . LYS A 1 551 ? -30.193 14.676 35.112 1.00 94.00 551 LYS A C 1
ATOM 4297 O O . LYS A 1 551 ? -29.938 14.450 33.935 1.00 94.00 551 LYS A O 1
ATOM 4302 N N . LEU A 1 552 ? -29.882 15.823 35.721 1.00 95.75 552 LEU A N 1
ATOM 4303 C CA . LEU A 1 552 ? -29.172 16.915 35.050 1.00 95.75 552 LEU A CA 1
ATOM 4304 C C . LEU A 1 552 ? -27.786 16.470 34.575 1.00 95.75 552 LEU A C 1
ATOM 4306 O O . LEU A 1 552 ? -27.464 16.672 33.414 1.00 95.75 552 LEU A O 1
ATOM 4310 N N . GLY A 1 553 ? -27.009 15.797 35.429 1.00 95.81 553 GLY A N 1
ATOM 4311 C CA . GLY A 1 553 ? -25.687 15.283 35.069 1.00 95.81 553 GLY A CA 1
ATOM 4312 C C . GLY A 1 553 ? -25.730 14.321 33.882 1.00 95.81 553 GLY A C 1
ATOM 4313 O O . GLY A 1 553 ? -24.927 14.457 32.967 1.00 95.81 553 GLY A O 1
ATOM 4314 N N . ILE A 1 554 ? -26.699 13.400 33.857 1.00 97.19 554 ILE A N 1
ATOM 4315 C CA . ILE A 1 554 ? -26.911 12.487 32.727 1.00 97.19 554 ILE A CA 1
ATOM 4316 C C . ILE A 1 554 ? -27.183 13.282 31.446 1.00 97.19 554 ILE A C 1
ATOM 4318 O O . ILE A 1 554 ? -26.481 13.096 30.458 1.00 97.19 554 ILE A O 1
ATOM 4322 N N . VAL A 1 555 ? -28.143 14.211 31.463 1.00 97.62 555 VAL A N 1
ATOM 4323 C CA . VAL A 1 555 ? -28.460 15.034 30.282 1.00 97.62 555 VAL A CA 1
ATOM 4324 C C . VAL A 1 555 ? -27.229 15.809 29.809 1.00 97.62 555 VAL A C 1
ATOM 4326 O O . VAL A 1 555 ? -26.907 15.777 28.626 1.00 97.62 555 VAL A O 1
ATOM 4329 N N . THR A 1 556 ? -26.488 16.434 30.726 1.00 96.12 556 THR A N 1
ATOM 4330 C CA . THR A 1 556 ? -25.252 17.153 30.399 1.00 96.12 556 THR A CA 1
ATOM 4331 C C . THR A 1 556 ? -24.187 16.231 29.804 1.00 96.12 556 THR A C 1
ATOM 4333 O O . THR A 1 556 ? -23.557 16.618 28.827 1.00 96.12 556 THR A O 1
ATOM 4336 N N . SER A 1 557 ? -24.009 15.008 30.322 1.00 96.94 557 SER A N 1
ATOM 4337 C CA . SER A 1 557 ? -23.028 14.061 29.767 1.00 96.94 557 SER A CA 1
ATOM 4338 C C . SER A 1 557 ? -23.321 13.686 28.314 1.00 96.94 557 SER A C 1
ATOM 4340 O O . SER A 1 557 ? -22.398 13.623 27.511 1.00 96.94 557 SER A O 1
ATOM 4342 N N . TRP A 1 558 ? -24.597 13.508 27.960 1.00 98.31 558 TRP A N 1
ATOM 4343 C CA . TRP A 1 558 ? -25.004 13.212 26.587 1.00 98.31 558 TRP A CA 1
ATOM 4344 C C . TRP A 1 558 ? -24.884 14.434 25.679 1.00 98.31 558 TRP A C 1
ATOM 4346 O O . TRP A 1 558 ? -24.434 14.300 24.549 1.00 98.31 558 TRP A O 1
ATOM 4356 N N . LEU A 1 559 ? -25.244 15.626 26.167 1.00 97.50 559 LEU A N 1
ATOM 4357 C CA . LEU A 1 559 ? -25.092 16.861 25.394 1.00 97.50 559 LEU A CA 1
ATOM 4358 C C . LEU A 1 559 ? -23.627 17.124 25.043 1.00 97.50 559 LEU A C 1
ATOM 4360 O O . LEU A 1 559 ? -23.335 17.404 23.887 1.00 97.50 559 LEU A O 1
ATOM 4364 N N . ILE A 1 560 ? -22.714 16.992 26.011 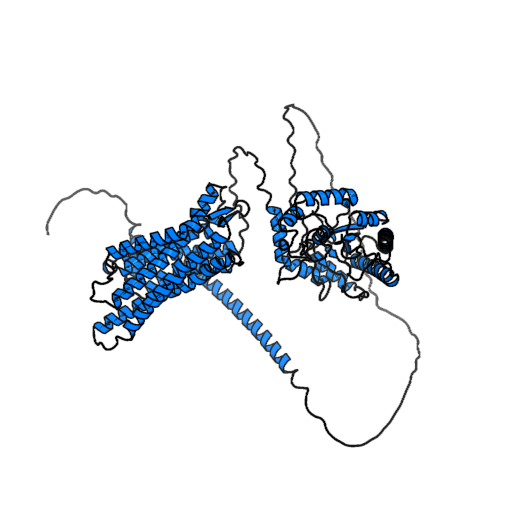1.00 96.06 560 ILE A N 1
ATOM 4365 C CA . ILE A 1 560 ? -21.278 17.170 25.761 1.00 96.06 560 ILE A CA 1
ATOM 4366 C C . ILE A 1 560 ? -20.786 16.124 24.756 1.00 96.06 560 ILE A C 1
ATOM 4368 O O . ILE A 1 560 ? -20.154 16.504 23.779 1.00 96.06 560 ILE A O 1
ATOM 4372 N N . ALA A 1 561 ? -21.139 14.848 24.948 1.00 96.94 561 ALA A N 1
ATOM 4373 C CA . ALA A 1 561 ? -20.747 13.762 24.050 1.00 96.94 561 ALA A CA 1
ATOM 4374 C C . ALA A 1 561 ? -21.267 13.935 22.613 1.00 96.94 561 ALA A C 1
ATOM 4376 O O . ALA A 1 561 ? -20.584 13.606 21.655 1.00 96.94 561 ALA A O 1
ATOM 4377 N N . VAL A 1 562 ? -22.486 14.447 22.433 1.00 96.19 562 VAL A N 1
ATOM 4378 C CA . VAL A 1 562 ? -23.003 14.744 21.090 1.00 96.19 562 VAL A CA 1
ATOM 4379 C C . VAL A 1 562 ? -22.245 15.922 20.489 1.00 96.19 562 VAL A C 1
ATOM 4381 O O . VAL A 1 562 ? -21.822 15.843 19.342 1.00 96.19 562 VAL A O 1
ATOM 4384 N N . ILE A 1 563 ? -22.057 17.004 21.251 1.00 95.56 563 ILE A N 1
ATOM 4385 C CA . ILE A 1 563 ? -21.380 18.213 20.768 1.00 95.56 563 ILE A CA 1
ATOM 4386 C C . ILE A 1 563 ? -19.935 17.915 20.353 1.00 95.56 563 ILE A C 1
ATOM 4388 O O . ILE A 1 563 ? -19.510 18.411 19.309 1.00 95.56 563 ILE A O 1
ATOM 4392 N N . SER A 1 564 ? -19.204 17.106 21.127 1.00 93.69 564 SER A N 1
ATOM 4393 C CA . SER A 1 564 ? -17.822 16.734 20.809 1.00 93.69 564 SER A CA 1
ATOM 4394 C C . SER A 1 564 ? -17.726 15.938 19.508 1.00 93.69 564 SER A C 1
ATOM 4396 O O . SER A 1 564 ? -16.806 16.181 18.739 1.00 93.69 564 SER A O 1
ATOM 4398 N N . GLU A 1 565 ? -18.705 15.078 19.207 1.00 94.69 565 GLU A N 1
ATOM 4399 C CA . GLU A 1 565 ? -18.673 14.189 18.035 1.00 94.69 565 GLU A CA 1
ATOM 4400 C C . GLU A 1 565 ? -19.339 14.756 16.770 1.00 94.69 565 GLU A C 1
ATOM 4402 O O . GLU A 1 565 ? -19.191 14.190 15.683 1.00 94.69 565 GLU A O 1
ATOM 4407 N N . ILE A 1 566 ? -20.061 15.883 16.859 1.00 94.75 566 ILE A N 1
ATOM 4408 C CA . ILE A 1 566 ? -20.695 16.528 15.691 1.00 94.75 566 ILE A CA 1
ATOM 4409 C C . ILE A 1 566 ? -19.706 16.715 14.527 1.00 94.75 566 ILE A C 1
ATOM 4411 O O . ILE A 1 566 ? -20.067 16.340 13.408 1.00 94.75 566 ILE A O 1
ATOM 4415 N N . PRO A 1 567 ? -18.481 17.250 14.719 1.00 94.94 567 PRO A N 1
ATOM 4416 C CA . PRO A 1 567 ? -17.551 17.436 13.611 1.00 94.94 567 PRO A CA 1
ATOM 4417 C C . PRO A 1 567 ? -17.211 16.122 12.897 1.00 94.94 567 PRO A C 1
ATOM 4419 O O . PRO A 1 567 ? -17.340 16.071 11.675 1.00 94.94 567 PRO A O 1
ATOM 4422 N N . ALA A 1 568 ? -16.884 15.050 13.634 1.00 92.75 568 ALA A N 1
ATOM 4423 C CA . ALA A 1 568 ? -16.603 13.730 13.059 1.00 92.75 568 ALA A CA 1
ATOM 4424 C C . ALA A 1 568 ? -17.807 13.130 12.316 1.00 92.75 568 ALA A C 1
ATOM 4426 O O . ALA A 1 568 ? -17.645 12.452 11.301 1.00 92.75 568 ALA A O 1
ATOM 4427 N N . ILE A 1 569 ? -19.032 13.385 12.787 1.00 94.69 569 ILE A N 1
ATOM 4428 C CA . ILE A 1 569 ? -20.254 12.964 12.089 1.00 94.69 569 ILE A CA 1
ATOM 4429 C C . ILE A 1 569 ? -20.434 13.763 10.792 1.00 94.69 569 ILE A C 1
ATOM 4431 O O . ILE A 1 569 ? -20.794 13.196 9.765 1.00 94.69 569 ILE A O 1
ATOM 4435 N N . LEU A 1 570 ? -20.191 15.075 10.798 1.00 94.69 570 LEU A N 1
ATOM 4436 C CA . LEU A 1 570 ? -20.444 15.933 9.636 1.00 94.69 570 LEU A CA 1
ATOM 4437 C C . LEU A 1 570 ? -19.480 15.679 8.473 1.00 94.69 570 LEU A C 1
ATOM 4439 O O . LEU A 1 570 ? -19.917 15.716 7.316 1.00 94.69 570 LEU A O 1
ATOM 4443 N N . VAL A 1 571 ? -18.209 15.410 8.777 1.00 94.50 571 VAL A N 1
ATOM 4444 C CA . VAL A 1 571 ? -17.160 15.148 7.775 1.00 94.50 571 VAL A CA 1
ATOM 4445 C C . VAL A 1 571 ? -17.188 13.721 7.231 1.00 94.50 571 VAL A C 1
ATOM 4447 O O . VAL A 1 571 ? -16.520 13.435 6.244 1.00 94.50 571 VAL A O 1
ATOM 4450 N N . MET A 1 572 ? -17.964 12.818 7.833 1.00 93.81 572 MET A N 1
ATOM 4451 C CA . MET A 1 572 ? -18.078 11.440 7.364 1.00 93.81 572 MET A CA 1
ATOM 4452 C C . MET A 1 572 ? -18.823 11.385 6.020 1.00 93.81 572 MET A C 1
ATOM 4454 O O . MET A 1 572 ? -19.974 11.818 5.915 1.00 93.81 572 MET A O 1
ATOM 4458 N N . LYS A 1 573 ? -18.180 10.843 4.982 1.00 93.25 573 LYS A N 1
ATOM 4459 C CA . LYS A 1 573 ? -18.732 10.721 3.623 1.00 93.25 573 LYS A CA 1
ATOM 4460 C C . LYS A 1 573 ? -18.517 9.328 3.047 1.00 93.25 573 LYS A C 1
ATOM 4462 O O . LYS A 1 573 ? -17.626 8.591 3.475 1.00 93.25 573 LYS A O 1
ATOM 4467 N N . TYR A 1 574 ? -19.355 8.962 2.082 1.00 91.38 574 TYR A N 1
ATOM 4468 C CA . TYR A 1 574 ? -19.208 7.722 1.339 1.00 91.38 574 TYR A CA 1
ATOM 4469 C C . TYR A 1 574 ? -18.320 7.941 0.119 1.00 91.38 574 TYR A C 1
ATOM 4471 O O . TYR A 1 574 ? -18.689 8.628 -0.831 1.00 91.38 574 TYR A O 1
ATOM 4479 N N . ASP A 1 575 ? -17.160 7.295 0.126 1.00 83.44 575 ASP A N 1
ATOM 4480 C CA . ASP A 1 575 ? -16.285 7.243 -1.034 1.00 83.44 575 ASP A CA 1
ATOM 4481 C C . ASP A 1 575 ? -16.806 6.168 -1.999 1.00 83.44 575 ASP A C 1
ATOM 4483 O O . ASP A 1 575 ? -16.737 4.960 -1.731 1.00 83.44 575 ASP A O 1
ATOM 4487 N N . THR A 1 576 ? -17.361 6.613 -3.129 1.00 78.25 576 THR A N 1
ATOM 4488 C CA . THR A 1 576 ? -17.924 5.747 -4.173 1.00 78.25 576 THR A CA 1
ATOM 4489 C C . THR A 1 576 ? -16.885 4.867 -4.854 1.00 78.25 576 THR A C 1
ATOM 4491 O O . THR A 1 576 ? -17.242 3.789 -5.346 1.00 78.25 576 THR A O 1
ATOM 4494 N N . ASP A 1 577 ? -15.622 5.285 -4.872 1.00 70.56 577 ASP A N 1
ATOM 4495 C CA . ASP A 1 577 ? -14.542 4.593 -5.574 1.00 70.56 577 ASP A CA 1
ATOM 4496 C C . ASP A 1 577 ? -13.981 3.479 -4.698 1.00 70.56 577 ASP A C 1
ATOM 4498 O O . ASP A 1 577 ? -13.858 2.327 -5.120 1.00 70.56 577 ASP A O 1
ATOM 4502 N N . ARG A 1 578 ? -13.721 3.805 -3.431 1.00 70.06 578 ARG A N 1
ATOM 4503 C CA . ARG A 1 578 ? -13.198 2.874 -2.432 1.00 70.06 578 ARG A CA 1
ATOM 4504 C C . ARG A 1 578 ? -14.293 2.032 -1.774 1.00 70.06 578 ARG A C 1
ATOM 4506 O O . ARG A 1 578 ? -13.974 1.046 -1.116 1.00 70.06 578 ARG A O 1
ATOM 4513 N N . LYS A 1 579 ? -15.574 2.381 -1.957 1.00 79.19 579 LYS A N 1
ATOM 4514 C CA . LYS A 1 579 ? -16.745 1.742 -1.316 1.00 79.19 579 LYS A CA 1
ATOM 4515 C C . LYS A 1 579 ? -16.634 1.710 0.212 1.00 79.19 579 LYS A C 1
ATOM 4517 O O . LYS A 1 579 ? -17.037 0.744 0.870 1.00 79.19 579 LYS A O 1
ATOM 4522 N N . ILE A 1 580 ? -16.059 2.758 0.790 1.00 83.31 580 ILE A N 1
ATOM 4523 C CA . ILE A 1 580 ? -15.828 2.867 2.229 1.00 83.31 580 ILE A CA 1
ATOM 4524 C C . ILE A 1 580 ? -16.315 4.219 2.755 1.00 83.31 580 ILE A C 1
ATOM 4526 O O . ILE A 1 580 ? -16.371 5.192 2.013 1.00 83.31 580 ILE A O 1
ATOM 4530 N N . CYS A 1 581 ? -16.683 4.267 4.035 1.00 88.94 581 CYS A N 1
ATOM 4531 C CA . CYS A 1 581 ? -16.943 5.526 4.727 1.00 88.94 581 CYS A CA 1
ATOM 4532 C C . CYS A 1 581 ? -15.613 6.093 5.236 1.00 88.94 581 CYS A C 1
ATOM 4534 O O . CYS A 1 581 ? -14.840 5.351 5.851 1.00 88.94 581 CYS A O 1
ATOM 4536 N N . LEU A 1 582 ? -15.343 7.364 4.948 1.00 89.31 582 LEU A N 1
ATOM 4537 C CA . LEU A 1 582 ? -14.115 8.071 5.316 1.00 89.31 582 LEU A CA 1
ATOM 4538 C C . LEU A 1 582 ? -14.450 9.463 5.837 1.00 89.31 582 LEU A C 1
ATOM 4540 O O . LEU A 1 582 ? -15.442 10.067 5.431 1.00 89.31 582 LEU A O 1
ATOM 4544 N N . GLU A 1 583 ? -13.580 9.989 6.688 1.00 91.19 583 GLU A N 1
ATOM 4545 C CA . GLU A 1 583 ? -13.631 11.385 7.104 1.00 91.19 583 GLU A CA 1
ATOM 4546 C C . GLU A 1 583 ? -13.006 12.284 6.030 1.00 91.19 583 GLU A C 1
ATOM 4548 O O . GLU A 1 583 ? -11.814 12.180 5.733 1.00 91.19 583 GLU A O 1
ATOM 4553 N N . ASP A 1 584 ? -13.814 13.176 5.463 1.00 91.25 584 ASP A N 1
ATOM 4554 C CA . ASP A 1 584 ? -13.426 14.147 4.442 1.00 91.25 584 ASP A CA 1
ATOM 4555 C C . ASP A 1 584 ? -13.321 15.550 5.059 1.00 91.25 584 ASP A C 1
ATOM 4557 O O . ASP A 1 584 ? -14.260 16.354 5.041 1.00 91.25 584 ASP A O 1
ATOM 4561 N N . TRP A 1 585 ? -12.173 15.812 5.687 1.00 92.81 585 TRP A N 1
ATOM 4562 C CA . TRP A 1 585 ? -11.872 17.089 6.333 1.00 92.81 585 TRP A CA 1
ATOM 4563 C C . TRP A 1 585 ? -11.480 18.163 5.300 1.00 92.81 585 TRP A C 1
ATOM 4565 O O . TRP A 1 585 ? -10.690 17.867 4.404 1.00 92.81 585 TRP A O 1
ATOM 4575 N N . PRO A 1 586 ? -11.903 19.437 5.458 1.00 90.19 586 PRO A N 1
ATOM 4576 C CA . PRO A 1 586 ? -11.581 20.511 4.506 1.00 90.19 586 PRO A CA 1
ATOM 4577 C C . PRO A 1 586 ? -10.080 20.732 4.281 1.00 90.19 586 PRO A C 1
ATOM 4579 O O . PRO A 1 586 ? -9.652 21.114 3.197 1.00 90.19 586 PRO A O 1
ATOM 4582 N N . ASN A 1 587 ? -9.273 20.524 5.323 1.00 92.38 587 ASN A N 1
ATOM 4583 C CA . ASN A 1 587 ? -7.822 20.432 5.236 1.00 92.38 587 ASN A CA 1
ATOM 4584 C C . ASN A 1 587 ? -7.275 19.627 6.424 1.00 92.38 587 ASN A C 1
ATOM 4586 O O . ASN A 1 587 ? -7.952 19.433 7.438 1.00 92.38 587 ASN A O 1
ATOM 4590 N N . ILE A 1 588 ? -6.015 19.200 6.316 1.00 88.81 588 ILE A N 1
ATOM 4591 C CA . ILE A 1 588 ? -5.342 18.400 7.349 1.00 88.81 588 ILE A CA 1
ATOM 4592 C C . ILE A 1 588 ? -5.197 19.140 8.691 1.00 88.81 588 ILE A C 1
ATOM 4594 O O . ILE A 1 588 ? -5.145 18.504 9.742 1.00 88.81 588 ILE A O 1
ATOM 4598 N N . GLY A 1 589 ? -5.157 20.476 8.678 1.00 93.50 589 GLY A N 1
ATOM 4599 C CA . GLY A 1 589 ? -5.094 21.302 9.883 1.00 93.50 589 GLY A CA 1
ATOM 4600 C C . GLY A 1 589 ? -6.340 21.152 10.756 1.00 93.50 589 GLY A C 1
ATOM 4601 O O . GLY A 1 589 ? -6.207 20.949 11.961 1.00 93.50 589 GLY A O 1
ATOM 4602 N N . PHE A 1 590 ? -7.537 21.156 10.157 1.00 94.19 590 PHE A N 1
ATOM 4603 C CA . PHE A 1 590 ? -8.792 20.920 10.884 1.00 94.19 590 PHE A CA 1
ATOM 4604 C C . PHE A 1 590 ? -8.854 19.520 11.495 1.00 94.19 590 PHE A C 1
ATOM 4606 O O . PHE A 1 590 ? -9.214 19.389 12.663 1.00 94.19 590 PHE A O 1
ATOM 4613 N N . ALA A 1 591 ? -8.443 18.492 10.748 1.00 92.81 591 ALA A N 1
ATOM 4614 C CA . ALA A 1 591 ? -8.401 17.122 11.256 1.00 92.81 591 ALA A CA 1
ATOM 4615 C C . ALA A 1 591 ? -7.461 16.995 12.470 1.00 92.81 591 ALA A C 1
ATOM 4617 O O . ALA A 1 591 ? -7.825 16.436 13.506 1.00 92.81 591 ALA A O 1
ATOM 4618 N N . ARG A 1 592 ? -6.260 17.583 12.385 1.00 95.38 592 ARG A N 1
ATOM 4619 C CA . ARG A 1 592 ? -5.296 17.622 13.498 1.00 95.38 592 ARG A CA 1
ATOM 4620 C C . ARG A 1 592 ? -5.839 18.385 14.703 1.00 95.38 592 ARG A C 1
ATOM 4622 O O . ARG A 1 592 ? -5.711 17.907 15.822 1.00 95.38 592 ARG A O 1
ATOM 4629 N N . ALA A 1 593 ? -6.458 19.544 14.488 1.00 95.75 593 ALA A N 1
ATOM 4630 C CA . ALA A 1 593 ? -7.045 20.331 15.569 1.00 95.75 593 ALA A CA 1
ATOM 4631 C C . ALA A 1 593 ? -8.170 19.565 16.279 1.00 95.75 593 ALA A C 1
ATOM 4633 O O . ALA A 1 593 ? -8.181 19.503 17.506 1.00 95.75 593 ALA A O 1
ATOM 4634 N N . TYR A 1 594 ? -9.068 18.934 15.516 1.00 95.62 594 TYR A N 1
ATOM 4635 C CA . TYR A 1 594 ? -10.153 18.121 16.060 1.00 95.62 594 TYR A CA 1
ATOM 4636 C C . TYR A 1 594 ? -9.627 16.930 16.864 1.00 95.62 594 TYR A C 1
ATOM 4638 O O . TYR A 1 594 ? -9.979 16.774 18.027 1.00 95.62 594 TYR A O 1
ATOM 4646 N N . THR A 1 595 ? -8.741 16.124 16.277 1.00 94.56 595 THR A N 1
ATOM 4647 C CA . THR A 1 595 ? -8.204 14.921 16.934 1.00 94.56 595 THR A CA 1
ATOM 4648 C C . THR A 1 595 ? -7.385 15.238 18.191 1.00 94.56 595 THR A C 1
ATOM 4650 O O . THR A 1 595 ? -7.455 14.508 19.178 1.00 94.56 595 THR A O 1
ATOM 4653 N N . LEU A 1 596 ? -6.645 16.353 18.211 1.00 96.19 596 LEU A N 1
ATOM 4654 C CA . LEU A 1 596 ? -5.969 16.829 19.423 1.00 96.19 596 LEU A CA 1
ATOM 4655 C C . LEU A 1 596 ? -6.962 17.343 20.475 1.00 96.19 596 LEU A C 1
ATOM 4657 O O . LEU A 1 596 ? -6.758 17.113 21.668 1.00 96.19 596 LEU A O 1
ATOM 4661 N N . ALA A 1 597 ? -8.034 18.017 20.050 1.00 95.12 597 ALA A N 1
ATOM 4662 C CA . ALA A 1 597 ? -9.082 18.479 20.951 1.00 95.12 597 ALA A CA 1
ATOM 4663 C C . ALA A 1 597 ? -9.823 17.302 21.602 1.00 95.12 597 ALA A C 1
ATOM 4665 O O . ALA A 1 597 ? -9.984 17.313 22.820 1.00 95.12 597 ALA A O 1
ATOM 4666 N N . THR A 1 598 ? -10.198 16.267 20.846 1.00 93.19 598 THR A N 1
ATOM 4667 C CA . THR A 1 598 ? -10.850 15.069 21.405 1.00 93.19 598 THR A CA 1
ATOM 4668 C C . THR A 1 598 ? -9.911 14.301 22.336 1.00 93.19 598 THR A C 1
ATOM 4670 O O . THR A 1 598 ? -10.300 13.949 23.449 1.00 93.19 598 THR A O 1
ATOM 4673 N N . LEU A 1 599 ? -8.626 14.144 21.986 1.00 95.31 599 LEU A N 1
ATOM 4674 C CA . LEU A 1 599 ? -7.624 13.584 22.905 1.00 95.31 599 LEU A CA 1
ATOM 4675 C C . LEU A 1 599 ? -7.557 14.370 24.226 1.00 95.31 599 LEU A C 1
ATOM 4677 O O . LEU A 1 599 ? -7.445 13.782 25.303 1.00 95.31 599 LEU A O 1
ATOM 4681 N N . PHE A 1 600 ? -7.621 15.698 24.176 1.00 96.00 600 PHE A N 1
ATOM 4682 C CA . PHE A 1 600 ? -7.563 16.505 25.387 1.00 96.00 600 PHE A CA 1
ATOM 4683 C C . PHE A 1 600 ? -8.862 16.443 26.204 1.00 96.00 600 PHE A C 1
ATOM 4685 O O . PHE A 1 600 ? -8.817 16.124 27.395 1.00 96.00 600 PHE A O 1
ATOM 4692 N N . PHE A 1 601 ? -10.007 16.741 25.588 1.00 93.88 601 PHE A N 1
ATOM 4693 C CA . PHE A 1 601 ? -11.287 16.915 26.278 1.00 93.88 601 PHE A CA 1
ATOM 4694 C C . PHE A 1 601 ? -11.989 15.604 26.624 1.00 93.88 601 PHE A C 1
ATOM 4696 O O . PHE A 1 601 ? -12.612 15.534 27.683 1.00 93.88 601 PHE A O 1
ATOM 4703 N N . ASP A 1 602 ? -11.847 14.571 25.796 1.00 91.56 602 ASP A N 1
ATOM 4704 C CA . ASP A 1 602 ? -12.536 13.292 25.993 1.00 91.56 602 ASP A CA 1
ATOM 4705 C C . ASP A 1 602 ? -11.638 12.248 26.667 1.00 91.56 602 ASP A C 1
ATOM 4707 O O . ASP A 1 602 ? -12.133 11.262 27.212 1.00 91.56 602 ASP A O 1
ATOM 4711 N N . PHE A 1 603 ? -10.319 12.478 26.716 1.00 95.12 603 PHE A N 1
ATOM 4712 C CA . PHE A 1 603 ? -9.376 11.557 27.354 1.00 95.12 603 PHE A CA 1
ATOM 4713 C C . PHE A 1 603 ? -8.534 12.212 28.461 1.00 95.12 603 PHE A C 1
ATOM 4715 O O . PHE A 1 603 ? -8.715 11.901 29.639 1.00 95.12 603 PHE A O 1
ATOM 4722 N N . ILE A 1 604 ? -7.628 13.141 28.152 1.00 96.44 604 ILE A N 1
ATOM 4723 C CA . ILE A 1 604 ? -6.665 13.648 29.151 1.00 96.44 604 ILE A CA 1
ATOM 4724 C C . ILE A 1 604 ? -7.373 14.342 30.326 1.00 96.44 604 ILE A C 1
ATOM 4726 O O . ILE A 1 604 ? -7.116 14.017 31.490 1.00 96.44 604 ILE A O 1
ATOM 4730 N N . LEU A 1 605 ? -8.283 15.277 30.055 1.00 96.50 605 LEU A N 1
ATOM 4731 C CA . LEU A 1 605 ? -8.967 16.060 31.085 1.00 96.50 605 LEU A CA 1
ATOM 4732 C C . LEU A 1 605 ? -9.868 15.188 31.995 1.00 96.50 605 LEU A C 1
ATOM 4734 O O . LEU A 1 605 ? -9.715 15.264 33.219 1.00 96.50 605 LEU A O 1
ATOM 4738 N N . PRO A 1 606 ? -10.752 14.308 31.477 1.00 96.88 606 PRO A N 1
ATOM 4739 C CA . PRO A 1 606 ? -11.569 13.434 32.316 1.00 96.88 606 PRO A CA 1
ATOM 4740 C C . PRO A 1 606 ? -10.739 12.464 33.158 1.00 96.88 606 PRO A C 1
ATOM 4742 O O . PRO A 1 606 ? -11.011 12.292 34.350 1.00 96.88 606 PRO A O 1
ATOM 4745 N N . PHE A 1 607 ? -9.711 11.837 32.578 1.00 96.50 607 PHE A N 1
ATOM 4746 C CA . PHE A 1 607 ? -8.917 10.831 33.286 1.00 96.50 607 PHE A CA 1
ATOM 4747 C C . PHE A 1 607 ? -8.003 11.440 34.347 1.00 96.50 607 PHE A C 1
ATOM 4749 O O . PHE A 1 607 ? -7.890 10.880 35.441 1.00 96.50 607 PHE A O 1
ATOM 4756 N N . THR A 1 608 ? -7.424 12.615 34.095 1.00 96.56 608 THR A N 1
ATOM 4757 C CA . THR A 1 608 ? -6.671 13.357 35.119 1.00 96.56 608 THR A CA 1
ATOM 4758 C C . THR A 1 608 ? -7.583 13.820 36.255 1.00 96.56 608 THR A C 1
ATOM 4760 O O . THR A 1 608 ? -7.247 13.641 37.432 1.00 96.56 608 THR A O 1
ATOM 4763 N N . PHE A 1 609 ? -8.784 14.321 35.939 1.00 97.25 609 PHE A N 1
ATOM 4764 C CA . PHE A 1 609 ? -9.784 14.666 36.947 1.00 97.25 609 PHE A CA 1
ATOM 4765 C C . PHE A 1 609 ? -10.159 13.450 37.805 1.00 97.25 609 PHE A C 1
ATOM 4767 O O . PHE A 1 609 ? -10.052 13.512 39.035 1.00 97.25 609 PHE A O 1
ATOM 4774 N N . MET A 1 610 ? -10.537 12.328 37.184 1.00 96.56 610 MET A N 1
ATOM 4775 C CA . MET A 1 610 ? -10.904 11.099 37.893 1.00 96.56 610 MET A CA 1
ATOM 4776 C C . MET A 1 610 ? -9.751 10.581 38.756 1.00 96.56 610 MET A C 1
ATOM 4778 O O . MET A 1 610 ? -9.973 10.259 39.924 1.00 96.56 610 MET A O 1
ATOM 4782 N N . ALA A 1 611 ? -8.520 10.565 38.239 1.00 95.25 611 ALA A N 1
ATOM 4783 C CA . ALA A 1 611 ? -7.335 10.171 38.999 1.00 95.25 611 ALA A CA 1
ATOM 4784 C C . ALA A 1 611 ? -7.131 11.055 40.241 1.00 95.25 611 ALA A C 1
ATOM 4786 O O . ALA A 1 611 ? -6.915 10.538 41.343 1.00 95.25 611 ALA A O 1
ATOM 4787 N N . SER A 1 612 ? -7.279 12.378 40.106 1.00 95.62 612 SER A N 1
ATOM 4788 C CA . SER A 1 612 ? -7.151 13.319 41.229 1.00 95.62 612 SER A CA 1
ATOM 4789 C C . SER A 1 612 ? -8.225 13.091 42.303 1.00 95.62 612 SER A C 1
ATOM 4791 O O . SER A 1 612 ? -7.937 13.050 43.505 1.00 95.62 612 SER A O 1
ATOM 4793 N N . VAL A 1 613 ? -9.472 12.879 41.875 1.00 94.81 613 VAL A N 1
ATOM 4794 C CA . VAL A 1 613 ? -10.620 12.645 42.750 1.00 94.81 613 VAL A CA 1
ATOM 4795 C C . VAL A 1 613 ? -10.461 11.325 43.493 1.00 94.81 613 VAL A C 1
ATOM 4797 O O . VAL A 1 613 ? -10.597 11.271 44.720 1.00 94.81 613 VAL A O 1
ATOM 4800 N N . TYR A 1 614 ? -10.133 10.262 42.767 1.00 94.19 614 TYR A N 1
ATOM 4801 C CA . TYR A 1 614 ? -9.953 8.944 43.343 1.00 94.19 614 TYR A CA 1
ATOM 4802 C C . TYR A 1 614 ? -8.770 8.881 44.303 1.00 94.19 614 TYR A C 1
ATOM 4804 O O . TYR A 1 614 ? -8.897 8.253 45.354 1.00 94.19 614 TYR A O 1
ATOM 4812 N N . SER A 1 615 ? -7.678 9.595 44.024 1.00 92.88 615 SER A N 1
ATOM 4813 C CA . SER A 1 615 ? -6.540 9.709 44.944 1.00 92.88 615 SER A CA 1
ATOM 4814 C C . SER A 1 615 ? -6.974 10.274 46.302 1.00 92.88 615 SER A C 1
ATOM 4816 O O . SER A 1 615 ? -6.662 9.700 47.347 1.00 92.88 615 SER A O 1
ATOM 4818 N N . LYS A 1 616 ? -7.799 11.333 46.307 1.00 93.06 616 LYS A N 1
ATOM 4819 C CA . LYS A 1 616 ? -8.367 11.916 47.540 1.00 93.06 616 LYS A CA 1
ATOM 4820 C C . LYS A 1 616 ? -9.315 10.949 48.262 1.00 93.06 616 LYS A C 1
ATOM 4822 O O . LYS A 1 616 ? -9.291 10.855 49.491 1.00 93.06 616 LYS A O 1
ATOM 4827 N N . VAL A 1 617 ? -10.143 10.215 47.516 1.00 91.50 617 VAL A N 1
ATOM 4828 C CA . VAL A 1 617 ? -11.065 9.206 48.068 1.00 91.50 617 VAL A CA 1
ATOM 4829 C C . VAL A 1 617 ? -10.300 8.052 48.723 1.00 91.50 617 VAL A C 1
ATOM 4831 O O . VAL A 1 617 ? -10.632 7.660 49.844 1.00 91.50 617 VAL A O 1
ATOM 4834 N N . ILE A 1 618 ? -9.274 7.523 48.051 1.00 90.62 618 ILE A N 1
ATOM 4835 C CA . ILE A 1 618 ? -8.413 6.448 48.558 1.00 90.62 618 ILE A CA 1
ATOM 4836 C C . ILE A 1 618 ? -7.687 6.923 49.813 1.00 90.62 618 ILE A C 1
ATOM 4838 O O . ILE A 1 618 ? -7.771 6.285 50.859 1.00 90.62 618 ILE A O 1
ATOM 4842 N N . TYR A 1 619 ? -7.066 8.097 49.772 1.00 89.75 619 TYR A N 1
ATOM 4843 C CA . TYR A 1 619 ? -6.398 8.653 50.940 1.00 89.75 619 TYR A CA 1
ATOM 4844 C C . TYR A 1 619 ? -7.317 8.703 52.175 1.00 89.75 619 TYR A C 1
ATOM 4846 O O . TYR A 1 619 ? -6.958 8.217 53.250 1.00 89.75 619 TYR A O 1
ATOM 4854 N N . ARG A 1 620 ? -8.555 9.198 52.020 1.00 86.69 620 ARG A N 1
ATOM 4855 C CA . ARG A 1 620 ? -9.519 9.280 53.130 1.00 86.69 620 ARG A CA 1
ATOM 4856 C C . ARG A 1 620 ? -9.982 7.907 53.622 1.00 86.69 620 ARG A C 1
ATOM 4858 O O . ARG A 1 620 ? -10.097 7.705 54.830 1.00 86.69 620 ARG A O 1
ATOM 4865 N N . LEU A 1 621 ? -10.254 6.970 52.713 1.00 85.75 621 LEU A N 1
ATOM 4866 C CA . LEU A 1 621 ? -10.732 5.626 53.059 1.00 85.75 621 LEU A CA 1
ATOM 4867 C C . LEU A 1 621 ? -9.654 4.761 53.731 1.00 85.75 621 LEU A C 1
ATOM 4869 O O . LEU A 1 621 ? -10.001 3.874 54.514 1.00 85.75 621 LEU A O 1
ATOM 4873 N N . TRP A 1 622 ? -8.373 4.984 53.429 1.00 80.75 622 TRP A N 1
ATOM 4874 C CA . TRP A 1 622 ? -7.265 4.200 53.980 1.00 80.75 622 TRP A CA 1
ATOM 4875 C C . TRP A 1 622 ? -6.611 4.841 55.212 1.00 80.75 622 TRP A C 1
ATOM 4877 O O . TRP A 1 622 ? -6.178 4.094 56.082 1.00 80.75 622 TRP A O 1
ATOM 4887 N N . ARG A 1 623 ? -6.626 6.175 55.361 1.00 78.19 623 ARG A N 1
ATOM 4888 C CA . ARG A 1 623 ? -6.084 6.863 56.552 1.00 78.19 623 ARG A CA 1
ATOM 4889 C C . ARG A 1 623 ? -7.085 6.993 57.713 1.00 78.19 623 ARG A C 1
ATOM 4891 O O . ARG A 1 623 ? -6.680 7.191 58.850 1.00 78.19 623 ARG A O 1
ATOM 4898 N N . GLY A 1 624 ? -8.391 6.859 57.467 1.00 63.75 624 GLY A N 1
ATOM 4899 C CA . GLY A 1 624 ? -9.447 6.973 58.490 1.00 63.75 624 GLY A CA 1
ATOM 4900 C C . GLY A 1 624 ? -9.662 5.730 59.370 1.00 63.75 624 GLY A C 1
ATOM 4901 O O . GLY A 1 624 ? -10.810 5.391 59.653 1.00 63.75 624 GLY A O 1
ATOM 4902 N N . SER A 1 625 ? -8.605 5.004 59.741 1.00 55.53 625 SER A N 1
ATOM 4903 C CA . SER A 1 625 ? -8.710 3.700 60.409 1.00 55.53 625 SER A CA 1
ATOM 4904 C C . SER A 1 625 ? -8.416 3.800 61.907 1.00 55.53 625 SER A C 1
ATOM 4906 O O . SER A 1 625 ? -7.264 3.701 62.297 1.00 55.53 625 SER A O 1
ATOM 4908 N N . ASN A 1 626 ? -9.460 3.997 62.722 1.00 53.19 626 ASN A N 1
ATOM 4909 C CA . ASN A 1 626 ? -9.478 3.687 64.165 1.00 53.19 626 ASN A CA 1
ATOM 4910 C C . ASN A 1 626 ? -10.927 3.625 64.688 1.00 53.19 626 ASN A C 1
ATOM 4912 O O . ASN A 1 626 ? -11.299 4.345 65.607 1.00 53.19 626 ASN A O 1
ATOM 4916 N N . HIS A 1 627 ? -11.820 2.880 64.025 1.00 59.84 627 HIS A N 1
ATOM 4917 C CA . HIS A 1 627 ? -13.233 2.805 64.434 1.00 59.84 627 HIS A CA 1
ATOM 4918 C C . HIS A 1 627 ? -13.691 1.346 64.558 1.00 59.84 627 HIS A C 1
ATOM 4920 O O . HIS A 1 627 ? -13.550 0.568 63.612 1.00 59.84 627 HIS A O 1
ATOM 4926 N N . ALA A 1 628 ? -14.267 1.000 65.714 1.00 58.00 628 ALA A N 1
ATOM 4927 C CA . ALA A 1 628 ? -14.865 -0.302 66.011 1.00 58.00 628 ALA A CA 1
ATOM 4928 C C . ALA A 1 628 ? -16.372 -0.342 65.663 1.00 58.00 628 ALA A C 1
ATOM 4930 O O . ALA A 1 628 ? -17.033 0.692 65.555 1.00 58.00 628 ALA A O 1
ATOM 4931 N N . GLY A 1 629 ? -16.927 -1.545 65.466 1.00 65.75 629 GLY A N 1
ATOM 4932 C CA . GLY A 1 629 ? -18.374 -1.772 65.299 1.00 65.75 629 GLY A CA 1
ATOM 4933 C C . GLY A 1 629 ? -18.967 -1.423 63.919 1.00 65.75 629 GLY A C 1
ATOM 4934 O O . GLY A 1 629 ? -18.329 -1.592 62.878 1.00 65.75 629 GLY A O 1
ATOM 4935 N N . THR A 1 630 ? -20.220 -0.947 63.888 1.00 62.50 630 THR A N 1
ATOM 4936 C CA . THR A 1 630 ? -21.040 -0.687 62.677 1.00 62.50 630 THR A CA 1
ATOM 4937 C C . THR A 1 630 ? -20.370 0.253 61.661 1.00 62.50 630 THR A C 1
ATOM 4939 O O . THR A 1 630 ? -20.531 0.088 60.445 1.00 62.50 630 THR A O 1
ATOM 4942 N N . HIS A 1 631 ? -19.544 1.194 62.131 1.00 69.88 631 HIS A N 1
ATOM 4943 C CA . HIS A 1 631 ? -18.753 2.090 61.280 1.00 69.88 631 HIS A CA 1
ATOM 4944 C C . HIS A 1 631 ? -17.730 1.334 60.417 1.00 69.88 631 HIS A C 1
ATOM 4946 O O . HIS A 1 631 ? -17.540 1.677 59.247 1.00 69.88 631 HIS A O 1
ATOM 4952 N N . LEU A 1 632 ? -17.137 0.253 60.935 1.00 73.56 632 LEU A N 1
ATOM 4953 C CA . LEU A 1 632 ? -16.191 -0.585 60.196 1.00 73.56 632 LEU A CA 1
ATOM 4954 C C . LEU A 1 632 ? -16.881 -1.355 59.061 1.00 73.56 632 LEU A C 1
ATOM 4956 O O . LEU A 1 632 ? -16.342 -1.446 57.955 1.00 73.56 632 LEU A O 1
ATOM 4960 N N . ALA A 1 633 ? -18.094 -1.869 59.292 1.00 73.81 633 ALA A N 1
ATOM 4961 C CA . ALA A 1 633 ? -18.879 -2.563 58.267 1.00 73.81 633 ALA A CA 1
ATOM 4962 C C . ALA A 1 633 ? -19.277 -1.620 57.113 1.00 73.81 633 ALA A C 1
ATOM 4964 O O . ALA A 1 633 ? -19.138 -1.971 55.935 1.00 73.81 633 ALA A O 1
ATOM 4965 N N . LEU A 1 634 ? -19.699 -0.391 57.434 1.00 75.44 634 LEU A N 1
ATOM 4966 C CA . LEU A 1 634 ? -19.988 0.652 56.444 1.00 75.44 634 LEU A CA 1
ATOM 4967 C C . LEU A 1 634 ? -18.735 1.056 55.649 1.00 75.44 634 LEU A C 1
ATOM 4969 O O . LEU A 1 634 ? -18.805 1.186 54.423 1.00 75.44 634 LEU A O 1
ATOM 4973 N N . LEU A 1 635 ? -17.581 1.200 56.310 1.00 75.69 635 LEU A N 1
ATOM 4974 C CA . LEU A 1 635 ? -16.301 1.503 55.660 1.00 75.69 635 LEU A CA 1
ATOM 4975 C C . LEU A 1 635 ? -15.837 0.375 54.730 1.00 75.69 635 LEU A C 1
ATOM 4977 O O . LEU A 1 635 ? -15.468 0.651 53.587 1.00 75.69 635 LEU A O 1
ATOM 4981 N N . LYS A 1 636 ? -15.918 -0.894 55.158 1.00 80.06 636 LYS A N 1
ATOM 4982 C CA . LYS A 1 636 ? -15.616 -2.065 54.308 1.00 80.06 636 LYS A CA 1
ATOM 4983 C C . LYS A 1 636 ? -16.483 -2.073 53.047 1.00 80.06 636 LYS A C 1
ATOM 4985 O O . LYS A 1 636 ? -15.975 -2.274 51.942 1.00 80.06 636 LYS A O 1
ATOM 4990 N N . ARG A 1 637 ? -17.780 -1.776 53.187 1.00 76.94 637 ARG A N 1
ATOM 4991 C CA . ARG A 1 637 ? -18.709 -1.670 52.053 1.00 76.94 637 ARG A CA 1
ATOM 4992 C C . ARG A 1 637 ? -18.322 -0.546 51.090 1.00 76.94 637 ARG A C 1
ATOM 4994 O O . ARG A 1 637 ? -18.320 -0.766 49.881 1.00 76.94 637 ARG A O 1
ATOM 5001 N N . ARG A 1 638 ? -17.965 0.635 51.611 1.00 80.44 638 ARG A N 1
ATOM 5002 C CA . ARG A 1 638 ? -17.498 1.775 50.801 1.00 80.44 638 ARG A CA 1
ATOM 5003 C C . ARG A 1 638 ? -16.201 1.448 50.060 1.00 80.44 638 ARG A C 1
ATOM 5005 O O . ARG A 1 638 ? -16.152 1.669 48.858 1.00 80.44 638 ARG A O 1
ATOM 5012 N N . LYS A 1 639 ? -15.209 0.841 50.726 1.00 84.69 639 LYS A N 1
ATOM 5013 C CA . LYS A 1 639 ? -13.956 0.382 50.095 1.00 84.69 639 LYS A CA 1
ATOM 5014 C C . LYS A 1 639 ? -14.217 -0.581 48.937 1.00 84.69 639 LYS A C 1
ATOM 5016 O O . LYS A 1 639 ? -13.660 -0.388 47.862 1.00 84.69 639 LYS A O 1
ATOM 5021 N N . LYS A 1 640 ? -15.097 -1.574 49.126 1.00 83.62 640 LYS A N 1
ATOM 5022 C CA . LYS A 1 640 ? -15.448 -2.540 48.072 1.00 83.62 640 LYS A CA 1
ATOM 5023 C C . LYS A 1 640 ? -16.073 -1.856 46.851 1.00 83.62 640 LYS A C 1
ATOM 5025 O O . LYS A 1 640 ? -15.635 -2.093 45.734 1.00 83.62 640 LYS A O 1
ATOM 5030 N N . VAL A 1 641 ? -17.054 -0.973 47.064 1.00 82.06 641 VAL A N 1
ATOM 5031 C CA . VAL A 1 641 ? -17.714 -0.239 45.968 1.00 82.06 641 VAL A CA 1
ATOM 5032 C C . VAL A 1 641 ? -16.742 0.707 45.262 1.00 82.06 641 VAL A C 1
ATOM 5034 O O . VAL A 1 641 ? -16.716 0.741 44.040 1.00 82.06 641 VAL A O 1
ATOM 5037 N N . THR A 1 642 ? -15.911 1.447 45.997 1.00 85.88 642 THR A N 1
ATOM 5038 C CA . THR A 1 642 ? -14.899 2.319 45.385 1.00 85.88 642 THR A CA 1
ATOM 5039 C C . THR A 1 642 ? -13.878 1.513 44.581 1.00 85.88 642 THR A C 1
ATOM 5041 O O . THR A 1 642 ? -13.556 1.909 43.468 1.00 85.88 642 THR A O 1
ATOM 5044 N N . LYS A 1 643 ? -13.420 0.357 45.087 1.00 87.06 643 LYS A N 1
ATOM 5045 C CA . LYS A 1 643 ? -12.519 -0.546 44.352 1.00 87.06 643 LYS A CA 1
ATOM 5046 C C . LYS A 1 643 ? -13.137 -1.018 43.032 1.00 87.06 643 LYS A C 1
ATOM 5048 O O . LYS A 1 643 ? -12.443 -1.024 42.025 1.00 87.06 643 LYS A O 1
ATOM 5053 N N . LEU A 1 644 ? -14.421 -1.383 43.022 1.00 85.38 644 LEU A N 1
ATOM 5054 C CA . LEU A 1 644 ? -15.135 -1.740 41.791 1.00 85.38 644 LEU A CA 1
ATOM 5055 C C . LEU A 1 644 ? -15.089 -0.612 40.757 1.00 85.38 644 LEU A C 1
ATOM 5057 O O . LEU A 1 644 ? -14.726 -0.845 39.613 1.00 85.38 644 LEU A O 1
ATOM 5061 N N . LEU A 1 645 ? -15.460 0.599 41.170 1.00 87.38 645 LEU A N 1
ATOM 5062 C CA . LEU A 1 645 ? -15.567 1.744 40.266 1.00 87.38 645 LEU A CA 1
ATOM 5063 C C . LEU A 1 645 ? -14.196 2.180 39.740 1.00 87.38 645 LEU A C 1
ATOM 5065 O O . LEU A 1 645 ? -14.083 2.513 38.573 1.00 87.38 645 LEU A O 1
ATOM 5069 N N . LEU A 1 646 ? -13.151 2.076 40.565 1.00 89.12 646 LEU A N 1
ATOM 5070 C CA . LEU A 1 646 ? -11.764 2.261 40.136 1.00 89.12 646 LEU A CA 1
ATOM 5071 C C . LEU A 1 646 ? -11.349 1.269 39.054 1.00 89.12 646 LEU A C 1
ATOM 5073 O O . LEU A 1 646 ? -10.733 1.671 38.076 1.00 89.12 646 LEU A O 1
ATOM 5077 N N . ILE A 1 647 ? -11.683 -0.015 39.229 1.00 90.12 647 ILE A N 1
ATOM 5078 C CA . ILE A 1 647 ? -11.388 -1.049 38.229 1.00 90.12 647 ILE A CA 1
ATOM 5079 C C . ILE A 1 647 ? -12.105 -0.723 36.919 1.00 90.12 647 ILE A C 1
ATOM 5081 O O . ILE A 1 647 ? -11.482 -0.800 35.869 1.00 90.12 647 ILE A O 1
ATOM 5085 N N . ILE A 1 648 ? -13.375 -0.314 36.981 1.00 90.12 648 ILE A N 1
ATOM 5086 C CA . ILE A 1 648 ? -14.148 0.077 35.795 1.00 90.12 648 ILE A CA 1
ATOM 5087 C C . ILE A 1 648 ? -13.503 1.285 35.104 1.00 90.12 648 ILE A C 1
ATOM 5089 O O . ILE A 1 648 ? -13.262 1.234 33.904 1.00 90.12 648 ILE A O 1
ATOM 5093 N N . THR A 1 649 ? -13.166 2.348 35.841 1.00 92.00 649 THR A N 1
ATOM 5094 C CA . THR A 1 649 ? -12.513 3.533 35.265 1.00 92.00 649 THR A CA 1
ATOM 5095 C C . THR A 1 649 ? -11.147 3.203 34.665 1.00 92.00 649 THR A C 1
ATOM 5097 O O . THR A 1 649 ? -10.843 3.648 33.563 1.00 92.00 649 THR A O 1
ATOM 5100 N N . ALA A 1 650 ? -10.323 2.414 35.358 1.00 92.62 650 ALA A N 1
ATOM 5101 C CA . ALA A 1 650 ? -9.004 2.028 34.866 1.00 92.62 650 ALA A CA 1
ATOM 5102 C C . ALA A 1 650 ? -9.101 1.154 33.609 1.00 92.62 650 ALA A C 1
ATOM 5104 O O . ALA A 1 650 ? -8.383 1.402 32.644 1.00 92.62 650 ALA A O 1
ATOM 5105 N N . LEU A 1 651 ? -10.016 0.178 33.599 1.00 93.12 651 LEU A N 1
ATOM 5106 C CA . LEU A 1 651 ? -10.270 -0.665 32.433 1.00 93.12 651 LEU A CA 1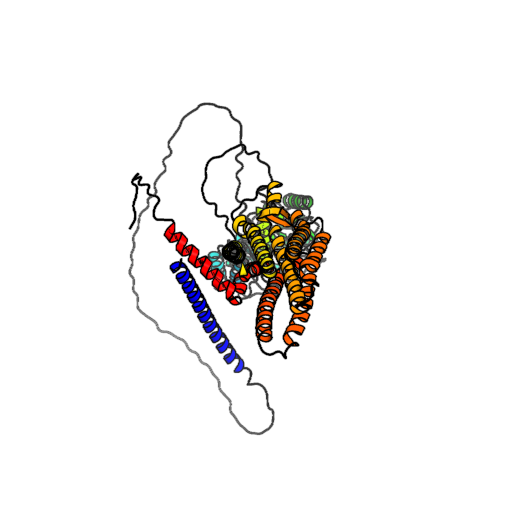
ATOM 5107 C C . LEU A 1 651 ? -10.728 0.177 31.238 1.00 93.12 651 LEU A C 1
ATOM 5109 O O . LEU A 1 651 ? -10.200 0.001 30.145 1.00 93.12 651 LEU A O 1
ATOM 5113 N N . HIS A 1 652 ? -11.620 1.145 31.466 1.00 93.81 652 HIS A N 1
ATOM 5114 C CA . HIS A 1 652 ? -12.065 2.069 30.426 1.00 93.81 652 HIS A CA 1
ATOM 5115 C C . HIS A 1 652 ? -10.894 2.849 29.825 1.00 93.81 652 HIS A C 1
ATOM 5117 O O . HIS A 1 652 ? -10.755 2.891 28.608 1.00 93.81 652 HIS A O 1
ATOM 5123 N N . GLY A 1 653 ? -10.012 3.407 30.659 1.00 94.25 653 GLY A N 1
ATOM 5124 C CA . GLY A 1 653 ? -8.836 4.141 30.184 1.00 94.25 653 GLY A CA 1
ATOM 5125 C C . GLY A 1 653 ? -7.868 3.274 29.387 1.00 94.25 653 GLY A C 1
ATOM 5126 O O . GLY A 1 653 ? -7.445 3.668 28.306 1.00 94.25 653 GLY A O 1
ATOM 5127 N N . VAL A 1 654 ? -7.555 2.075 29.885 1.00 94.75 654 VAL A N 1
ATOM 5128 C CA . VAL A 1 654 ? -6.633 1.139 29.218 1.00 94.75 654 VAL A CA 1
ATOM 5129 C C . VAL A 1 654 ? -7.188 0.651 27.882 1.00 94.75 654 VAL A C 1
ATOM 5131 O O . VAL A 1 654 ? -6.433 0.516 26.925 1.00 94.75 654 VAL A O 1
ATOM 5134 N N . CYS A 1 655 ? -8.491 0.389 27.800 1.00 95.25 655 CYS A N 1
ATOM 5135 C CA . CYS A 1 655 ? -9.122 -0.073 26.568 1.00 95.25 655 CYS A CA 1
ATOM 5136 C C . CYS A 1 655 ? -9.346 1.049 25.547 1.00 95.25 655 CYS A C 1
ATOM 5138 O O . CYS A 1 655 ? -9.303 0.775 24.352 1.00 95.25 655 CYS A O 1
ATOM 5140 N N . LEU A 1 656 ? -9.567 2.287 26.001 1.00 94.75 656 LEU A N 1
ATOM 5141 C CA . LEU A 1 656 ? -9.781 3.446 25.131 1.00 94.75 656 LEU A CA 1
ATOM 5142 C C . LEU A 1 656 ? -8.466 4.031 24.593 1.00 94.75 656 LEU A C 1
ATOM 5144 O O . LEU A 1 656 ? -8.406 4.454 23.443 1.00 94.75 656 LEU A O 1
ATOM 5148 N N . PHE A 1 657 ? -7.397 4.004 25.393 1.00 93.88 657 PHE A N 1
ATOM 5149 C CA . PHE A 1 657 ? -6.115 4.633 25.060 1.00 93.88 657 PHE A CA 1
ATOM 5150 C C . PHE A 1 657 ? -5.533 4.235 23.688 1.00 93.88 657 PHE A C 1
ATOM 5152 O O . PHE A 1 657 ? -5.155 5.140 22.941 1.00 93.88 657 PHE A O 1
ATOM 5159 N N . PRO A 1 658 ? -5.462 2.942 23.300 1.00 93.06 658 PRO A N 1
ATOM 5160 C CA . PRO A 1 658 ? -4.891 2.558 22.011 1.00 93.06 658 PRO A CA 1
ATOM 5161 C C . PRO A 1 658 ? -5.664 3.145 20.829 1.00 93.06 658 PRO A C 1
ATOM 5163 O O . PRO A 1 658 ? -5.057 3.580 19.853 1.00 93.06 658 PRO A O 1
ATOM 5166 N N . ASP A 1 659 ? -6.993 3.182 20.924 1.00 93.31 659 ASP A N 1
ATOM 5167 C CA . ASP A 1 659 ? -7.851 3.727 19.876 1.00 93.31 659 ASP A CA 1
ATOM 5168 C C . ASP A 1 659 ? -7.660 5.245 19.755 1.00 93.31 659 ASP A C 1
ATOM 5170 O O . ASP A 1 659 ? -7.269 5.729 18.695 1.00 93.31 659 ASP A O 1
ATOM 5174 N N . THR A 1 660 ? -7.756 5.982 20.868 1.00 92.38 660 THR A N 1
ATOM 5175 C CA . THR A 1 660 ? -7.564 7.441 20.873 1.00 92.38 660 THR A CA 1
ATOM 5176 C C . THR A 1 660 ? -6.182 7.842 20.351 1.00 92.38 660 THR A C 1
ATOM 5178 O O . THR A 1 660 ? -6.065 8.752 19.533 1.00 92.38 660 THR A O 1
ATOM 5181 N N . VAL A 1 661 ? -5.117 7.152 20.772 1.00 91.69 661 VAL A N 1
ATOM 5182 C CA . VAL A 1 661 ? -3.753 7.460 20.313 1.00 91.69 661 VAL A CA 1
ATOM 5183 C C . VAL A 1 661 ? -3.580 7.138 18.833 1.00 91.69 661 VAL A C 1
ATOM 5185 O O . VAL A 1 661 ? -3.035 7.956 18.093 1.00 91.69 661 VAL A O 1
ATOM 5188 N N . THR A 1 662 ? -4.045 5.975 18.373 1.00 91.56 662 THR A N 1
ATOM 5189 C CA . THR A 1 662 ? -3.927 5.613 16.951 1.00 91.56 662 THR A CA 1
ATOM 5190 C C . THR A 1 662 ? -4.776 6.512 16.055 1.00 91.56 662 THR A C 1
ATOM 5192 O O . THR A 1 662 ? -4.339 6.821 14.945 1.00 91.56 662 THR A O 1
ATOM 5195 N N . TYR A 1 663 ? -5.924 6.993 16.541 1.00 91.50 663 TYR A N 1
ATOM 5196 C CA . TYR A 1 663 ? -6.744 7.992 15.864 1.00 91.50 663 TYR A CA 1
ATOM 5197 C C . TYR A 1 663 ? -5.991 9.313 15.686 1.00 91.50 663 TYR A C 1
ATOM 5199 O O . TYR A 1 663 ? -5.875 9.788 14.559 1.00 91.50 663 TYR A O 1
ATOM 5207 N N . VAL A 1 664 ? -5.372 9.862 16.740 1.00 93.25 664 VAL A N 1
ATOM 5208 C CA . VAL A 1 664 ? -4.539 11.071 16.602 1.00 93.25 664 VAL A CA 1
ATOM 5209 C C . VAL A 1 664 ? -3.384 10.824 15.639 1.00 93.25 664 VAL A C 1
ATOM 5211 O O . VAL A 1 664 ? -3.235 11.548 14.657 1.00 93.25 664 VAL A O 1
ATOM 5214 N N . LEU A 1 665 ? -2.595 9.769 15.866 1.00 91.44 665 LEU A N 1
ATOM 5215 C CA . LEU A 1 665 ? -1.415 9.465 15.054 1.00 91.44 665 LEU A CA 1
ATOM 5216 C C . LEU A 1 665 ? -1.745 9.298 13.566 1.00 91.44 665 LEU A C 1
ATOM 5218 O O . LEU A 1 665 ? -0.893 9.582 12.720 1.00 91.44 665 LEU A O 1
ATOM 5222 N N . SER A 1 666 ? -2.969 8.881 13.231 1.00 89.62 666 SER A N 1
ATOM 5223 C CA . SER A 1 666 ? -3.401 8.717 11.844 1.00 89.62 666 SER A CA 1
ATOM 5224 C C . SER A 1 666 ? -3.340 10.011 11.015 1.00 89.62 666 SER A C 1
ATOM 5226 O O . SER A 1 666 ? -3.091 9.966 9.811 1.00 89.62 666 SER A O 1
ATOM 5228 N N . TYR A 1 667 ? -3.438 11.174 11.666 1.00 89.06 667 TYR A N 1
ATOM 5229 C CA . TYR A 1 667 ? -3.305 12.498 11.042 1.00 89.06 667 TYR A CA 1
ATOM 5230 C C . TYR A 1 667 ? -1.890 13.098 11.158 1.00 89.06 667 TYR A C 1
ATOM 5232 O O . TYR A 1 667 ? -1.628 14.218 10.696 1.00 89.06 667 TYR A O 1
ATOM 5240 N N . PHE A 1 668 ? -0.952 12.330 11.721 1.00 89.75 668 PHE A N 1
ATOM 5241 C CA . PHE A 1 668 ? 0.477 12.645 11.843 1.00 89.75 668 PHE A CA 1
ATOM 5242 C C . PHE A 1 668 ? 1.377 11.616 11.134 1.00 89.75 668 PHE A C 1
ATOM 5244 O O . PHE A 1 668 ? 2.569 11.537 11.415 1.00 89.75 668 PHE A O 1
ATOM 5251 N N . GLY A 1 669 ? 0.829 10.856 10.179 1.00 75.00 669 GLY A N 1
ATOM 5252 C CA . GLY A 1 669 ? 1.598 9.948 9.317 1.00 75.00 669 GLY A CA 1
ATOM 5253 C C . GLY A 1 669 ? 1.464 8.461 9.652 1.00 75.00 669 GLY A C 1
ATOM 5254 O O . GLY A 1 669 ? 2.049 7.633 8.957 1.00 75.00 669 GLY A O 1
ATOM 5255 N N . PHE A 1 670 ? 0.675 8.095 10.666 1.00 76.62 670 PHE A N 1
ATOM 5256 C CA . PHE A 1 670 ? 0.270 6.706 10.891 1.00 76.62 670 PHE A CA 1
ATOM 5257 C C . PHE A 1 670 ? -0.898 6.323 9.970 1.00 76.62 670 PHE A C 1
ATOM 5259 O O . PHE A 1 670 ? -1.673 7.167 9.530 1.00 76.62 670 PHE A O 1
ATOM 5266 N N . GLN A 1 671 ? -1.056 5.039 9.652 1.00 72.56 671 GLN A N 1
ATOM 5267 C CA . GLN A 1 671 ? -2.112 4.610 8.734 1.00 72.56 671 GLN A CA 1
ATOM 5268 C C . GLN A 1 671 ? -3.483 4.569 9.443 1.00 72.56 671 GLN A C 1
ATOM 5270 O O . GLN A 1 671 ? -3.708 3.723 10.316 1.00 72.56 671 GLN A O 1
ATOM 5275 N N . TYR A 1 672 ? -4.415 5.445 9.037 1.00 74.12 672 TYR A N 1
ATOM 5276 C CA . TYR A 1 672 ? -5.826 5.400 9.458 1.00 74.12 672 TYR A CA 1
ATOM 5277 C C . TYR A 1 672 ? -6.443 4.033 9.121 1.00 74.12 672 TYR A C 1
ATOM 5279 O O . TYR A 1 672 ? -6.239 3.503 8.026 1.00 74.12 672 TYR A O 1
ATOM 5287 N N . GLY A 1 673 ? -7.182 3.433 10.059 1.00 70.75 673 GLY A N 1
ATOM 5288 C CA . GLY A 1 673 ? -7.797 2.115 9.855 1.00 70.75 673 GLY A CA 1
ATOM 5289 C C . GLY A 1 673 ? -6.817 0.928 9.826 1.00 70.75 673 GLY A C 1
ATOM 5290 O O . GLY A 1 673 ? -7.187 -0.157 9.363 1.00 70.75 673 GLY A O 1
ATOM 5291 N N . SER A 1 674 ? -5.581 1.111 10.309 1.00 79.38 674 SER A N 1
ATOM 5292 C CA . SER A 1 674 ? -4.595 0.036 10.504 1.00 79.38 674 SER A CA 1
ATOM 5293 C C . SER A 1 674 ? -5.107 -1.090 11.417 1.00 79.38 674 SER A C 1
ATOM 5295 O O . SER A 1 674 ? -6.128 -0.967 12.096 1.00 79.38 674 SER A O 1
ATOM 5297 N N . ILE A 1 675 ? -4.375 -2.211 11.471 1.00 82.12 675 ILE A N 1
ATOM 5298 C CA . ILE A 1 675 ? -4.679 -3.304 12.412 1.00 82.12 675 ILE A CA 1
ATOM 5299 C C . ILE A 1 675 ? -4.677 -2.780 13.854 1.00 82.12 675 ILE A C 1
ATOM 5301 O O . ILE A 1 675 ? -5.569 -3.134 14.614 1.00 82.12 675 ILE A O 1
ATOM 5305 N N . ALA A 1 676 ? -3.740 -1.893 14.205 1.00 83.06 676 ALA A N 1
ATOM 5306 C CA . ALA A 1 676 ? -3.680 -1.283 15.531 1.00 83.06 676 ALA A CA 1
ATOM 5307 C C . ALA A 1 676 ? -4.953 -0.483 15.859 1.00 83.06 676 ALA A C 1
ATOM 5309 O O . ALA A 1 676 ? -5.514 -0.668 16.934 1.00 83.06 676 ALA A O 1
ATOM 5310 N N . TYR A 1 677 ? -5.449 0.320 14.909 1.00 85.75 677 TYR A N 1
ATOM 5311 C CA . TYR A 1 677 ? -6.710 1.055 15.061 1.00 85.75 677 TYR A CA 1
ATOM 5312 C C . TYR A 1 677 ? -7.897 0.100 15.263 1.00 85.75 677 TYR A C 1
ATOM 5314 O O . TYR A 1 677 ? -8.636 0.206 16.234 1.00 85.75 677 TYR A O 1
ATOM 5322 N N . LYS A 1 678 ? -8.021 -0.928 14.411 1.00 88.56 678 LYS A N 1
ATOM 5323 C CA . LYS A 1 678 ? -9.092 -1.939 14.512 1.00 88.56 678 LYS A CA 1
ATOM 5324 C C . LYS A 1 678 ? -9.047 -2.720 15.830 1.00 88.56 678 LYS A C 1
ATOM 5326 O O . LYS A 1 678 ? -10.094 -3.015 16.400 1.00 88.56 678 LYS A O 1
ATOM 5331 N N . VAL A 1 679 ? -7.851 -3.058 16.314 1.00 89.75 679 VAL A N 1
ATOM 5332 C CA . VAL A 1 679 ? -7.652 -3.687 17.629 1.00 89.75 679 VAL A CA 1
ATOM 5333 C C . VAL A 1 679 ? -8.075 -2.733 18.747 1.00 89.75 679 VAL A C 1
ATOM 5335 O O . VAL A 1 679 ? -8.754 -3.173 19.671 1.00 89.75 679 VAL A O 1
ATOM 5338 N N . GLY A 1 680 ? -7.750 -1.441 18.638 1.00 92.81 680 GLY A N 1
ATOM 5339 C CA . GLY A 1 680 ? -8.240 -0.394 19.539 1.00 92.81 680 GLY A CA 1
ATOM 5340 C C . GLY A 1 680 ? -9.765 -0.389 19.639 1.00 92.81 680 GLY A C 1
ATOM 5341 O O . GLY A 1 680 ? -10.310 -0.540 20.730 1.00 92.81 680 GLY A O 1
ATOM 5342 N N . THR A 1 681 ? -10.465 -0.362 18.506 1.00 92.56 681 THR A N 1
ATOM 5343 C CA . THR A 1 681 ? -11.935 -0.368 18.489 1.00 92.56 681 THR A CA 1
ATOM 5344 C C . THR A 1 681 ? -12.526 -1.649 19.101 1.00 92.56 681 THR A C 1
ATOM 5346 O O . THR A 1 681 ? -13.530 -1.602 19.818 1.00 92.56 681 THR A O 1
ATOM 5349 N N . VAL A 1 682 ? -11.891 -2.811 18.886 1.00 95.56 682 VAL A N 1
ATOM 5350 C CA . VAL A 1 682 ? -12.282 -4.068 19.556 1.00 95.56 682 VAL A CA 1
ATOM 5351 C C . VAL A 1 682 ? -12.101 -3.960 21.074 1.00 95.56 682 VAL A C 1
ATOM 5353 O O . VAL A 1 682 ? -12.990 -4.381 21.813 1.00 95.56 682 VAL A O 1
ATOM 5356 N N . LEU A 1 683 ? -11.000 -3.374 21.558 1.00 96.25 683 LEU A N 1
ATOM 5357 C CA . LEU A 1 683 ? -10.771 -3.163 22.993 1.00 96.25 683 LEU A CA 1
ATOM 5358 C C . LEU A 1 683 ? -11.830 -2.243 23.614 1.00 96.25 683 LEU A C 1
ATOM 5360 O O . LEU A 1 683 ? -12.330 -2.552 24.698 1.00 96.25 683 LEU A O 1
ATOM 5364 N N . VAL A 1 684 ? -12.230 -1.174 22.919 1.00 95.81 684 VAL A N 1
ATOM 5365 C CA . VAL A 1 684 ? -13.338 -0.300 23.345 1.00 95.81 684 VAL A CA 1
ATOM 5366 C C . VAL A 1 684 ? -14.636 -1.105 23.480 1.00 95.81 684 VAL A C 1
ATOM 5368 O O . VAL A 1 684 ? -15.303 -1.039 24.515 1.00 95.81 684 VAL A O 1
ATOM 5371 N N . CYS A 1 685 ? -14.950 -1.953 22.495 1.00 95.75 685 CYS A N 1
ATOM 5372 C CA . CYS A 1 685 ? -16.129 -2.820 22.538 1.00 95.75 685 CYS A CA 1
ATOM 5373 C C . CYS A 1 685 ? -16.084 -3.826 23.701 1.00 95.75 685 CYS A C 1
ATOM 5375 O O . CYS A 1 685 ? -17.084 -4.027 24.399 1.00 95.75 685 CYS A O 1
ATOM 5377 N N . VAL A 1 686 ? -14.921 -4.436 23.952 1.00 95.69 686 VAL A N 1
ATOM 5378 C CA . VAL A 1 686 ? -14.704 -5.340 25.091 1.00 95.69 686 VAL A CA 1
ATOM 5379 C C . VAL A 1 686 ? -14.968 -4.612 26.407 1.00 95.69 686 VAL A C 1
ATOM 5381 O O . VAL A 1 686 ? -15.709 -5.127 27.243 1.00 95.69 686 VAL A O 1
ATOM 5384 N N . ASN A 1 687 ? -14.436 -3.404 26.582 1.00 93.88 687 ASN A N 1
ATOM 5385 C CA . ASN A 1 687 ? -14.666 -2.600 27.779 1.00 93.88 687 ASN A CA 1
ATOM 5386 C C . ASN A 1 687 ? -16.161 -2.346 28.036 1.00 93.88 687 ASN A C 1
ATOM 5388 O O . ASN A 1 687 ? -16.653 -2.663 29.120 1.00 93.88 687 ASN A O 1
ATOM 5392 N N . SER A 1 688 ? -16.907 -1.901 27.022 1.00 93.75 688 SER A N 1
ATOM 5393 C CA . SER A 1 688 ? -18.361 -1.699 27.132 1.00 93.75 688 SER A CA 1
ATOM 5394 C C . SER A 1 688 ? -19.143 -2.995 27.405 1.00 93.75 688 SER A C 1
ATOM 5396 O O . SER A 1 688 ? -20.255 -2.970 27.933 1.00 93.75 688 SER A O 1
ATOM 5398 N N . THR A 1 689 ? -18.562 -4.154 27.084 1.00 94.81 689 THR A N 1
ATOM 5399 C CA . THR A 1 689 ? -19.171 -5.480 27.288 1.00 94.81 689 THR A CA 1
ATOM 5400 C C . THR A 1 689 ? -18.886 -6.062 28.678 1.00 94.81 689 THR A C 1
ATOM 5402 O O . THR A 1 689 ? -19.689 -6.826 29.215 1.00 94.81 689 THR A O 1
ATOM 5405 N N . VAL A 1 690 ? -17.749 -5.722 29.290 1.00 92.00 690 VAL A N 1
ATOM 5406 C CA . VAL A 1 690 ? -17.283 -6.330 30.551 1.00 92.00 690 VAL A CA 1
ATOM 5407 C C . VAL A 1 690 ? -17.990 -5.750 31.790 1.00 92.00 690 VAL A C 1
ATOM 5409 O O . VAL A 1 690 ? -18.091 -6.424 32.821 1.00 92.00 690 VAL A O 1
ATOM 5412 N N . ASN A 1 691 ? -18.546 -4.539 31.698 1.00 86.88 691 ASN A N 1
ATOM 5413 C CA . ASN A 1 691 ? -19.150 -3.814 32.824 1.00 86.88 691 ASN A CA 1
ATOM 5414 C C . ASN A 1 691 ? -20.214 -4.615 33.619 1.00 86.88 691 ASN A C 1
ATOM 5416 O O . ASN A 1 691 ? -20.068 -4.731 34.845 1.00 86.88 691 ASN A O 1
ATOM 5420 N N . PRO A 1 692 ? -21.214 -5.271 32.991 1.00 88.56 692 PRO A N 1
ATOM 5421 C CA . PRO A 1 692 ? -22.174 -6.147 33.677 1.00 88.56 692 PRO A CA 1
ATOM 5422 C C . PRO A 1 692 ? -21.537 -7.243 34.544 1.00 88.56 692 PRO A C 1
ATOM 5424 O O . PRO A 1 692 ? -22.004 -7.530 35.656 1.00 88.56 692 PRO A O 1
ATOM 5427 N N . PHE A 1 693 ? -20.441 -7.839 34.071 1.00 88.38 693 PHE A N 1
ATOM 5428 C CA . PHE A 1 693 ? -19.733 -8.897 34.787 1.00 88.38 693 PHE A CA 1
ATOM 5429 C C . PHE A 1 693 ? -19.051 -8.346 36.038 1.00 88.38 693 PHE A C 1
ATOM 5431 O O . PHE A 1 693 ? -19.183 -8.936 37.113 1.00 88.38 693 PHE A O 1
ATOM 5438 N N . LEU A 1 694 ? -18.416 -7.175 35.943 1.00 85.62 694 LEU A N 1
ATOM 5439 C CA . LEU A 1 694 ? -17.788 -6.504 37.084 1.00 85.62 694 LEU A CA 1
ATOM 5440 C C . LEU A 1 694 ? -18.809 -6.187 38.189 1.00 85.62 694 LEU A C 1
ATOM 5442 O O . LEU A 1 694 ? -18.538 -6.427 39.372 1.00 85.62 694 LEU A O 1
ATOM 5446 N N . TYR A 1 695 ? -20.015 -5.736 37.823 1.00 81.38 695 TYR A N 1
ATOM 5447 C CA . TYR A 1 695 ? -21.097 -5.511 38.791 1.00 81.38 695 TYR A CA 1
ATOM 5448 C C . TYR A 1 695 ? -21.530 -6.804 39.481 1.00 81.38 695 TYR A C 1
ATOM 5450 O O . TYR A 1 695 ? -21.697 -6.836 40.709 1.00 81.38 695 TYR A O 1
ATOM 5458 N N . SER A 1 696 ? -21.679 -7.880 38.705 1.00 78.50 696 SER A N 1
ATOM 5459 C CA . SER A 1 696 ? -22.087 -9.184 39.220 1.00 78.50 696 SER A CA 1
ATOM 5460 C C . SER A 1 696 ? -21.052 -9.772 40.187 1.00 78.50 696 SER A C 1
ATOM 5462 O O . SER A 1 696 ? -21.418 -10.251 41.258 1.00 78.50 696 SER A O 1
ATOM 5464 N N . LEU A 1 697 ? -19.754 -9.662 39.898 1.00 75.06 697 LEU A N 1
ATOM 5465 C CA . LEU A 1 697 ? -18.704 -10.227 40.749 1.00 75.06 697 LEU A CA 1
ATOM 5466 C C . LEU A 1 697 ? -18.652 -9.563 42.131 1.00 75.06 697 LEU A C 1
ATOM 5468 O O . LEU A 1 697 ? -18.347 -10.213 43.133 1.00 75.06 697 LEU A O 1
ATOM 5472 N N . GLN A 1 698 ? -18.986 -8.273 42.222 1.00 68.88 698 GLN A N 1
ATOM 5473 C CA . GLN A 1 698 ? -18.756 -7.506 43.445 1.00 68.88 698 GLN A CA 1
ATOM 5474 C C . GLN A 1 698 ? -20.012 -7.225 44.282 1.00 68.88 698 GLN A C 1
ATOM 5476 O O . GLN A 1 698 ? -19.895 -7.080 45.508 1.00 68.88 698 GLN A O 1
ATOM 5481 N N . SER A 1 699 ? -21.212 -7.207 43.690 1.00 74.94 699 SER A N 1
ATOM 5482 C CA . SER A 1 699 ? -22.462 -6.924 44.410 1.00 74.94 699 SER A CA 1
ATOM 5483 C C . SER A 1 699 ? -23.306 -8.181 44.632 1.00 74.94 699 SER A C 1
ATOM 5485 O O . SER A 1 699 ? -23.994 -8.675 43.742 1.00 74.94 699 SER A O 1
ATOM 5487 N N . GLU A 1 700 ? -23.325 -8.687 45.869 1.00 77.56 700 GLU A N 1
ATOM 5488 C CA . GLU A 1 700 ? -24.188 -9.821 46.242 1.00 77.56 700 GLU A CA 1
ATOM 5489 C C . GLU A 1 700 ? -25.671 -9.527 46.034 1.00 77.56 700 GLU A C 1
ATOM 5491 O O . GLU A 1 700 ? -26.420 -10.398 45.599 1.00 77.56 700 GLU A O 1
ATOM 5496 N N . ARG A 1 701 ? -26.090 -8.289 46.317 1.00 77.50 701 ARG A N 1
ATOM 5497 C CA . ARG A 1 701 ? -27.474 -7.850 46.107 1.00 77.50 701 ARG A CA 1
ATOM 5498 C C . ARG A 1 701 ? -27.834 -7.869 44.627 1.00 77.50 701 ARG A C 1
ATOM 5500 O O . ARG A 1 701 ? -28.916 -8.332 44.280 1.00 77.50 701 ARG A O 1
ATOM 5507 N N . PHE A 1 702 ? -26.912 -7.429 43.774 1.00 80.50 702 PHE A N 1
ATOM 5508 C CA . PHE A 1 702 ? -27.087 -7.480 42.328 1.00 80.50 702 PHE A CA 1
ATOM 5509 C C . PHE A 1 702 ? -27.177 -8.930 41.837 1.00 80.50 702 PHE A C 1
ATOM 5511 O O . PHE A 1 702 ? -28.133 -9.268 41.154 1.00 80.50 702 PHE A O 1
ATOM 5518 N N . ARG A 1 703 ? -26.282 -9.831 42.278 1.00 85.81 703 ARG A N 1
ATOM 5519 C CA . ARG A 1 703 ? -26.355 -11.269 41.934 1.00 85.81 703 ARG A CA 1
ATOM 5520 C C . ARG A 1 703 ? -27.656 -11.932 42.369 1.00 85.81 703 ARG A C 1
ATOM 5522 O O . ARG A 1 703 ? -28.206 -12.734 41.623 1.00 85.81 703 ARG A O 1
ATOM 5529 N N . ARG A 1 704 ? -28.142 -11.638 43.580 1.00 84.31 704 ARG A N 1
ATOM 5530 C CA . ARG A 1 704 ? -29.426 -12.171 44.069 1.00 84.31 704 ARG A CA 1
ATOM 5531 C C . ARG A 1 704 ? -30.582 -11.699 43.191 1.00 84.31 704 ARG A C 1
ATOM 5533 O O . ARG A 1 704 ? -31.368 -12.527 42.752 1.00 84.31 704 ARG A O 1
ATOM 5540 N N . SER A 1 705 ? -30.617 -10.406 42.889 1.00 84.19 705 SER A N 1
ATOM 5541 C CA . SER A 1 705 ? -31.643 -9.798 42.036 1.00 84.19 705 SER A CA 1
ATOM 5542 C C . SER A 1 705 ? -31.599 -10.342 40.602 1.00 84.19 705 SER A C 1
ATOM 5544 O O . SER A 1 705 ? -32.634 -10.639 40.020 1.00 84.19 705 SER A O 1
ATOM 5546 N N . LEU A 1 706 ? -30.397 -10.547 40.053 1.00 84.62 706 LEU A N 1
ATOM 5547 C CA . LEU A 1 706 ? -30.193 -11.157 38.741 1.00 84.62 706 LEU A CA 1
ATOM 5548 C C . LEU A 1 706 ? -30.681 -12.612 38.710 1.00 84.62 706 LEU A C 1
ATOM 5550 O O . LEU A 1 706 ? -31.361 -13.007 37.771 1.00 84.62 706 LEU A O 1
ATOM 5554 N N . ARG A 1 707 ? -30.390 -13.405 39.751 1.00 84.94 707 ARG A N 1
ATOM 5555 C CA . ARG A 1 707 ? -30.911 -14.778 39.864 1.00 84.94 707 ARG A CA 1
ATOM 5556 C C . ARG A 1 707 ? -32.434 -14.813 39.924 1.00 84.94 707 ARG A C 1
ATOM 5558 O O . ARG A 1 707 ? -33.025 -15.637 39.244 1.00 84.94 707 ARG A O 1
ATOM 5565 N N . GLN A 1 708 ? -33.054 -13.913 40.685 1.00 84.31 708 GLN A N 1
ATOM 5566 C CA . GLN A 1 708 ? -34.515 -13.807 40.750 1.00 84.31 708 GLN A CA 1
ATOM 5567 C C . GLN A 1 708 ? -35.116 -13.469 39.382 1.00 84.31 708 GLN A C 1
ATOM 5569 O O . GLN A 1 708 ? -36.077 -14.108 38.965 1.00 84.31 708 GLN A O 1
ATOM 5574 N N . LEU A 1 709 ? -34.513 -12.527 38.653 1.00 83.31 709 LEU A N 1
ATOM 5575 C CA . LEU A 1 709 ? -34.943 -12.164 37.304 1.00 83.31 709 LEU A CA 1
ATOM 5576 C C . LEU A 1 709 ? -34.873 -13.356 36.334 1.00 83.31 709 LEU A C 1
ATOM 5578 O O . LEU A 1 709 ? -35.831 -13.624 35.614 1.00 83.31 709 LEU A O 1
ATOM 5582 N N . LEU A 1 710 ? -33.769 -14.107 36.357 1.00 81.69 710 LEU A N 1
ATOM 5583 C CA . LEU A 1 710 ? -33.586 -15.280 35.496 1.00 81.69 710 LEU A CA 1
ATOM 5584 C C . LEU A 1 710 ? -34.524 -16.443 35.876 1.00 81.69 710 LEU A C 1
ATOM 5586 O O . LEU A 1 710 ? -35.064 -17.101 34.992 1.00 81.69 710 LEU A O 1
ATOM 5590 N N . GLN A 1 711 ? -34.792 -16.649 37.170 1.00 78.88 711 GLN A N 1
ATOM 5591 C CA . GLN A 1 711 ? -35.741 -17.662 37.659 1.00 78.88 711 GLN A CA 1
ATOM 5592 C C . GLN A 1 711 ? -37.203 -17.325 37.321 1.00 78.88 711 GLN A C 1
ATOM 5594 O O . GLN A 1 711 ? -37.998 -18.223 37.045 1.00 78.88 711 GLN A O 1
ATOM 5599 N N . CYS A 1 712 ? -37.577 -16.042 37.299 1.00 60.19 712 CYS A N 1
ATOM 5600 C CA . CYS A 1 712 ? -38.899 -15.618 36.832 1.00 60.19 712 CYS A CA 1
ATOM 5601 C C . CYS A 1 712 ? -39.089 -15.858 35.323 1.00 60.19 712 CYS A C 1
ATOM 5603 O O . CYS A 1 712 ? -40.197 -16.195 34.907 1.00 60.19 712 CYS A O 1
ATOM 5605 N N . CYS A 1 713 ? -38.026 -15.752 34.513 1.00 56.19 713 CYS A N 1
ATOM 5606 C CA . CYS A 1 713 ? -38.065 -16.112 33.089 1.00 56.19 713 CYS A CA 1
ATOM 5607 C C . CYS A 1 713 ? -38.284 -17.618 32.864 1.00 56.19 713 CYS A C 1
ATOM 5609 O O . CYS A 1 713 ? -39.059 -17.979 31.981 1.00 56.19 713 CYS A O 1
ATOM 5611 N N . GLU A 1 714 ? -37.675 -18.493 33.674 1.00 53.34 714 GLU A N 1
ATOM 5612 C CA . GLU A 1 714 ? -37.926 -19.944 33.601 1.00 53.34 714 GLU A CA 1
ATOM 5613 C C . GLU A 1 714 ? -39.379 -20.294 33.956 1.00 53.34 714 GLU A C 1
ATOM 5615 O O . GLU A 1 714 ? -40.009 -21.088 33.260 1.00 53.34 714 GLU A O 1
ATOM 5620 N N . LYS A 1 715 ? -39.962 -19.644 34.975 1.00 46.88 715 LYS A N 1
ATOM 5621 C CA . LYS A 1 715 ? -41.378 -19.843 35.330 1.00 46.88 715 LYS A CA 1
ATOM 5622 C C . LYS A 1 715 ? -42.348 -19.263 34.288 1.00 46.88 715 LYS A C 1
ATOM 5624 O O . LYS A 1 715 ? -43.391 -19.860 34.047 1.00 46.88 715 LYS A O 1
ATOM 5629 N N . CYS A 1 716 ? -42.014 -18.159 33.614 1.00 44.31 716 CYS A N 1
ATOM 5630 C CA . CYS A 1 716 ? -42.863 -17.584 32.557 1.00 44.31 716 CYS A CA 1
ATOM 5631 C C . CYS A 1 716 ? -42.861 -18.388 31.243 1.00 44.31 716 CYS A C 1
ATOM 5633 O O . CYS A 1 716 ? -43.858 -18.356 30.524 1.00 44.31 716 CYS A O 1
ATOM 5635 N N . LEU A 1 717 ? -41.780 -19.111 30.926 1.00 37.88 717 LEU A N 1
ATOM 5636 C CA . LEU A 1 717 ? -41.711 -19.992 29.749 1.00 37.88 717 LEU A CA 1
ATOM 5637 C C . LEU A 1 717 ? -42.551 -21.267 29.913 1.00 37.88 717 LEU A C 1
ATOM 5639 O O . LEU A 1 717 ? -43.079 -21.772 28.927 1.00 37.88 717 LEU A O 1
ATOM 5643 N N . VAL A 1 718 ? -42.728 -21.749 31.145 1.00 38.91 718 VAL A N 1
ATOM 5644 C CA . VAL A 1 718 ? -43.567 -22.924 31.442 1.00 38.91 718 VAL A CA 1
ATOM 5645 C C . VAL A 1 718 ? -45.051 -22.548 31.587 1.00 38.91 718 VAL A C 1
ATOM 5647 O O . VAL A 1 718 ? -45.914 -23.326 31.201 1.00 38.91 718 VAL A O 1
ATOM 5650 N N . VAL A 1 719 ? -45.375 -21.337 32.055 1.00 37.09 719 VAL A N 1
ATOM 5651 C CA . VAL A 1 719 ? -46.769 -20.932 32.349 1.00 37.09 719 VAL A CA 1
ATOM 5652 C C . VAL A 1 719 ? -47.522 -20.346 31.137 1.00 37.09 719 VAL A C 1
ATOM 5654 O O . VAL A 1 719 ? -48.733 -20.185 31.191 1.00 37.09 719 VAL A O 1
ATOM 5657 N N . ARG A 1 720 ? -46.862 -20.060 30.003 1.00 30.86 720 ARG A N 1
ATOM 5658 C CA . ARG A 1 720 ? -47.533 -19.504 28.802 1.00 30.86 720 ARG A CA 1
ATOM 5659 C C . ARG A 1 720 ? -47.905 -20.512 27.708 1.00 30.86 720 ARG A C 1
ATOM 5661 O O . ARG A 1 720 ? -48.421 -20.089 26.678 1.00 30.86 720 ARG A O 1
ATOM 5668 N N . CYS A 1 721 ? -47.668 -21.811 27.907 1.00 33.00 721 CYS A N 1
ATOM 5669 C CA . CYS A 1 721 ? -47.960 -22.837 26.895 1.00 33.00 721 CYS A CA 1
ATOM 5670 C C . CYS A 1 721 ? -49.121 -23.783 27.241 1.00 33.00 721 CYS A C 1
ATOM 5672 O O . CYS A 1 721 ? -49.450 -24.628 26.416 1.00 33.00 721 CYS A O 1
ATOM 5674 N N . TRP A 1 722 ? -49.774 -23.638 28.396 1.00 32.56 722 TRP A N 1
ATOM 5675 C CA . TRP A 1 722 ? -50.955 -24.432 28.745 1.00 32.56 722 TRP A CA 1
ATOM 5676 C C . TRP A 1 722 ? -52.108 -23.521 29.191 1.00 32.56 722 TRP A C 1
ATOM 5678 O O . TRP A 1 722 ? -51.948 -22.705 30.090 1.00 32.56 722 TRP A O 1
ATOM 5688 N N . GLU A 1 723 ? -53.241 -23.692 28.501 1.00 34.88 723 GLU A N 1
ATOM 5689 C CA . GLU A 1 723 ? -54.596 -23.200 28.804 1.00 34.88 723 GLU A CA 1
ATOM 5690 C C . GLU A 1 723 ? -54.972 -21.755 28.412 1.00 34.88 723 GLU A C 1
ATOM 5692 O O . GLU A 1 723 ? -55.319 -20.902 29.222 1.00 34.88 723 GLU A O 1
ATOM 5697 N N . ARG A 1 724 ? -55.071 -21.538 27.092 1.00 31.67 724 ARG A N 1
ATOM 5698 C CA . ARG A 1 724 ? -56.348 -21.096 26.498 1.00 31.67 724 ARG A CA 1
ATOM 5699 C C . ARG A 1 724 ? -57.045 -22.325 25.907 1.00 31.67 724 ARG A C 1
ATOM 5701 O O . ARG A 1 724 ? -56.699 -22.756 24.808 1.00 31.67 724 ARG A O 1
ATOM 5708 N N . ARG A 1 725 ? -58.009 -22.886 26.631 1.00 34.19 725 ARG A N 1
ATOM 5709 C CA . ARG A 1 725 ? -59.160 -23.577 26.042 1.00 34.19 725 ARG A CA 1
ATOM 5710 C C . ARG A 1 725 ? -60.387 -23.076 26.779 1.00 34.19 725 ARG A C 1
ATOM 5712 O O . ARG A 1 725 ? -60.549 -23.342 27.963 1.00 34.19 725 ARG A O 1
ATOM 5719 N N . ASP A 1 726 ? -61.192 -22.311 26.061 1.00 32.09 726 ASP A N 1
ATOM 5720 C CA . ASP A 1 726 ? -62.540 -21.957 26.464 1.00 32.09 726 ASP A CA 1
ATOM 5721 C C . ASP A 1 726 ? -63.365 -23.242 26.608 1.00 32.09 726 ASP A C 1
ATOM 5723 O O . ASP A 1 726 ? -63.540 -23.985 25.642 1.00 32.09 726 ASP A O 1
ATOM 5727 N N . VAL A 1 727 ? -63.885 -23.494 27.808 1.00 31.03 727 VAL A N 1
ATOM 5728 C CA . VAL A 1 727 ? -65.132 -24.238 27.988 1.00 31.03 727 VAL A CA 1
ATOM 5729 C C . VAL A 1 727 ? -66.011 -23.390 28.893 1.00 31.03 727 VAL A C 1
ATOM 5731 O O . VAL A 1 727 ? -65.712 -23.158 30.061 1.00 31.03 727 VAL A O 1
ATOM 5734 N N . ILE A 1 728 ? -67.080 -22.892 28.287 1.00 31.70 728 ILE A N 1
ATOM 5735 C CA . ILE A 1 728 ? -68.219 -22.253 28.931 1.00 31.70 728 ILE A CA 1
ATOM 5736 C C . ILE A 1 728 ? -68.969 -23.336 29.713 1.00 31.70 728 ILE A C 1
ATOM 5738 O O . ILE A 1 728 ? -69.438 -24.294 29.104 1.00 31.70 728 ILE A O 1
ATOM 5742 N N . VAL A 1 729 ? -69.142 -23.155 31.024 1.00 29.03 729 VAL A N 1
ATOM 5743 C CA . VAL A 1 729 ? -70.308 -23.670 31.759 1.00 29.03 729 VAL A CA 1
ATOM 5744 C C . VAL A 1 729 ? -70.787 -22.574 32.710 1.00 29.03 729 VAL A C 1
ATOM 5746 O O . VAL A 1 729 ? -70.002 -21.950 33.421 1.00 29.03 729 VAL A O 1
ATOM 5749 N N . VAL A 1 730 ? -72.087 -22.318 32.633 1.00 29.94 730 VAL A N 1
ATOM 5750 C CA . VAL A 1 730 ? -72.875 -21.296 33.324 1.00 29.94 730 VAL A CA 1
ATOM 5751 C C . VAL A 1 730 ? -73.652 -21.964 34.476 1.00 29.94 730 VAL A C 1
ATOM 5753 O O . VAL A 1 730 ? -74.139 -23.074 34.275 1.00 29.94 730 VAL A O 1
ATOM 5756 N N . ASN A 1 731 ? -73.816 -21.233 35.596 1.00 29.61 731 ASN A N 1
ATOM 5757 C CA . ASN A 1 731 ? -74.665 -21.468 36.799 1.00 29.61 731 ASN A CA 1
ATOM 5758 C C . ASN A 1 731 ? -74.250 -22.649 37.712 1.00 29.61 731 ASN A C 1
ATOM 5760 O O . ASN A 1 731 ? -73.731 -23.641 37.224 1.00 29.61 731 ASN A O 1
ATOM 5764 N N . ASP A 1 732 ? -74.336 -22.629 39.051 1.00 29.38 732 ASP A N 1
ATOM 5765 C CA . ASP A 1 732 ? -75.267 -22.032 40.036 1.00 29.38 732 ASP A CA 1
ATOM 5766 C C . ASP A 1 732 ? -74.511 -21.708 41.361 1.00 29.38 732 ASP A C 1
ATOM 5768 O O . ASP A 1 732 ? -73.526 -22.363 41.690 1.00 29.38 732 ASP A O 1
ATOM 5772 N N . ILE A 1 733 ? -74.761 -20.582 42.044 1.00 33.69 733 ILE A N 1
ATOM 5773 C CA . ILE A 1 733 ? -75.653 -20.408 43.219 1.00 33.69 733 ILE A CA 1
ATOM 5774 C C . ILE A 1 733 ? -75.297 -21.253 44.474 1.00 33.69 733 ILE A C 1
ATOM 5776 O O . ILE A 1 733 ? -75.453 -22.463 44.484 1.00 33.69 733 ILE A O 1
ATOM 5780 N N . GLN A 1 734 ? -74.919 -20.522 45.547 1.00 33.41 734 GLN A N 1
ATOM 5781 C CA . GLN A 1 734 ? -75.149 -20.754 47.000 1.00 33.41 734 GLN A CA 1
ATOM 5782 C C . GLN A 1 734 ? -74.735 -22.112 47.628 1.00 33.41 734 GLN A C 1
ATOM 5784 O O . GLN A 1 734 ? -75.162 -23.171 47.213 1.00 33.41 734 GLN A O 1
ATOM 5789 N N . MET A 1 735 ? -73.977 -22.177 48.727 1.00 31.31 735 MET A N 1
ATOM 5790 C CA . MET A 1 735 ? -74.394 -21.868 50.103 1.00 31.31 735 MET A CA 1
ATOM 5791 C C . MET A 1 735 ? -73.296 -22.333 51.081 1.00 31.31 735 MET A C 1
ATOM 5793 O O . MET A 1 735 ? -72.357 -23.035 50.724 1.00 31.31 735 MET A O 1
ATOM 5797 N N . ARG A 1 736 ? -73.462 -21.870 52.317 1.00 36.38 736 ARG A N 1
ATOM 5798 C CA . ARG A 1 736 ? -72.592 -21.937 53.494 1.00 36.38 736 ARG A CA 1
ATOM 5799 C C . ARG A 1 736 ? -72.214 -23.352 53.952 1.00 36.38 736 ARG A C 1
ATOM 5801 O O . ARG A 1 736 ? -72.978 -24.294 53.767 1.00 36.38 736 ARG A O 1
ATOM 5808 N N . GLY A 1 737 ? -71.112 -23.397 54.700 1.00 36.81 737 GLY A N 1
ATOM 5809 C CA . GLY A 1 737 ? -70.691 -24.455 55.618 1.00 36.81 737 GLY A CA 1
ATOM 5810 C C . GLY A 1 737 ? -69.438 -24.006 56.338 1.00 36.81 737 GLY A C 1
ATOM 5811 O O . GLY A 1 737 ? -68.354 -24.341 55.819 1.00 36.81 737 GLY A O 1
#

Solvent-accessible surface area (backbone atoms only — not comparable to full-atom values): 41307 Å² total; per-residue (Å²): 106,75,66,57,54,52,52,51,50,50,53,50,52,49,53,53,49,52,50,52,52,51,51,51,56,53,51,51,57,52,56,55,58,52,59,62,57,63,73,72,74,79,81,86,81,87,83,91,86,83,89,83,88,89,79,89,81,87,86,87,78,90,81,90,82,92,84,89,83,88,86,83,84,89,86,87,85,89,86,86,87,88,85,82,89,87,90,88,86,87,90,83,89,84,87,87,82,92,88,88,91,82,94,79,93,78,82,91,75,84,83,80,80,81,76,77,90,75,45,65,21,42,24,34,58,40,63,44,74,97,36,70,39,43,27,52,56,52,32,55,76,39,70,34,58,12,33,23,32,56,93,62,67,56,87,52,90,79,70,81,79,86,50,70,69,57,27,50,49,27,42,51,41,28,60,78,69,70,50,52,41,70,25,35,44,32,41,57,46,80,79,48,20,34,10,37,73,49,64,68,55,24,52,52,20,36,55,44,49,34,52,51,50,51,46,29,54,64,47,59,32,42,42,38,33,35,65,46,22,29,23,78,81,74,52,51,68,67,58,18,33,50,39,27,16,50,37,49,43,56,30,50,75,77,47,88,73,55,21,44,22,37,29,45,28,15,41,41,88,42,42,42,24,36,47,59,63,48,46,29,56,21,53,70,61,28,77,64,61,87,36,45,31,28,25,50,30,49,25,19,39,23,9,43,52,40,45,48,46,44,74,69,35,32,51,51,46,52,52,49,42,40,72,58,61,29,64,92,29,60,56,32,30,34,58,27,14,17,67,49,55,80,48,58,30,48,86,41,60,18,44,87,47,72,27,65,37,28,52,68,24,56,32,50,57,54,59,41,72,89,56,48,70,26,22,32,25,30,70,40,64,88,84,53,92,62,48,62,31,52,49,45,53,52,49,59,54,40,48,69,74,57,88,84,75,74,94,72,90,76,73,87,77,87,77,87,78,93,63,88,77,73,71,86,68,50,70,65,54,52,51,48,20,53,51,50,54,53,47,36,52,50,20,46,53,37,28,50,49,51,41,49,45,35,70,73,34,73,94,45,69,42,58,70,48,53,48,52,39,50,34,29,51,18,31,35,40,21,40,61,29,40,39,33,39,49,57,43,40,88,79,49,84,76,56,65,77,70,61,16,22,52,41,13,26,76,37,44,46,30,44,58,12,51,30,13,52,40,21,30,50,44,38,50,43,51,51,43,48,42,50,33,25,59,65,78,33,72,89,49,80,64,72,56,67,42,69,67,54,46,53,51,50,53,54,50,24,47,52,52,19,46,62,71,38,46,63,61,28,69,30,24,30,49,39,82,86,78,71,40,57,44,77,60,58,98,42,72,64,57,48,44,54,51,40,52,46,47,47,38,65,68,40,50,51,50,51,52,50,40,52,56,44,48,52,55,43,49,52,52,71,67,69,68,74,86,62,75,66,72,62,41,57,53,48,54,52,50,52,53,53,51,52,51,53,50,52,52,54,50,46,44,50,65,24,40,46,53,24,56,51,42,57,41,39,27,75,72,80,41,69,70,82,32,72,66,34,52,51,14,52,50,33,39,52,49,43,47,34,47,53,46,56,58,49,45,77,73,30,69,69,53,41,53,46,47,51,51,55,55,53,52,51,57,55,53,67,64,62,73,77,68,83,92,71,94,76,92,83,81,90,82,85,90,82,89,134